Protein AF-0000000077171883 (afdb_homodimer)

Solvent-accessible surface area (backbone atoms only — not comparable to full-atom values): 30511 Å² total; per-residue (Å²): 133,80,75,68,66,76,77,74,78,80,58,34,34,32,32,35,19,27,74,40,52,51,22,40,37,38,52,52,51,32,54,76,66,72,44,56,67,48,74,29,30,67,91,76,47,53,53,60,35,55,67,61,46,41,48,53,45,63,74,64,59,29,45,34,34,40,38,51,52,62,61,75,58,50,49,58,14,69,79,35,47,67,61,30,29,41,43,24,19,47,11,33,30,36,47,26,49,41,24,38,75,70,68,22,36,38,40,38,62,47,49,43,45,24,32,53,15,69,46,34,52,52,41,49,68,82,54,83,71,45,41,68,34,48,38,20,41,18,40,43,48,11,49,50,37,36,69,72,31,66,69,65,34,34,38,35,28,28,37,64,66,34,54,85,50,71,94,30,67,67,57,49,49,55,54,46,31,54,73,30,50,63,46,79,30,40,45,47,34,37,27,27,49,17,48,24,63,63,50,34,52,48,55,53,44,42,58,74,61,61,54,76,51,43,67,32,27,54,46,25,33,59,53,34,15,57,25,45,46,49,52,48,53,53,52,51,42,44,73,72,67,51,83,61,52,44,74,46,77,41,74,37,48,58,86,78,58,78,60,86,41,68,71,47,29,23,45,38,67,33,37,62,67,39,25,67,69,66,73,46,78,50,60,47,34,67,61,49,50,48,53,47,52,54,50,44,58,68,77,96,133,81,77,68,67,76,75,75,79,82,58,34,33,31,32,35,19,30,75,39,51,52,21,40,36,38,51,52,52,31,54,76,66,71,46,54,67,50,72,28,31,66,90,77,48,52,53,61,36,55,68,61,46,42,49,53,46,63,73,62,59,29,45,33,36,40,39,53,52,64,61,74,56,50,50,57,16,67,80,35,48,67,61,29,29,41,44,23,18,48,11,34,30,37,47,26,50,41,23,39,74,70,69,23,35,39,40,37,62,47,50,44,45,23,33,53,15,69,46,35,51,52,42,50,69,82,54,82,70,45,41,68,37,48,39,19,41,18,40,43,48,11,49,49,37,36,69,70,30,64,70,66,32,34,38,36,29,28,36,64,64,33,55,85,50,72,94,32,67,67,59,49,49,55,55,46,30,53,73,29,50,64,46,79,29,40,45,47,33,36,27,29,50,16,49,25,65,61,51,35,53,48,54,52,44,42,57,74,61,61,54,76,51,44,66,32,25,56,47,26,32,60,54,33,14,56,26,45,48,48,51,47,53,52,51,52,42,43,74,74,66,51,84,61,53,45,74,47,78,43,73,37,48,58,85,79,56,79,61,86,42,70,72,46,28,22,44,37,66,34,38,62,66,40,24,67,69,67,73,46,78,53,58,46,34,68,61,49,48,50,53,47,51,55,49,45,57,68,76,96

Foldseek 3Di:
DPVPPPPLPQFEEEEEQCVDFLNVLLVVVCVVVVGHYHYDYCVRDPLLDLVRLLVVCVVRVGQEYEYPDADDPQQCCQVVLVVRLSRQASSLLSNLQSCQVSNHEYEAEAELQQAQQPDPDADEQPHDGDHQGSNNVSNVNSQCSNQPGDDFYEYEYEYQEDALDDDHLLVVLQVVQQVDQEAEWEFQAKEAYAYSNLVSVLSVLCVSLVPGGGYFYAGADDMGGRQRVSVLSVVLCVVVVDDGNYNYYHYDHCVVPDGNTDDRSHRYHDRVSSCVSNVHGHHHRSVVSNVRVVVSVVVD/DPPPPPPLPQFEEEEEQCVDFLNVLLVVVCVVVVGHYHYDYCVRDPLLDLVRLLVVCVVRVGQEYEYPDADDPQQCCQVVLVVRLSRQASSLLSNLQSCQVSNHEYEYEAELQQAQQPDPDADEQPHDGDHQGSNSVSNVNSQVSNQVGDDFYEYEYEYQEDALDDDHLLVVLQVVQQVDQEAEWEFQAKEAYAYSNLVSVLSVLCVSLVPGGGYFYAGADDMGGRQRVSVLSVVLCVVVVDDGNYNYYHYDHCVVPDGNTDDRSHRYHDRVSSCVSNVHGHHHRSVVSNVRVVVSVVVD

Nearest PDB structures (foldseek):
  1vl0-assembly1_B  TM=9.699E-01  e=1.002E-34  Clostridium acetobutylicum ATCC 824
  3sc6-assembly6_F  TM=9.590E-01  e=1.320E-33  Bacillus anthracis str. Ames
  3sc6-assembly5_E  TM=9.621E-01  e=7.076E-33  Bacillus anthracis str. Ames
  3sc6-assembly2_B  TM=9.436E-01  e=1.847E-32  Bacillus anthracis str. Ames
  5u9c-assembly1_F  TM=8.652E-01  e=1.062E-24  Yersinia enterocolitica

Secondary structure (DSSP, 8-state):
------------EEEESTTSHHHHHHHHHHHHTT--EEEE-TTT--TT-HHHHHHHHHHHT-SEEEE------HHHHTT-HHHHHIIIIIHHHHHHHHHHHHTPEEEEEEEGGGS-S--SSPBPTTSPP--SSHHHHHHHHHHHHHHHSSS--EEEEE-SEE-SSSS-HHHHHHHHHHH-SEEEEE-S-EE--EEHHHHHHHHHHHHHTTPPSEEEE---BS-EEHHHHHHHHHHHHHHTT------EEEEE-GGGS--SS---SB--B--HHHHHHHTSPPPBHHHHHHHHHHHHHHH-/------------EEEESTTSHHHHHHHHHHHHTT--EEEE-TTT--TT-HHHHHHHHHHHT-SEEEE------HHHHTT-HHHHHIIIIIHHHHHHHHHHHHTPEEEEEEEGGGS-S--SSPBPTTSPP--SSHHHHHHHHHHHHHHHSSS--EEEEE-SEE-SSSS-HHHHHHHHHHH-SEEEEE-S-EE--EEHHHHHHHHHHHHHTTPPSEEEE---BS-EEHHHHHHHHHHHHHHTT------EEEEE-GGGS--SS---SB--B--HHHHHHHTSPPPBHHHHHHHHHHHHHHH-

InterPro domains:
  IPR005913 dTDP-4-dehydrorhamnose reductase [PTHR10491] (11-298)
  IPR005913 dTDP-4-dehydrorhamnose reductase [TIGR01214] (14-295)
  IPR029903 RmlD-like, substrate binding domain [PF04321] (14-296)
  IPR036291 NAD(P)-binding domain superfamily [SSF51735] (13-296)

pLDDT: mean 95.28, std 10.59, range [28.67, 98.94]

Sequence (600 aa):
MRFSRPIQKCFMYLITGAGGQLGKELCALLEAREEPFVAYGRAQLDIADSGAVRQALEQSGAAVLFNCAAYTRVDKAESEAEEAHRVNATGARVLAEACSAAGSRLVHVSTDYVFDGSACRPYPEDAPTQPLGIYGQSKRDGEVAVLEGDGEHLVVRTAWVYGVGGPNFVRTILRLAGEREQLRVVADQVGSPTWTFDLAAALVGLTKAQAEGGIYHVTNSGVTSWYDFAVAIVEEAQALGRALKLQSVVPITTAEYPTPAARPAYSVLSNTRALRVLGGPLPQWRQSLRRMLQQLDKEGMRFSRPIQKCFMYLITGAGGQLGKELCALLEAREEPFVAYGRAQLDIADSGAVRQALEQSGAAVLFNCAAYTRVDKAESEAEEAHRVNATGARVLAEACSAAGSRLVHVSTDYVFDGSACRPYPEDAPTQPLGIYGQSKRDGEVAVLEGDGEHLVVRTAWVYGVGGPNFVRTILRLAGEREQLRVVADQVGSPTWTFDLAAALVGLTKAQAEGGIYHVTNSGVTSWYDFAVAIVEEAQALGRALKLQSVVPITTAEYPTPAARPAYSVLSNTRALRVLGGPLPQWRQSLRRMLQQLDKEG

Radius of gyration: 27.58 Å; Cα contacts (8 Å, |Δi|>4): 1326; chains: 2; bounding box: 60×94×62 Å

Structure (mmCIF, N/CA/C/O backbone):
data_AF-0000000077171883-model_v1
#
loop_
_entity.id
_entity.type
_entity.pdbx_description
1 polymer 'dTDP-4-dehydrorhamnose reductase'
#
loop_
_atom_site.group_PDB
_atom_site.id
_atom_site.type_symbol
_atom_site.label_atom_id
_atom_site.label_alt_id
_atom_site.label_comp_id
_atom_site.label_asym_id
_atom_site.label_entity_id
_atom_site.label_seq_id
_atom_site.pdbx_PDB_ins_code
_atom_site.Cartn_x
_atom_site.Cartn_y
_atom_site.Cartn_z
_atom_site.occupancy
_atom_site.B_iso_or_equiv
_atom_site.auth_seq_id
_atom_site.auth_comp_id
_atom_site.auth_asym_id
_atom_site.auth_atom_id
_atom_site.pdbx_PDB_model_num
ATOM 1 N N . MET A 1 1 ? 35.656 -41.688 -12.812 1 33.12 1 MET A N 1
ATOM 2 C CA . MET A 1 1 ? 34.375 -41.781 -12.125 1 33.12 1 MET A CA 1
ATOM 3 C C . MET A 1 1 ? 33.344 -40.812 -12.703 1 33.12 1 MET A C 1
ATOM 5 O O . MET A 1 1 ? 33.562 -39.594 -12.656 1 33.12 1 MET A O 1
ATOM 9 N N . ARG A 1 2 ? 32.719 -41.219 -13.773 1 36.06 2 ARG A N 1
ATOM 10 C CA . ARG A 1 2 ? 31.859 -40.438 -14.648 1 36.06 2 ARG A CA 1
ATOM 11 C C . ARG A 1 2 ? 30.656 -39.875 -13.883 1 36.06 2 ARG A C 1
ATOM 13 O O . ARG A 1 2 ? 29.922 -40.625 -13.242 1 36.06 2 ARG A O 1
ATOM 20 N N . PHE A 1 3 ? 30.812 -38.656 -13.352 1 33.19 3 PHE A N 1
ATOM 21 C CA . PHE A 1 3 ? 29.75 -37.938 -12.688 1 33.19 3 PHE A CA 1
ATOM 22 C C . PHE A 1 3 ? 28.469 -37.938 -13.523 1 33.19 3 PHE A C 1
ATOM 24 O O . PHE A 1 3 ? 28.391 -37.25 -14.555 1 33.19 3 PHE A O 1
ATOM 31 N N . SER A 1 4 ? 27.984 -39.094 -13.641 1 28.78 4 SER A N 1
ATOM 32 C CA . SER A 1 4 ? 26.688 -39.094 -14.328 1 28.78 4 SER A CA 1
ATOM 33 C C . SER A 1 4 ? 25.812 -37.969 -13.82 1 28.78 4 SER A C 1
ATOM 35 O O . SER A 1 4 ? 25.594 -37.812 -12.617 1 28.78 4 SER A O 1
ATOM 37 N N . ARG A 1 5 ? 26 -36.906 -14.375 1 42.72 5 ARG A N 1
ATOM 38 C CA . ARG A 1 5 ? 25.031 -35.875 -14.07 1 42.72 5 ARG A CA 1
ATOM 39 C C . ARG A 1 5 ? 23.656 -36.438 -13.789 1 42.72 5 ARG A C 1
ATOM 41 O O . ARG A 1 5 ? 23.172 -37.312 -14.531 1 42.72 5 ARG A O 1
ATOM 48 N N . PRO A 1 6 ? 23.188 -36.469 -12.57 1 40.22 6 PRO A N 1
ATOM 49 C CA . PRO A 1 6 ? 21.828 -36.969 -12.336 1 40.22 6 PRO A CA 1
ATOM 50 C C . PRO A 1 6 ? 20.875 -36.656 -13.484 1 40.22 6 PRO A C 1
ATOM 52 O O . PRO A 1 6 ? 20.953 -35.594 -14.086 1 40.22 6 PRO A O 1
ATOM 55 N N . ILE A 1 7 ? 20.391 -37.5 -14.336 1 40.94 7 ILE A N 1
ATOM 56 C CA . ILE A 1 7 ? 19.344 -37.375 -15.344 1 40.94 7 ILE A CA 1
ATOM 57 C C . ILE A 1 7 ? 18.234 -36.469 -14.836 1 40.94 7 ILE A C 1
ATOM 59 O O . ILE A 1 7 ? 17.578 -36.781 -13.836 1 40.94 7 ILE A O 1
ATOM 63 N N . GLN A 1 8 ? 18.391 -35.219 -14.711 1 46.69 8 GLN A N 1
ATOM 64 C CA . GLN A 1 8 ? 17.281 -34.344 -14.391 1 46.69 8 GLN A CA 1
ATOM 65 C C . GLN A 1 8 ? 15.984 -34.812 -15.047 1 46.69 8 GLN A C 1
ATOM 67 O O . GLN A 1 8 ? 15.938 -35 -16.266 1 46.69 8 GLN A O 1
ATOM 72 N N . LYS A 1 9 ? 15.227 -35.781 -14.445 1 53.06 9 LYS A N 1
ATOM 73 C CA . LYS A 1 9 ? 13.969 -36.375 -14.891 1 53.06 9 LYS A CA 1
ATOM 74 C C . LYS A 1 9 ? 13.117 -35.344 -15.664 1 53.06 9 LYS A C 1
ATOM 76 O O . LYS A 1 9 ? 12.797 -34.281 -15.148 1 53.06 9 LYS A O 1
ATOM 81 N N . CYS A 1 10 ? 13.188 -35.344 -16.969 1 64.81 10 CYS A N 1
ATOM 82 C CA . CYS A 1 10 ? 12.406 -34.5 -17.891 1 64.81 10 CYS A CA 1
ATOM 83 C C . CYS A 1 10 ? 10.914 -34.719 -17.672 1 64.81 10 CYS A C 1
ATOM 85 O O . CYS A 1 10 ? 10.383 -35.781 -17.969 1 64.81 10 CYS A O 1
ATOM 87 N N . PHE A 1 11 ? 10.219 -33.844 -16.797 1 82.31 11 PHE A N 1
ATOM 88 C CA . PHE A 1 11 ? 8.805 -33.938 -16.469 1 82.31 11 PHE A CA 1
ATOM 89 C C . PHE A 1 11 ? 7.93 -33.594 -17.656 1 82.31 11 PHE A C 1
ATOM 91 O O . PHE A 1 11 ? 8.203 -32.625 -18.375 1 82.31 11 PHE A O 1
ATOM 98 N N . MET A 1 12 ? 7.117 -34.594 -18.125 1 93.25 12 MET A N 1
ATOM 99 C CA . MET A 1 12 ? 6.02 -34.188 -18.984 1 93.25 1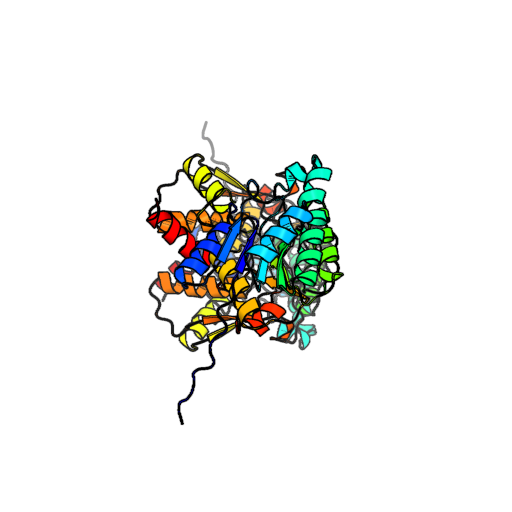2 MET A CA 1
ATOM 100 C C . MET A 1 12 ? 4.98 -33.406 -18.188 1 93.25 12 MET A C 1
ATOM 102 O O . MET A 1 12 ? 4.52 -33.844 -17.141 1 93.25 12 MET A O 1
ATOM 106 N N . TYR A 1 13 ? 4.645 -32.156 -18.703 1 98.06 13 TYR A N 1
ATOM 107 C CA . TYR A 1 13 ? 3.641 -31.312 -18.062 1 98.06 13 TYR A CA 1
ATOM 108 C C . TYR A 1 13 ? 2.334 -31.328 -18.844 1 98.06 13 TYR A C 1
ATOM 110 O O . TYR A 1 13 ? 2.34 -31.484 -20.078 1 98.06 13 TYR A O 1
ATOM 118 N N . LEU A 1 14 ? 1.263 -31.281 -18.188 1 98.5 14 LEU A N 1
ATOM 119 C CA . LEU A 1 14 ? -0.05 -31.016 -18.766 1 98.5 14 LEU A CA 1
ATOM 120 C C . LEU A 1 14 ? -0.619 -29.703 -18.234 1 98.5 14 LEU A C 1
ATOM 122 O O . LEU A 1 14 ? -0.557 -29.422 -17.031 1 98.5 14 LEU A O 1
ATOM 126 N N . ILE A 1 15 ? -1.09 -28.844 -19.141 1 98.81 15 ILE A N 1
ATOM 127 C CA . ILE A 1 15 ? -1.617 -27.531 -18.781 1 98.81 15 ILE A CA 1
ATOM 128 C C . ILE A 1 15 ? -3.084 -27.438 -19.188 1 98.81 15 ILE A C 1
ATOM 130 O O . ILE A 1 15 ? -3.424 -27.641 -20.359 1 98.81 15 ILE A O 1
ATOM 134 N N . THR A 1 16 ? -3.93 -27.219 -18.25 1 98.69 16 THR A N 1
ATOM 135 C CA . THR A 1 16 ? -5.297 -26.812 -18.562 1 98.69 16 THR A CA 1
ATOM 136 C C . THR A 1 16 ? -5.469 -25.312 -18.422 1 98.69 16 THR A C 1
ATOM 138 O O . THR A 1 16 ? -4.711 -24.656 -17.719 1 98.69 16 THR A O 1
ATOM 141 N N . GLY A 1 17 ? -6.512 -24.781 -19.156 1 98.12 17 GLY A N 1
ATOM 142 C CA . GLY A 1 17 ? -6.637 -23.344 -19.203 1 98.12 17 GLY A CA 1
ATOM 143 C C . GLY A 1 17 ? -5.531 -22.672 -20 1 98.12 17 GLY A C 1
ATOM 144 O O . GLY A 1 17 ? -5.141 -21.547 -19.703 1 98.12 17 GLY A O 1
ATOM 145 N N . ALA A 1 18 ? -5.051 -23.312 -21 1 97.94 18 ALA A N 1
ATOM 146 C CA . ALA A 1 18 ? -3.885 -22.875 -21.766 1 97.94 18 ALA A CA 1
ATOM 147 C C . ALA A 1 18 ? -4.195 -21.625 -22.578 1 97.94 18 ALA A C 1
ATOM 149 O O . ALA A 1 18 ? -3.285 -20.938 -23.047 1 97.94 18 ALA A O 1
ATOM 150 N N . GLY A 1 19 ? -5.441 -21.297 -22.75 1 96.06 19 GLY A N 1
ATOM 151 C CA . GLY A 1 19 ? -5.84 -20.125 -23.516 1 96.06 19 GLY A CA 1
ATOM 152 C C . GLY A 1 19 ? -5.879 -18.859 -22.672 1 96.06 19 GLY A C 1
ATOM 153 O O . GLY A 1 19 ? -5.965 -17.766 -23.219 1 96.06 19 GLY A O 1
ATOM 154 N N . GLY A 1 20 ? -5.805 -19.016 -21.391 1 96.94 20 GLY A N 1
ATOM 155 C CA . GLY A 1 20 ? -5.816 -17.859 -20.484 1 96.94 20 GLY A CA 1
ATOM 156 C C . GLY A 1 20 ? -4.453 -17.203 -20.344 1 96.94 20 GLY A C 1
ATOM 157 O O . GLY A 1 20 ? -3.471 -17.672 -20.922 1 96.94 20 GLY A O 1
ATOM 158 N N . GLN A 1 21 ? -4.375 -16.156 -19.609 1 97.19 21 GLN A N 1
ATOM 159 C CA . GLN A 1 21 ? -3.154 -15.375 -19.438 1 97.19 21 GLN A CA 1
ATOM 160 C C . GLN A 1 21 ? -2.033 -16.219 -18.844 1 97.19 21 GLN A C 1
ATOM 162 O O . GLN A 1 21 ? -0.928 -16.266 -19.391 1 97.19 21 GLN A O 1
ATOM 167 N N . LEU A 1 22 ? -2.342 -16.844 -17.719 1 98.38 22 LEU A N 1
ATOM 168 C CA . LEU A 1 22 ? -1.314 -17.641 -17.047 1 98.38 22 LEU A CA 1
ATOM 169 C C . LEU A 1 22 ? -0.962 -18.875 -17.859 1 98.38 22 LEU A C 1
ATOM 171 O O . LEU A 1 22 ? 0.207 -19.266 -17.938 1 98.38 22 LEU A O 1
ATOM 175 N N . GLY A 1 23 ? -2.004 -19.547 -18.422 1 98.38 23 GLY A N 1
ATOM 176 C CA . GLY A 1 23 ? -1.757 -20.719 -19.266 1 98.38 23 GLY A CA 1
ATOM 177 C C . GLY A 1 23 ? -0.821 -20.422 -20.422 1 98.38 23 GLY A C 1
ATOM 178 O O . GLY A 1 23 ? 0.122 -21.188 -20.672 1 98.38 23 GLY A O 1
ATOM 179 N N . LYS A 1 24 ? -1.08 -19.328 -21.094 1 98 24 LYS A N 1
ATOM 180 C CA . LYS A 1 24 ? -0.237 -18.938 -22.219 1 98 24 LYS A CA 1
ATOM 181 C C . LYS A 1 24 ? 1.196 -18.672 -21.766 1 98 24 LYS A C 1
ATOM 183 O O . LYS A 1 24 ? 2.148 -19.047 -22.453 1 98 24 LYS A O 1
ATOM 188 N N . GLU A 1 25 ? 1.31 -18 -20.656 1 98.06 25 GLU A N 1
ATOM 189 C CA . GLU A 1 25 ? 2.639 -17.703 -20.125 1 98.06 25 GLU A CA 1
ATOM 190 C C . GLU A 1 25 ? 3.389 -18.984 -19.766 1 98.06 25 GLU A C 1
ATOM 192 O O . GLU A 1 25 ? 4.594 -19.094 -20 1 98.06 25 GLU A O 1
ATOM 197 N N . LEU A 1 26 ? 2.719 -19.922 -19.156 1 98.31 26 LEU A N 1
ATOM 198 C CA . LEU A 1 26 ? 3.326 -21.203 -18.781 1 98.31 26 LEU A CA 1
ATOM 199 C C . LEU A 1 26 ? 3.822 -21.938 -20.016 1 98.31 26 LEU A C 1
ATOM 201 O O . LEU A 1 26 ? 4.926 -22.484 -20.016 1 98.31 26 LEU A O 1
ATOM 205 N N . CYS A 1 27 ? 2.965 -21.969 -21.047 1 98.25 27 CYS A N 1
ATOM 206 C CA . CYS A 1 27 ? 3.361 -22.594 -22.297 1 98.25 27 CYS A CA 1
ATOM 207 C C . CYS A 1 27 ? 4.621 -21.953 -22.859 1 98.25 27 CYS A C 1
ATOM 209 O O . CYS A 1 27 ? 5.566 -22.656 -23.234 1 98.25 27 CYS A O 1
ATOM 211 N N . ALA A 1 28 ? 4.621 -20.625 -22.891 1 97.75 28 ALA A N 1
ATOM 212 C CA . ALA A 1 28 ? 5.766 -19.906 -23.438 1 97.75 28 ALA A CA 1
ATOM 213 C C . ALA A 1 28 ? 7.027 -20.188 -22.625 1 97.75 28 ALA A C 1
ATOM 215 O O . ALA A 1 28 ? 8.109 -20.359 -23.188 1 97.75 28 ALA A O 1
ATOM 216 N N . LEU A 1 29 ? 6.891 -20.172 -21.344 1 97.75 29 LEU A N 1
ATOM 217 C CA . LEU A 1 29 ? 8.023 -20.422 -20.453 1 97.75 29 LEU A CA 1
ATOM 218 C C . LEU A 1 29 ? 8.594 -21.812 -20.672 1 97.75 29 LEU A C 1
ATOM 220 O O . LEU A 1 29 ? 9.812 -21.984 -20.766 1 97.75 29 LEU A O 1
ATOM 224 N N . LEU A 1 30 ? 7.738 -22.812 -20.703 1 97.75 30 LEU A N 1
ATOM 225 C CA . LEU A 1 30 ? 8.18 -24.203 -20.875 1 97.75 30 LEU A CA 1
ATOM 226 C C . LEU A 1 30 ? 8.805 -24.406 -22.25 1 97.75 30 LEU A C 1
ATOM 228 O O . LEU A 1 30 ? 9.766 -25.156 -22.391 1 97.75 30 LEU A O 1
ATOM 232 N N . GLU A 1 31 ? 8.195 -23.734 -23.234 1 97.62 31 GLU A N 1
ATOM 233 C CA . GLU A 1 31 ? 8.797 -23.781 -24.578 1 97.62 31 GLU A CA 1
ATOM 234 C C . GLU A 1 31 ? 10.219 -23.219 -24.547 1 97.62 31 GLU A C 1
ATOM 236 O O . GLU A 1 31 ? 11.133 -23.828 -25.109 1 97.62 31 GLU A O 1
ATOM 241 N N . ALA A 1 32 ? 10.367 -22.094 -23.938 1 96.88 32 ALA A N 1
ATOM 242 C CA . ALA A 1 32 ? 11.672 -21.438 -23.859 1 96.88 32 ALA A CA 1
ATOM 243 C C . ALA A 1 32 ? 12.688 -22.328 -23.125 1 96.88 32 ALA A C 1
ATOM 245 O O . ALA A 1 32 ? 13.875 -22.312 -23.453 1 96.88 32 ALA A O 1
ATOM 246 N N . ARG A 1 33 ? 12.211 -23.109 -22.219 1 95.19 33 ARG A N 1
ATOM 247 C CA . ARG A 1 33 ? 13.07 -23.969 -21.422 1 95.19 33 ARG A CA 1
ATOM 248 C C . ARG A 1 33 ? 13.211 -25.344 -22.062 1 95.19 33 ARG A C 1
ATOM 250 O O . ARG A 1 33 ? 13.867 -26.234 -21.516 1 95.19 33 ARG A O 1
ATOM 257 N N . GLU A 1 34 ? 12.555 -25.562 -23.156 1 95.69 34 GLU A N 1
ATOM 258 C CA . GLU A 1 34 ? 12.562 -26.828 -23.891 1 95.69 34 GLU A CA 1
ATOM 259 C C . GLU A 1 34 ? 12.078 -27.969 -23 1 95.69 34 GLU A C 1
ATOM 261 O O . GLU A 1 34 ? 12.695 -29.047 -22.969 1 95.69 34 GLU A O 1
ATOM 266 N N . GLU A 1 35 ? 11.078 -27.672 -22.25 1 95.94 35 GLU A N 1
ATOM 267 C CA . GLU A 1 35 ? 10.43 -28.688 -21.422 1 95.94 35 GLU A CA 1
ATOM 268 C C . GLU A 1 35 ? 9.133 -29.172 -22.047 1 95.94 35 GLU A C 1
ATOM 270 O O . GLU A 1 35 ? 8.32 -28.359 -22.5 1 95.94 35 GLU A O 1
ATOM 275 N N . PRO A 1 36 ? 9.023 -30.469 -22.125 1 96.31 36 PRO A N 1
ATOM 276 C CA . PRO A 1 36 ? 7.863 -31 -22.844 1 96.31 36 PRO A CA 1
ATOM 277 C C . PRO A 1 36 ? 6.551 -30.781 -22.094 1 96.31 36 PRO A C 1
ATOM 279 O O . PRO A 1 36 ? 6.496 -30.922 -20.875 1 96.31 36 PRO A O 1
ATOM 282 N N . PHE A 1 37 ? 5.539 -30.406 -22.859 1 98 37 PHE A N 1
ATOM 283 C CA . PHE A 1 37 ? 4.223 -30.234 -22.266 1 98 37 PHE A CA 1
ATOM 284 C C . PHE A 1 37 ? 3.123 -30.453 -23.297 1 98 37 PHE A C 1
ATOM 286 O O . PHE A 1 37 ? 3.381 -30.406 -24.5 1 98 37 PHE A O 1
ATOM 293 N N . VAL A 1 38 ? 1.908 -30.812 -22.812 1 98.12 38 VAL A N 1
ATOM 294 C CA . VAL A 1 38 ? 0.666 -30.766 -23.578 1 98.12 38 VAL A CA 1
ATOM 295 C C . VAL A 1 38 ? -0.281 -29.734 -22.969 1 98.12 38 VAL A C 1
ATOM 297 O O . VAL A 1 38 ? -0.367 -29.609 -21.75 1 98.12 38 VAL A O 1
ATOM 300 N N . ALA A 1 39 ? -0.903 -28.984 -23.812 1 98.62 39 ALA A N 1
ATOM 301 C CA . ALA A 1 39 ? -1.729 -27.875 -23.344 1 98.62 39 ALA A CA 1
ATOM 302 C C . ALA A 1 39 ? -3.137 -27.953 -23.938 1 98.62 39 ALA A C 1
ATOM 304 O O . ALA A 1 39 ? -3.311 -28.281 -25.109 1 98.62 39 ALA A O 1
ATOM 305 N N . TYR A 1 40 ? -4.09 -27.703 -23.078 1 98.38 40 TYR A N 1
ATOM 306 C CA . TYR A 1 40 ? -5.484 -27.734 -23.516 1 98.38 40 TYR A CA 1
ATOM 307 C C . TYR A 1 40 ? -6.207 -26.453 -23.094 1 98.38 40 TYR A C 1
ATOM 309 O O . TYR A 1 40 ? -6.125 -26.031 -21.938 1 98.38 40 TYR A O 1
ATOM 317 N N . GLY A 1 41 ? -6.922 -25.875 -24.016 1 97.12 41 GLY A N 1
ATOM 318 C CA . GLY A 1 41 ? -7.898 -24.844 -23.672 1 97.12 41 GLY A CA 1
ATOM 319 C C . GLY A 1 41 ? -9.266 -25.406 -23.328 1 97.12 41 GLY A C 1
ATOM 320 O O . GLY A 1 41 ? -9.469 -26.625 -23.391 1 97.12 41 GLY A O 1
ATOM 321 N N . ARG A 1 42 ? -10.148 -24.531 -23.031 1 93.75 42 ARG A N 1
ATOM 322 C CA . ARG A 1 42 ? -11.484 -24.922 -22.578 1 93.75 42 ARG A CA 1
ATOM 323 C C . ARG A 1 42 ? -12.219 -25.703 -23.672 1 93.75 42 ARG A C 1
ATOM 325 O O . ARG A 1 42 ? -12.945 -26.656 -23.375 1 93.75 42 ARG A O 1
ATOM 332 N N . ALA A 1 43 ? -11.984 -25.359 -24.859 1 94.12 43 ALA A N 1
ATOM 333 C CA . ALA A 1 43 ? -12.68 -25.984 -25.984 1 94.12 43 ALA A CA 1
ATOM 334 C C . ALA A 1 43 ? -12.172 -27.406 -26.219 1 94.12 43 ALA A C 1
ATOM 336 O O . ALA A 1 43 ? -12.914 -28.266 -26.688 1 94.12 43 ALA A O 1
ATOM 337 N N . GLN A 1 44 ? -10.977 -27.641 -25.859 1 96.44 44 GLN A N 1
ATOM 338 C CA . GLN A 1 44 ? -10.352 -28.938 -26.125 1 96.44 44 GLN A CA 1
ATOM 339 C C . GLN A 1 44 ? -10.562 -29.906 -24.953 1 96.44 44 GLN A C 1
ATOM 341 O O . GLN A 1 44 ? -10.625 -31.109 -25.156 1 96.44 44 GLN A O 1
ATOM 346 N N . LEU A 1 45 ? -10.641 -29.391 -23.766 1 97.75 45 LEU A N 1
ATOM 347 C CA . LEU A 1 45 ? -10.766 -30.234 -22.578 1 97.75 45 LEU A CA 1
ATOM 348 C C . LEU A 1 45 ? -11.609 -29.547 -21.5 1 97.75 45 LEU A C 1
ATOM 350 O O . LEU A 1 45 ? -11.18 -28.562 -20.906 1 97.75 45 LEU A O 1
ATOM 354 N N . ASP A 1 46 ? -12.797 -30.016 -21.297 1 97.81 46 ASP A N 1
ATOM 355 C CA . ASP A 1 46 ? -13.609 -29.609 -20.156 1 97.81 46 ASP A CA 1
ATOM 356 C C . ASP A 1 46 ? -13.133 -30.281 -18.875 1 97.81 46 ASP A C 1
ATOM 358 O O . ASP A 1 46 ? -13.297 -31.5 -18.703 1 97.81 46 ASP A O 1
ATOM 362 N N . ILE A 1 47 ? -12.664 -29.5 -17.938 1 98.31 47 ILE A N 1
ATOM 363 C CA . ILE A 1 47 ? -12.008 -30.078 -16.766 1 98.31 47 ILE A CA 1
ATOM 364 C C . ILE A 1 47 ? -13.047 -30.688 -15.836 1 98.31 47 ILE A C 1
ATOM 366 O O . ILE A 1 47 ? -12.703 -31.406 -14.891 1 98.31 47 ILE A O 1
ATOM 370 N N . ALA A 1 48 ? -14.312 -30.438 -16.094 1 98 48 ALA A N 1
ATOM 371 C CA . ALA A 1 48 ? -15.375 -31.062 -15.305 1 98 48 ALA A CA 1
ATOM 372 C C . ALA A 1 48 ? -15.773 -32.406 -15.875 1 98 48 ALA A C 1
ATOM 374 O O . ALA A 1 48 ? -16.609 -33.125 -15.305 1 98 48 ALA A O 1
ATOM 375 N N . ASP A 1 49 ? -15.211 -32.781 -16.969 1 98 49 ASP A N 1
ATOM 376 C CA . ASP A 1 49 ? -15.461 -34.094 -17.578 1 98 49 ASP A CA 1
ATOM 377 C C . ASP A 1 49 ? -14.43 -35.125 -17.125 1 98 49 ASP A C 1
ATOM 379 O O . ASP A 1 49 ? -13.336 -35.188 -17.688 1 98 49 ASP A O 1
ATOM 383 N N . SER A 1 50 ? -14.852 -35.969 -16.25 1 98.19 50 SER A N 1
ATOM 384 C CA . SER A 1 50 ? -13.938 -36.906 -15.609 1 98.19 50 SER A CA 1
ATOM 385 C C . SER A 1 50 ? -13.312 -37.844 -16.641 1 98.19 50 SER A C 1
ATOM 387 O O . SER A 1 50 ? -12.125 -38.156 -16.547 1 98.19 50 SER A O 1
ATOM 389 N N . GLY A 1 51 ? -14.086 -38.281 -17.547 1 98.12 51 GLY A N 1
ATOM 390 C CA . GLY A 1 51 ? -13.578 -39.188 -18.578 1 98.12 51 GLY A CA 1
ATOM 391 C C . GLY A 1 51 ? -12.531 -38.531 -19.469 1 98.12 51 GLY A C 1
ATOM 392 O O . GLY A 1 51 ? -11.477 -39.125 -19.734 1 98.12 51 GLY A O 1
ATOM 393 N N . ALA A 1 52 ? -12.852 -37.344 -19.938 1 98.25 52 ALA A N 1
ATOM 394 C CA . ALA A 1 52 ? -11.93 -36.625 -20.812 1 98.25 52 ALA A CA 1
ATOM 395 C C . ALA A 1 52 ? -10.617 -36.312 -20.094 1 98.25 52 ALA A C 1
ATOM 397 O O . ALA A 1 52 ? -9.539 -36.438 -20.672 1 98.25 52 ALA A O 1
ATOM 398 N N . VAL A 1 53 ? -10.719 -35.969 -18.859 1 98.56 53 VAL A N 1
ATOM 399 C CA . VAL A 1 53 ? -9.547 -35.625 -18.062 1 98.56 53 VAL A CA 1
ATOM 400 C C . VAL A 1 53 ? -8.672 -36.875 -17.859 1 98.56 53 VAL A C 1
ATOM 402 O O . VAL A 1 53 ? -7.453 -36.812 -18.047 1 98.56 53 VAL A O 1
ATOM 405 N N . ARG A 1 54 ? -9.227 -37.969 -17.5 1 98 54 ARG A N 1
ATOM 406 C CA . ARG A 1 54 ? -8.484 -39.219 -17.328 1 98 54 ARG A CA 1
ATOM 407 C C . ARG A 1 54 ? -7.758 -39.625 -18.609 1 98 54 ARG A C 1
ATOM 409 O O . ARG A 1 54 ? -6.594 -40 -18.562 1 98 54 ARG A O 1
ATOM 416 N N . GLN A 1 55 ? -8.477 -39.469 -19.672 1 98 55 GLN A N 1
ATOM 417 C CA . GLN A 1 55 ? -7.891 -39.844 -20.953 1 98 55 GLN A CA 1
ATOM 418 C C . GLN A 1 55 ? -6.695 -38.938 -21.281 1 98 55 GLN A C 1
ATOM 420 O O . GLN A 1 55 ? -5.664 -39.406 -21.75 1 98 55 GLN A O 1
ATOM 425 N N . ALA A 1 56 ? -6.859 -37.656 -21.094 1 98 56 ALA A N 1
ATOM 426 C CA . ALA A 1 56 ? -5.777 -36.719 -21.359 1 98 56 ALA A CA 1
ATOM 427 C C . ALA A 1 56 ? -4.539 -37.062 -20.531 1 98 56 ALA A C 1
ATOM 429 O O . ALA A 1 56 ? -3.416 -37 -21.031 1 98 56 ALA A O 1
ATOM 430 N N . LEU A 1 57 ? -4.73 -37.406 -19.266 1 97.5 57 LEU A N 1
ATOM 431 C CA . LEU A 1 57 ? -3.621 -37.719 -18.375 1 97.5 57 LEU A CA 1
ATOM 432 C C . LEU A 1 57 ? -2.953 -39.031 -18.797 1 97.5 57 LEU A C 1
ATOM 434 O O . LEU A 1 57 ? -1.725 -39.125 -18.844 1 97.5 57 LEU A O 1
ATOM 438 N N . GLU A 1 58 ? -3.732 -39.969 -19.156 1 96.31 58 GLU A N 1
ATOM 439 C CA . GLU A 1 58 ? -3.215 -41.25 -19.594 1 96.31 58 GLU A CA 1
ATOM 440 C C . GLU A 1 58 ? -2.412 -41.125 -20.891 1 96.31 58 GLU A C 1
ATOM 442 O O . GLU A 1 58 ? -1.338 -41.688 -21.016 1 96.31 58 GLU A O 1
ATOM 447 N N . GLN A 1 59 ? -2.93 -40.375 -21.766 1 96.19 59 GLN A N 1
ATOM 448 C CA . GLN A 1 59 ? -2.297 -40.219 -23.078 1 96.19 59 GLN A CA 1
ATOM 449 C C . GLN A 1 59 ? -0.994 -39.438 -22.953 1 96.19 59 GLN A C 1
ATOM 451 O O . GLN A 1 59 ? -0.024 -39.719 -23.656 1 96.19 59 GLN A O 1
ATOM 456 N N . SER A 1 60 ? -0.94 -38.469 -22.109 1 95.56 60 SER A N 1
ATOM 457 C CA . SER A 1 60 ? 0.225 -37.594 -22.016 1 95.56 60 SER A CA 1
ATOM 458 C C . SER A 1 60 ? 1.291 -38.188 -21.109 1 95.56 60 SER A C 1
ATOM 460 O O . SER A 1 60 ? 2.482 -37.906 -21.266 1 95.56 60 SER A O 1
ATOM 462 N N . GLY A 1 61 ? 0.873 -39 -20.109 1 95.75 61 GLY A N 1
ATOM 463 C CA . GLY A 1 61 ? 1.801 -39.469 -19.094 1 95.75 61 GLY A CA 1
ATOM 464 C C . GLY A 1 61 ? 2.396 -38.344 -18.266 1 95.75 61 GLY A C 1
ATOM 465 O O . GLY A 1 61 ? 3.541 -38.469 -17.812 1 95.75 61 GLY A O 1
ATOM 466 N N . ALA A 1 62 ? 1.667 -37.312 -18.109 1 96.88 62 ALA A N 1
ATOM 467 C CA . ALA A 1 62 ? 2.184 -36.125 -17.453 1 96.88 62 ALA A CA 1
ATOM 468 C C . ALA A 1 62 ? 2.48 -36.406 -15.977 1 96.88 62 ALA A C 1
ATOM 470 O O . ALA A 1 62 ? 1.7 -37.062 -15.297 1 96.88 62 ALA A O 1
ATOM 471 N N . ALA A 1 63 ? 3.637 -35.938 -15.57 1 96.06 63 ALA A N 1
ATOM 472 C CA . ALA A 1 63 ? 4.004 -36.062 -14.156 1 96.06 63 ALA A CA 1
ATOM 473 C C . ALA A 1 63 ? 3.352 -34.938 -13.328 1 96.06 63 ALA A C 1
ATOM 475 O O . ALA A 1 63 ? 3.1 -35.125 -12.133 1 96.06 63 ALA A O 1
ATOM 476 N N . VAL A 1 64 ? 3.135 -33.812 -13.961 1 97.69 64 VAL A N 1
ATOM 477 C CA . VAL A 1 64 ? 2.564 -32.656 -13.297 1 97.69 64 VAL A CA 1
ATOM 478 C C . VAL A 1 64 ? 1.455 -32.062 -14.164 1 97.69 64 VAL A C 1
ATOM 480 O O . VAL A 1 64 ? 1.598 -31.969 -15.383 1 97.69 64 VAL A O 1
ATOM 483 N N . LEU A 1 65 ? 0.361 -31.75 -13.586 1 98.44 65 LEU A N 1
ATOM 484 C CA . LEU A 1 65 ? -0.719 -31.016 -14.234 1 98.44 65 LEU A CA 1
ATOM 485 C C . LEU A 1 65 ? -0.878 -29.625 -13.625 1 98.44 65 LEU A C 1
ATOM 487 O O . LEU A 1 65 ? -1.107 -29.5 -12.414 1 98.44 65 LEU A O 1
ATOM 491 N N . PHE A 1 66 ? -0.625 -28.594 -14.414 1 98.81 66 PHE A N 1
ATOM 492 C CA . PHE A 1 66 ? -0.944 -27.219 -14.016 1 98.81 66 PHE A CA 1
ATOM 493 C C . PHE A 1 66 ? -2.385 -26.875 -14.367 1 98.81 66 PHE A C 1
ATOM 495 O O . PHE A 1 66 ? -2.746 -26.828 -15.547 1 98.81 66 PHE A O 1
ATOM 502 N N . ASN A 1 67 ? -3.182 -26.641 -13.406 1 98.88 67 ASN A N 1
ATOM 503 C CA . ASN A 1 67 ? -4.543 -26.188 -13.672 1 98.88 67 ASN A CA 1
ATOM 504 C C . ASN A 1 67 ? -4.641 -24.672 -13.633 1 98.88 67 ASN A C 1
ATOM 506 O O . ASN A 1 67 ? -4.797 -24.078 -12.562 1 98.88 67 ASN A O 1
ATOM 510 N N . CYS A 1 68 ? -4.695 -24.047 -14.758 1 98.56 68 CYS A N 1
ATOM 511 C CA . CYS A 1 68 ? -4.871 -22.609 -14.914 1 98.56 68 CYS A CA 1
ATOM 512 C C . CYS A 1 68 ? -6.281 -22.266 -15.375 1 98.56 68 CYS A C 1
ATOM 514 O O . CYS A 1 68 ? -6.598 -21.109 -15.633 1 98.56 68 CYS A O 1
ATOM 516 N N . ALA A 1 69 ? -7.098 -23.297 -15.508 1 98.06 69 ALA A N 1
ATOM 517 C CA . ALA A 1 69 ? -8.484 -23.078 -15.906 1 98.06 69 ALA A CA 1
ATOM 518 C C . ALA A 1 69 ? -9.312 -22.562 -14.742 1 98.06 69 ALA A C 1
ATOM 520 O O . ALA A 1 69 ? -9.18 -23.047 -13.617 1 98.06 69 ALA A O 1
ATOM 521 N N . ALA A 1 70 ? -10.094 -21.625 -15.023 1 96.75 70 ALA A N 1
ATOM 522 C CA . ALA A 1 70 ? -10.961 -21.094 -13.977 1 96.75 70 ALA A CA 1
ATOM 523 C C . ALA A 1 70 ? -12.07 -20.219 -14.57 1 96.75 70 ALA A C 1
ATOM 525 O O . ALA A 1 70 ? -11.914 -19.672 -15.664 1 96.75 70 ALA A O 1
ATOM 526 N N . TYR A 1 71 ? -13.211 -20.234 -13.945 1 96.88 71 TYR A N 1
ATOM 527 C CA . TYR A 1 71 ? -14.18 -19.156 -14.109 1 96.88 71 TYR A CA 1
ATOM 528 C C . TYR A 1 71 ? -13.727 -17.906 -13.367 1 96.88 71 TYR A C 1
ATOM 530 O O . TYR A 1 71 ? -13.734 -17.875 -12.133 1 96.88 71 TYR A O 1
ATOM 538 N N . THR A 1 72 ? -13.359 -16.812 -14.133 1 93 72 THR A N 1
ATOM 539 C CA . THR A 1 72 ? -12.656 -15.711 -13.492 1 93 72 THR A CA 1
ATOM 540 C C . THR A 1 72 ? -13.5 -14.445 -13.523 1 93 72 THR A C 1
ATOM 542 O O . THR A 1 72 ? -13.047 -13.375 -13.109 1 93 72 THR A O 1
ATOM 545 N N . ARG A 1 73 ? -14.75 -14.508 -14.164 1 94.75 73 ARG A N 1
ATOM 546 C CA . ARG A 1 73 ? -15.602 -13.32 -14.203 1 94.75 73 ARG A CA 1
ATOM 547 C C . ARG A 1 73 ? -16.25 -13.07 -12.852 1 94.75 73 ARG A C 1
ATOM 549 O O . ARG A 1 73 ? -17.406 -13.453 -12.641 1 94.75 73 ARG A O 1
ATOM 556 N N . VAL A 1 74 ? -15.578 -12.242 -12 1 97.06 74 VAL A N 1
ATOM 557 C CA . VAL A 1 74 ? -15.891 -12.078 -10.586 1 97.06 74 VAL A CA 1
ATOM 558 C C . VAL A 1 74 ? -17.312 -11.539 -10.43 1 97.06 74 VAL A C 1
ATOM 560 O O . VAL A 1 74 ? -18.125 -12.117 -9.711 1 97.06 74 VAL A O 1
ATOM 563 N N . ASP A 1 75 ? -17.609 -10.469 -11.156 1 96.94 75 ASP A N 1
ATOM 564 C CA . ASP A 1 75 ? -18.938 -9.852 -11.023 1 96.94 75 ASP A CA 1
ATOM 565 C C . ASP A 1 75 ? -20.016 -10.75 -11.602 1 96.94 75 ASP A C 1
ATOM 567 O O . ASP A 1 75 ? -21.078 -10.914 -10.992 1 96.94 75 ASP A O 1
ATOM 571 N N . LYS A 1 76 ? -19.703 -11.344 -12.727 1 97.12 76 LYS A N 1
ATOM 572 C CA . LYS A 1 76 ? -20.703 -12.18 -13.406 1 97.12 76 LYS A CA 1
ATOM 573 C C . LYS A 1 76 ? -20.969 -13.453 -12.609 1 97.12 76 LYS A C 1
ATOM 575 O O . LYS A 1 76 ? -22.062 -14.031 -12.719 1 97.12 76 LYS A O 1
ATOM 580 N N . ALA A 1 77 ? -20.031 -13.906 -11.836 1 97.62 77 ALA A N 1
ATOM 581 C CA . ALA A 1 77 ? -20.219 -15.102 -11.016 1 97.62 77 ALA A CA 1
ATOM 582 C C . ALA A 1 77 ? -21.438 -14.969 -10.109 1 97.62 77 ALA A C 1
ATOM 584 O O . ALA A 1 77 ? -22.094 -15.969 -9.805 1 97.62 77 ALA A O 1
ATOM 585 N N . GLU A 1 78 ? -21.734 -13.75 -9.664 1 97.88 78 GLU A N 1
ATOM 586 C CA . GLU A 1 78 ? -22.859 -13.523 -8.773 1 97.88 78 GLU A CA 1
ATOM 587 C C . GLU A 1 78 ? -24.172 -13.977 -9.422 1 97.88 78 GLU A C 1
ATOM 589 O O . GLU A 1 78 ? -25.094 -14.391 -8.734 1 97.88 78 GLU A O 1
ATOM 594 N N . SER A 1 79 ? -24.219 -13.969 -10.742 1 97.75 79 SER A N 1
ATOM 595 C CA . SER A 1 79 ? -25.422 -14.367 -11.453 1 97.75 79 SER A CA 1
ATOM 596 C C . SER A 1 79 ? -25.234 -15.695 -12.172 1 97.75 79 SER A C 1
ATOM 598 O O . SER A 1 79 ? -26.172 -16.219 -12.781 1 97.75 79 SER A O 1
ATOM 600 N N . GLU A 1 80 ? -24.078 -16.234 -12.18 1 98 80 GLU A N 1
ATOM 601 C CA . GLU A 1 80 ? -23.766 -17.516 -12.828 1 98 80 GLU A CA 1
ATOM 602 C C . GLU A 1 80 ? -23.094 -18.484 -11.852 1 98 80 GLU A C 1
ATOM 604 O O . GLU A 1 80 ? -22.047 -19.047 -12.164 1 98 80 GLU A O 1
ATOM 609 N N . ALA A 1 81 ? -23.75 -18.625 -10.75 1 98.19 81 ALA A N 1
ATOM 610 C CA . ALA A 1 81 ? -23.172 -19.391 -9.648 1 98.19 81 ALA A CA 1
ATOM 611 C C . ALA A 1 81 ? -22.906 -20.844 -10.062 1 98.19 81 ALA A C 1
ATOM 613 O O . ALA A 1 81 ? -21.875 -21.422 -9.711 1 98.19 81 ALA A O 1
ATOM 614 N N . GLU A 1 82 ? -23.797 -21.422 -10.75 1 98.31 82 GLU A N 1
ATOM 615 C CA . GLU A 1 82 ? -23.688 -22.828 -11.141 1 98.31 82 GLU A CA 1
ATOM 616 C C . GLU A 1 82 ? -22.469 -23.047 -12.031 1 98.31 82 GLU A C 1
ATOM 618 O O . GLU A 1 82 ? -21.703 -23.984 -11.828 1 98.31 82 GLU A O 1
ATOM 623 N N . GLU A 1 83 ? -22.328 -22.219 -13.008 1 98.06 83 GLU A N 1
ATOM 624 C CA . GLU A 1 83 ? -21.203 -22.344 -13.922 1 98.06 83 GLU A CA 1
ATOM 625 C C . GLU A 1 83 ? -19.875 -22.094 -13.195 1 98.06 83 GLU A C 1
ATOM 627 O O . GLU A 1 83 ? -18.891 -22.766 -13.453 1 98.06 83 GLU A O 1
ATOM 632 N N . ALA A 1 84 ? -19.875 -21.094 -12.328 1 98.56 84 ALA A N 1
ATOM 633 C CA . ALA A 1 84 ? -18.688 -20.812 -11.531 1 98.56 84 ALA A CA 1
ATOM 634 C C . ALA A 1 84 ? -18.281 -22.031 -10.711 1 98.56 84 ALA A C 1
ATOM 636 O O . ALA A 1 84 ? -17.109 -22.422 -10.703 1 98.56 84 ALA A O 1
ATOM 637 N N . HIS A 1 85 ? -19.234 -22.703 -10.109 1 98.62 85 HIS A N 1
ATOM 638 C CA . HIS A 1 85 ? -18.953 -23.875 -9.281 1 98.62 85 HIS A CA 1
ATOM 639 C C . HIS A 1 85 ? -18.562 -25.062 -10.133 1 98.62 85 HIS A C 1
ATOM 641 O O . HIS A 1 85 ? -17.703 -25.859 -9.734 1 98.62 85 HIS A O 1
ATOM 647 N N . ARG A 1 86 ? -19.188 -25.156 -11.25 1 98.5 86 ARG A N 1
ATOM 648 C CA . ARG A 1 86 ? -18.844 -26.266 -12.133 1 98.5 86 ARG A CA 1
ATOM 649 C C . ARG A 1 86 ? -17.375 -26.234 -12.516 1 98.5 86 ARG A C 1
ATOM 651 O O . ARG A 1 86 ? -16.688 -27.25 -12.422 1 98.5 86 ARG A O 1
ATOM 658 N N . VAL A 1 87 ? -16.906 -25.125 -12.875 1 98.44 87 VAL A N 1
ATOM 659 C CA . VAL A 1 87 ? -15.547 -25 -13.367 1 98.44 87 VAL A CA 1
ATOM 660 C C . VAL A 1 87 ? -14.57 -24.969 -12.188 1 98.44 87 VAL A C 1
ATOM 662 O O . VAL A 1 87 ? -13.641 -25.781 -12.125 1 98.44 87 VAL A O 1
ATOM 665 N N . ASN A 1 88 ? -14.82 -24.109 -11.195 1 98.81 88 ASN A N 1
ATOM 666 C CA . ASN A 1 88 ? -13.852 -23.812 -10.148 1 98.81 88 ASN A CA 1
ATOM 667 C C . ASN A 1 88 ? -13.828 -24.906 -9.078 1 98.81 88 ASN A C 1
ATOM 669 O O . ASN A 1 88 ? -12.789 -25.156 -8.469 1 98.81 88 ASN A O 1
ATOM 673 N N . ALA A 1 89 ? -14.93 -25.562 -8.836 1 98.69 89 ALA A N 1
ATOM 674 C CA . ALA A 1 89 ? -15.008 -26.562 -7.766 1 98.69 89 ALA A CA 1
ATOM 675 C C . ALA A 1 89 ? -15.047 -27.969 -8.328 1 98.69 89 ALA A C 1
ATOM 677 O O . ALA A 1 89 ? -14.141 -28.781 -8.078 1 98.69 89 ALA A O 1
ATOM 678 N N . THR A 1 90 ? -16.078 -28.234 -9.117 1 98.5 90 THR A N 1
ATOM 679 C CA . THR A 1 90 ? -16.203 -29.578 -9.688 1 98.5 90 THR A CA 1
ATOM 680 C C . THR A 1 90 ? -15 -29.922 -10.555 1 98.5 90 THR A C 1
ATOM 682 O O . THR A 1 90 ? -14.453 -31.016 -10.469 1 98.5 90 THR A O 1
ATOM 685 N N . GLY A 1 91 ? -14.68 -28.984 -11.445 1 98.69 91 GLY A N 1
ATOM 686 C CA . GLY A 1 91 ? -13.508 -29.188 -12.273 1 98.69 91 GLY A CA 1
ATOM 687 C C . GLY A 1 91 ? -12.25 -29.484 -11.477 1 98.69 91 GLY A C 1
ATOM 688 O O . GLY A 1 91 ? -11.5 -30.406 -11.805 1 98.69 91 GLY A O 1
ATOM 689 N N . ALA A 1 92 ? -12.023 -28.75 -10.438 1 98.69 92 ALA A N 1
ATOM 690 C CA . ALA A 1 92 ? -10.859 -28.953 -9.578 1 98.69 92 ALA A CA 1
ATOM 691 C C . ALA A 1 92 ? -10.891 -30.328 -8.938 1 98.69 92 ALA A C 1
ATOM 693 O O . ALA A 1 92 ? -9.852 -31 -8.852 1 98.69 92 ALA A O 1
ATOM 694 N N . ARG A 1 93 ? -12.008 -30.75 -8.445 1 98.31 93 ARG A N 1
ATOM 695 C CA . ARG A 1 93 ? -12.164 -32.062 -7.859 1 98.31 93 ARG A CA 1
ATOM 696 C C . ARG A 1 93 ? -11.82 -33.156 -8.859 1 98.31 93 ARG A C 1
ATOM 698 O O . ARG A 1 93 ? -11.086 -34.094 -8.539 1 98.31 93 ARG A O 1
ATOM 705 N N . VAL A 1 94 ? -12.383 -33.031 -10.039 1 98.5 94 VAL A N 1
ATOM 706 C CA . VAL A 1 94 ? -12.164 -34 -11.094 1 98.5 94 VAL A CA 1
ATOM 707 C C . VAL A 1 94 ? -10.672 -34.125 -11.383 1 98.5 94 VAL A C 1
ATOM 709 O O . VAL A 1 94 ? -10.133 -35.219 -11.484 1 98.5 94 VAL A O 1
ATOM 712 N N . LEU A 1 95 ? -10.039 -32.969 -11.516 1 98.56 95 LEU A N 1
ATOM 713 C CA . LEU A 1 95 ? -8.602 -32.969 -11.797 1 98.56 95 LEU A CA 1
ATOM 714 C C . LEU A 1 95 ? -7.824 -33.625 -10.672 1 98.56 95 LEU A C 1
ATOM 716 O O . LEU A 1 95 ? -6.902 -34.406 -10.922 1 98.56 95 LEU A O 1
ATOM 720 N N . ALA A 1 96 ? -8.141 -33.281 -9.422 1 98.31 9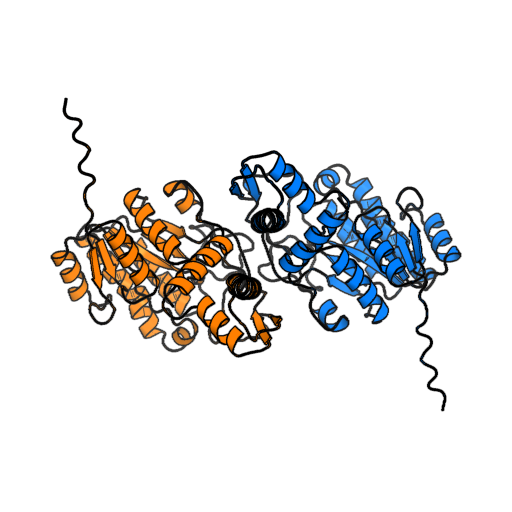6 ALA A N 1
ATOM 721 C CA . ALA A 1 96 ? -7.438 -33.844 -8.273 1 98.31 96 ALA A CA 1
ATOM 722 C C . ALA A 1 96 ? -7.559 -35.375 -8.227 1 98.31 96 ALA A C 1
ATOM 724 O O . ALA A 1 96 ? -6.566 -36.062 -8.016 1 98.31 96 ALA A O 1
ATOM 725 N N . GLU A 1 97 ? -8.703 -35.875 -8.43 1 97.62 97 GLU A N 1
ATOM 726 C CA . GLU A 1 97 ? -8.953 -37.312 -8.414 1 97.62 97 GLU A CA 1
ATOM 727 C C . GLU A 1 97 ? -8.195 -38 -9.539 1 97.62 97 GLU A C 1
ATOM 729 O O . GLU A 1 97 ? -7.57 -39.062 -9.32 1 97.62 97 GLU A O 1
ATOM 734 N N . ALA A 1 98 ? -8.312 -37.438 -10.703 1 97.75 98 ALA A N 1
ATOM 735 C CA . ALA A 1 98 ? -7.648 -38.031 -11.867 1 97.75 98 ALA A CA 1
ATOM 736 C C . ALA A 1 98 ? -6.137 -38.062 -11.664 1 97.75 98 ALA A C 1
ATOM 738 O O . ALA A 1 98 ? -5.48 -39.031 -12 1 97.75 98 ALA A O 1
ATOM 739 N N . CYS A 1 99 ? -5.586 -36.969 -11.195 1 97.75 99 CYS A N 1
ATOM 740 C CA . CYS A 1 99 ? -4.148 -36.906 -10.953 1 97.75 99 CYS A CA 1
ATOM 741 C C . CYS A 1 99 ? -3.715 -37.938 -9.922 1 97.75 99 CYS A C 1
ATOM 743 O O . CYS A 1 99 ? -2.695 -38.594 -10.102 1 97.75 99 CYS A O 1
ATOM 745 N N . SER A 1 100 ? -4.484 -38.062 -8.859 1 96.56 100 SER A N 1
ATOM 746 C CA . SER A 1 100 ? -4.172 -39.062 -7.836 1 96.56 100 SER A CA 1
ATOM 747 C C . SER A 1 100 ? -4.145 -40.469 -8.422 1 96.56 100 SER A C 1
ATOM 749 O O . SER A 1 100 ? -3.242 -41.25 -8.125 1 96.56 100 SER A O 1
ATOM 751 N N . ALA A 1 101 ? -5.094 -40.719 -9.188 1 95.31 101 ALA A N 1
ATOM 752 C CA . ALA A 1 101 ? -5.199 -42.062 -9.797 1 95.31 101 ALA A CA 1
ATOM 753 C C . ALA A 1 101 ? -4.039 -42.312 -10.75 1 95.31 101 ALA A C 1
ATOM 755 O O . ALA A 1 101 ? -3.553 -43.438 -10.859 1 95.31 101 ALA A O 1
ATOM 756 N N . ALA A 1 102 ? -3.605 -41.312 -11.453 1 95.12 102 ALA A N 1
ATOM 757 C CA . ALA A 1 102 ? -2.57 -41.438 -12.477 1 95.12 102 ALA A CA 1
ATOM 758 C C . ALA A 1 102 ? -1.178 -41.312 -11.867 1 95.12 102 ALA A C 1
ATOM 760 O O . ALA A 1 102 ? -0.177 -41.594 -12.523 1 95.12 102 ALA A O 1
ATOM 761 N N . GLY A 1 103 ? -1.065 -40.875 -10.594 1 94.62 103 GLY A N 1
ATOM 762 C CA . GLY A 1 103 ? 0.223 -40.625 -9.969 1 94.62 103 GLY A CA 1
ATOM 763 C C . GLY A 1 103 ? 0.843 -39.312 -10.383 1 94.62 103 GLY A C 1
ATOM 764 O O . GLY A 1 103 ? 2.053 -39.125 -10.25 1 94.62 103 GLY A O 1
ATOM 765 N N . SER A 1 104 ? 0.057 -38.438 -10.969 1 96.06 104 SER A N 1
ATOM 766 C CA . SER A 1 104 ? 0.49 -37.094 -11.344 1 96.06 104 SER A CA 1
ATOM 767 C C . SER A 1 104 ? 0.295 -36.094 -10.195 1 96.06 104 SER A C 1
ATOM 769 O O . SER A 1 104 ? -0.556 -36.312 -9.328 1 96.06 104 SER A O 1
ATOM 771 N N . ARG A 1 105 ? 1.072 -35.094 -10.18 1 97.19 105 ARG A N 1
ATOM 772 C CA . ARG A 1 105 ? 0.904 -34.031 -9.211 1 97.19 105 ARG A CA 1
ATOM 773 C C . ARG A 1 105 ? 0.081 -32.875 -9.797 1 97.19 105 ARG A C 1
ATOM 775 O O . ARG A 1 105 ? 0.335 -32.438 -10.922 1 97.19 105 ARG A O 1
ATOM 782 N N . LEU A 1 106 ? -0.88 -32.406 -9.016 1 98.44 106 LEU A N 1
ATOM 783 C CA . LEU A 1 106 ? -1.699 -31.297 -9.438 1 98.44 106 LEU A CA 1
ATOM 784 C C . LEU A 1 106 ? -1.203 -30 -8.805 1 98.44 106 LEU A C 1
ATOM 786 O O . LEU A 1 106 ? -0.964 -29.938 -7.594 1 98.44 106 LEU A O 1
ATOM 790 N N . VAL A 1 107 ? -0.941 -28.984 -9.625 1 98.81 107 VAL A N 1
ATOM 791 C CA . VAL A 1 107 ? -0.757 -27.609 -9.172 1 98.81 107 VAL A CA 1
ATOM 792 C C . VAL A 1 107 ? -1.992 -26.781 -9.523 1 98.81 107 VAL A C 1
ATOM 794 O O . VAL A 1 107 ? -2.205 -26.438 -10.688 1 98.81 107 VAL A O 1
ATOM 797 N N . HIS A 1 108 ? -2.764 -26.469 -8.547 1 98.88 108 HIS A N 1
ATOM 798 C CA . HIS A 1 108 ? -4.043 -25.797 -8.711 1 98.88 108 HIS A CA 1
ATOM 799 C C . HIS A 1 108 ? -3.936 -24.312 -8.344 1 98.88 108 HIS A C 1
ATOM 801 O O . HIS A 1 108 ? -3.604 -23.969 -7.207 1 98.88 108 HIS A O 1
ATOM 807 N N . VAL A 1 109 ? -4.234 -23.422 -9.266 1 98.88 109 VAL A N 1
ATOM 808 C CA . VAL A 1 109 ? -4.125 -21.984 -9.039 1 98.88 109 VAL A CA 1
ATOM 809 C C . VAL A 1 109 ? -5.43 -21.453 -8.453 1 98.88 109 VAL A C 1
ATOM 811 O O . VAL A 1 109 ? -6.508 -21.688 -9 1 98.88 109 VAL A O 1
ATOM 814 N N . SER A 1 110 ? -5.312 -20.797 -7.359 1 98.81 110 SER A N 1
ATOM 815 C CA . SER A 1 110 ? -6.457 -20.203 -6.68 1 98.81 110 SER A CA 1
ATOM 816 C C . SER A 1 110 ? -6.273 -18.703 -6.508 1 98.81 110 SER A C 1
ATOM 818 O O . SER A 1 110 ? -5.621 -18.047 -7.332 1 98.81 110 SER A O 1
ATOM 820 N N . THR A 1 111 ? -6.977 -18.094 -5.551 1 98.75 111 THR A N 1
ATOM 821 C CA . THR A 1 111 ? -7.125 -16.641 -5.562 1 98.75 111 THR A CA 1
ATOM 822 C C . THR A 1 111 ? -7.09 -16.078 -4.145 1 98.75 111 THR A C 1
ATOM 824 O O . THR A 1 111 ? -7.324 -16.812 -3.178 1 98.75 111 THR A O 1
ATOM 827 N N . ASP A 1 112 ? -6.809 -14.781 -4.078 1 98.75 112 ASP A N 1
ATOM 828 C CA . ASP A 1 112 ? -6.922 -14.039 -2.828 1 98.75 112 ASP A CA 1
ATOM 829 C C . ASP A 1 112 ? -8.383 -13.828 -2.441 1 98.75 112 ASP A C 1
ATOM 831 O O . ASP A 1 112 ? -8.688 -13.516 -1.288 1 98.75 112 ASP A O 1
ATOM 835 N N . TYR A 1 113 ? -9.305 -14.078 -3.303 1 98.75 113 TYR A N 1
ATOM 836 C CA . TYR A 1 113 ? -10.734 -13.852 -3.074 1 98.75 113 TYR A CA 1
ATOM 837 C C . TYR A 1 113 ? -11.312 -14.914 -2.152 1 98.75 113 TYR A C 1
ATOM 839 O O . TYR A 1 113 ? -12.492 -14.844 -1.786 1 98.75 113 TYR A O 1
ATOM 847 N N . VAL A 1 114 ? -10.5 -15.844 -1.736 1 98.88 114 VAL A N 1
ATOM 848 C CA . VAL A 1 114 ? -10.977 -16.828 -0.762 1 98.88 114 VAL A CA 1
ATOM 849 C C . VAL A 1 114 ? -11.047 -16.172 0.622 1 98.88 114 VAL A C 1
ATOM 851 O O . VAL A 1 114 ? -11.633 -16.75 1.548 1 98.88 114 VAL A O 1
ATOM 854 N N . PHE A 1 115 ? -10.445 -15.008 0.829 1 98.81 115 PHE A N 1
ATOM 855 C CA . PHE A 1 115 ? -10.453 -14.273 2.09 1 98.81 115 PHE A CA 1
ATOM 856 C C . PHE A 1 115 ? -11.492 -13.156 2.057 1 98.81 115 PHE A C 1
ATOM 858 O O . PHE A 1 115 ? -11.906 -12.711 0.982 1 98.81 115 PHE A O 1
ATOM 865 N N . ASP A 1 116 ? -11.828 -12.688 3.248 1 98.44 116 ASP A N 1
ATOM 866 C CA . ASP A 1 116 ? -12.852 -11.648 3.33 1 98.44 116 ASP A CA 1
ATOM 867 C C . ASP A 1 116 ? -12.227 -10.258 3.332 1 98.44 116 ASP A C 1
ATOM 869 O O . ASP A 1 116 ? -12.945 -9.258 3.242 1 98.44 116 ASP A O 1
ATOM 873 N N . GLY A 1 117 ? -10.922 -10.203 3.475 1 98.44 117 GLY A N 1
ATOM 874 C CA . GLY A 1 117 ? -10.234 -8.93 3.387 1 98.44 117 GLY A CA 1
ATOM 875 C C . GLY A 1 117 ? -10.297 -8.125 4.672 1 98.44 117 GLY A C 1
ATOM 876 O O . GLY A 1 117 ? -10.117 -6.906 4.66 1 98.44 117 GLY A O 1
ATOM 877 N N . SER A 1 118 ? -10.516 -8.758 5.832 1 97.81 118 SER A N 1
ATOM 878 C CA . SER A 1 118 ? -10.703 -8.047 7.094 1 97.81 118 SER A CA 1
ATOM 879 C C . SER A 1 118 ? -9.422 -8.055 7.922 1 97.81 118 SER A C 1
ATOM 881 O O . SER A 1 118 ? -9.406 -7.578 9.062 1 97.81 118 SER A O 1
ATOM 883 N N . ALA A 1 119 ? -8.328 -8.633 7.336 1 97.75 119 ALA A N 1
ATOM 884 C CA . ALA A 1 119 ? -7.055 -8.648 8.047 1 97.75 119 ALA A CA 1
ATOM 885 C C . ALA A 1 119 ? -6.352 -7.301 7.949 1 97.75 119 ALA A C 1
ATOM 887 O O . ALA A 1 119 ? -6.684 -6.48 7.09 1 97.75 119 ALA A O 1
ATOM 888 N N . CYS A 1 120 ? -5.406 -7.09 8.898 1 97.12 120 CYS A N 1
ATOM 889 C CA . CYS A 1 120 ? -4.578 -5.891 8.875 1 97.12 120 CYS A CA 1
ATOM 890 C C . CYS A 1 120 ? -3.117 -6.242 8.625 1 97.12 120 CYS A C 1
ATOM 892 O O . CYS A 1 120 ? -2.254 -5.359 8.617 1 97.12 120 CYS A O 1
ATOM 894 N N . ARG A 1 121 ? -2.818 -7.465 8.453 1 97.5 121 ARG A N 1
ATOM 895 C CA . ARG A 1 121 ? -1.53 -8.039 8.094 1 97.5 121 ARG A CA 1
ATOM 896 C C . ARG A 1 121 ? -1.686 -9.055 6.961 1 97.5 121 ARG A C 1
ATOM 898 O O . ARG A 1 121 ? -2.783 -9.57 6.727 1 97.5 121 ARG A O 1
ATOM 905 N N . PRO A 1 122 ? -0.612 -9.281 6.246 1 98.69 122 PRO A N 1
ATOM 906 C CA . PRO A 1 122 ? -0.713 -10.258 5.156 1 98.69 122 PRO A CA 1
ATOM 907 C C . PRO A 1 122 ? -1.255 -11.609 5.617 1 98.69 122 PRO A C 1
ATOM 909 O O . PRO A 1 122 ? -0.854 -12.109 6.672 1 98.69 122 PRO A O 1
ATOM 912 N N . TYR A 1 123 ? -2.197 -12.203 4.875 1 98.75 123 TYR A N 1
ATOM 913 C CA . TYR A 1 123 ? -2.787 -13.492 5.195 1 98.75 123 TYR A CA 1
ATOM 914 C C . TYR A 1 123 ? -1.746 -14.602 5.117 1 98.75 123 TYR A C 1
ATOM 916 O O . TYR A 1 123 ? -1.109 -14.797 4.078 1 98.75 123 TYR A O 1
ATOM 924 N N . PRO A 1 124 ? -1.523 -15.305 6.195 1 98.06 124 PRO A N 1
ATOM 925 C CA . PRO A 1 124 ? -0.701 -16.5 6.078 1 98.06 124 PRO A CA 1
ATOM 926 C C . PRO A 1 124 ? -1.428 -17.656 5.371 1 98.06 124 PRO A C 1
ATOM 928 O O . PRO A 1 124 ? -2.65 -17.609 5.215 1 98.06 124 PRO A O 1
ATOM 931 N N . GLU A 1 125 ? -0.736 -18.609 4.887 1 97.81 125 GLU A N 1
ATOM 932 C CA . GLU A 1 125 ? -1.301 -19.703 4.094 1 97.81 125 GLU A CA 1
ATOM 933 C C . GLU A 1 125 ? -2.312 -20.5 4.902 1 97.81 125 GLU A C 1
ATOM 935 O O . GLU A 1 125 ? -3.23 -21.109 4.34 1 97.81 125 GLU A O 1
ATOM 940 N N . ASP A 1 126 ? -2.166 -20.469 6.223 1 97.25 126 ASP A N 1
ATOM 941 C CA . ASP A 1 126 ? -3.057 -21.266 7.059 1 97.25 126 ASP A CA 1
ATOM 942 C C . ASP A 1 126 ? -4.207 -20.422 7.602 1 97.25 126 ASP A C 1
ATOM 944 O O . ASP A 1 126 ? -4.98 -20.891 8.438 1 97.25 126 ASP A O 1
ATOM 948 N N . ALA A 1 127 ? -4.348 -19.172 7.203 1 98.31 127 ALA A N 1
ATOM 949 C CA . ALA A 1 127 ? -5.465 -18.328 7.633 1 98.31 127 ALA A CA 1
ATOM 950 C C . ALA A 1 127 ? -6.801 -18.938 7.215 1 98.31 127 ALA A C 1
ATOM 952 O O . ALA A 1 127 ? -6.926 -19.484 6.117 1 98.31 127 ALA A O 1
ATOM 953 N N . PRO A 1 128 ? -7.805 -18.828 8.078 1 98.12 128 PRO A N 1
ATOM 954 C CA . PRO A 1 128 ? -9.133 -19.312 7.664 1 98.12 128 PRO A CA 1
ATOM 955 C C . PRO A 1 128 ? -9.688 -18.547 6.465 1 98.12 128 PRO A C 1
ATOM 957 O O . PRO A 1 128 ? -9.5 -17.328 6.363 1 98.12 128 PRO A O 1
ATOM 960 N N . THR A 1 129 ? -10.312 -19.219 5.594 1 98.69 129 THR A N 1
ATOM 961 C CA . THR A 1 129 ? -10.914 -18.609 4.41 1 98.69 129 THR A CA 1
ATOM 962 C C . THR A 1 129 ? -12.352 -18.188 4.691 1 98.69 129 THR A C 1
ATOM 964 O O . THR A 1 129 ? -13.055 -18.828 5.473 1 98.69 129 THR A O 1
ATOM 967 N N . GLN A 1 130 ? -12.781 -17.094 4.172 1 98.5 130 GLN A N 1
ATOM 968 C CA . GLN A 1 130 ? -14.133 -16.562 4.289 1 98.5 130 GLN A CA 1
ATOM 969 C C . GLN A 1 130 ? -14.492 -15.719 3.066 1 98.5 130 GLN A C 1
ATOM 971 O O . GLN A 1 130 ? -14.648 -14.5 3.168 1 98.5 130 GLN A O 1
ATOM 976 N N . PRO A 1 131 ? -14.734 -16.391 1.936 1 98.56 131 PRO A N 1
ATOM 977 C CA . PRO A 1 131 ? -15.008 -15.648 0.702 1 98.56 131 PRO A CA 1
ATOM 978 C C . PRO A 1 131 ? -16.25 -14.766 0.804 1 98.56 131 PRO A C 1
ATOM 980 O O . PRO A 1 131 ? -17.219 -15.133 1.465 1 98.56 131 PRO A O 1
ATOM 983 N N . LEU A 1 132 ? -16.281 -13.633 0.055 1 98.31 132 LEU A N 1
ATOM 984 C CA . LEU A 1 132 ? -17.359 -12.641 0.146 1 98.31 132 LEU A CA 1
ATOM 985 C C . LEU A 1 132 ? -18.406 -12.875 -0.944 1 98.31 132 LEU A C 1
ATOM 987 O O . LEU A 1 132 ? -19.531 -12.375 -0.848 1 98.31 132 LEU A O 1
ATOM 991 N N . GLY A 1 133 ? -18.031 -13.562 -2.006 1 97.94 133 GLY A N 1
ATOM 992 C CA . GLY A 1 133 ? -18.906 -13.727 -3.158 1 97.94 133 GLY A CA 1
ATOM 993 C C . GLY A 1 133 ? -18.797 -15.102 -3.799 1 97.94 133 GLY A C 1
ATOM 994 O O . GLY A 1 133 ? -18.062 -15.961 -3.314 1 97.94 133 GLY A O 1
ATOM 995 N N . ILE A 1 134 ? -19.547 -15.258 -4.871 1 98.62 134 ILE A N 1
ATOM 996 C CA . ILE A 1 134 ? -19.688 -16.562 -5.516 1 98.62 134 ILE A CA 1
ATOM 997 C C . ILE A 1 134 ? -18.359 -16.984 -6.129 1 98.62 134 ILE A C 1
ATOM 999 O O . ILE A 1 134 ? -17.953 -18.141 -6.039 1 98.62 134 ILE A O 1
ATOM 1003 N N . TYR A 1 135 ? -17.656 -16.094 -6.738 1 98.62 135 TYR A N 1
ATOM 1004 C CA . TYR A 1 135 ? -16.359 -16.406 -7.309 1 98.62 135 TYR A CA 1
ATOM 1005 C C . TYR A 1 135 ? -15.414 -16.953 -6.246 1 98.62 135 TYR A C 1
ATOM 1007 O O . TYR A 1 135 ? -14.852 -18.031 -6.41 1 98.62 135 TYR A O 1
ATOM 1015 N N . GLY A 1 136 ? -15.273 -16.156 -5.148 1 98.81 136 GLY A N 1
ATOM 1016 C CA . GLY A 1 136 ? -14.406 -16.594 -4.062 1 98.81 136 GLY A CA 1
ATOM 1017 C C . GLY A 1 136 ? -14.828 -17.938 -3.471 1 98.81 136 GLY A C 1
ATOM 1018 O O . GLY A 1 136 ? -13.984 -18.781 -3.18 1 98.81 136 GLY A O 1
ATOM 1019 N N . GLN A 1 137 ? -16.047 -18.125 -3.307 1 98.69 137 GLN A N 1
ATOM 1020 C CA . GLN A 1 137 ? -16.578 -19.359 -2.762 1 98.69 137 GLN A CA 1
ATOM 1021 C C . GLN A 1 137 ? -16.281 -20.547 -3.682 1 98.69 137 GLN A C 1
ATOM 1023 O O . GLN A 1 137 ? -15.875 -21.609 -3.215 1 98.69 137 GLN A O 1
ATOM 1028 N N . SER A 1 138 ? -16.531 -20.344 -4.941 1 98.81 138 SER A N 1
ATOM 1029 C CA . SER A 1 138 ? -16.297 -21.422 -5.895 1 98.81 138 SER A CA 1
ATOM 1030 C C . SER A 1 138 ? -14.828 -21.828 -5.926 1 98.81 138 SER A C 1
ATOM 1032 O O . SER A 1 138 ? -14.508 -23.016 -5.996 1 98.81 138 SER A O 1
ATOM 1034 N N . LYS A 1 139 ? -13.977 -20.844 -5.875 1 98.94 139 LYS A N 1
ATOM 1035 C CA . LYS A 1 139 ? -12.539 -21.125 -5.855 1 98.94 139 LYS A CA 1
ATOM 1036 C C . LYS A 1 139 ? -12.133 -21.828 -4.559 1 98.94 139 LYS A C 1
ATOM 1038 O O . LYS A 1 139 ? -11.328 -22.75 -4.574 1 98.94 139 LYS A O 1
ATOM 1043 N N . ARG A 1 140 ? -12.664 -21.344 -3.459 1 98.88 140 ARG A N 1
ATOM 1044 C CA . ARG A 1 140 ? -12.398 -21.969 -2.172 1 98.88 140 ARG A CA 1
ATOM 1045 C C . ARG A 1 140 ? -12.836 -23.438 -2.174 1 98.88 140 ARG A C 1
ATOM 1047 O O . ARG A 1 140 ? -12.125 -24.297 -1.666 1 98.88 140 ARG A O 1
ATOM 1054 N N . ASP A 1 141 ? -13.977 -23.672 -2.645 1 98.81 141 ASP A N 1
ATOM 1055 C CA . ASP A 1 141 ? -14.477 -25.047 -2.725 1 98.81 141 ASP A CA 1
ATOM 1056 C C . ASP A 1 141 ? -13.555 -25.922 -3.578 1 98.81 141 ASP A C 1
ATOM 1058 O O . ASP A 1 141 ? -13.375 -27.094 -3.295 1 98.81 141 ASP A O 1
ATOM 1062 N N . GLY A 1 142 ? -13.047 -25.344 -4.629 1 98.81 142 GLY A N 1
ATOM 1063 C CA . GLY A 1 142 ? -12.047 -26.047 -5.422 1 98.81 142 GLY A CA 1
ATOM 1064 C C . GLY A 1 142 ? -10.797 -26.375 -4.637 1 98.81 142 GLY A C 1
ATOM 1065 O O . GLY A 1 142 ? -10.25 -27.484 -4.773 1 98.81 142 GLY A O 1
ATOM 1066 N N . GLU A 1 143 ? -10.336 -25.469 -3.809 1 98.75 143 GLU A N 1
ATOM 1067 C CA . GLU A 1 143 ? -9.195 -25.734 -2.945 1 98.75 143 GLU A CA 1
ATOM 1068 C C . GLU A 1 143 ? -9.453 -26.953 -2.059 1 98.75 143 GLU A C 1
ATOM 1070 O O . GLU A 1 143 ? -8.594 -27.828 -1.927 1 98.75 143 GLU A O 1
ATOM 1075 N N . VAL A 1 144 ? -10.57 -26.922 -1.423 1 98.38 144 VAL A N 1
ATOM 1076 C CA . VAL A 1 144 ? -10.938 -27.984 -0.487 1 98.38 144 VAL A CA 1
ATOM 1077 C C . VAL A 1 144 ? -10.93 -29.328 -1.202 1 98.38 144 VAL A C 1
ATOM 1079 O O . VAL A 1 144 ? -10.383 -30.312 -0.692 1 98.38 144 VAL A O 1
ATOM 1082 N N . ALA A 1 145 ? -11.531 -29.359 -2.34 1 98.06 145 ALA A N 1
ATOM 1083 C CA . ALA A 1 145 ? -11.602 -30.594 -3.119 1 98.06 145 ALA A CA 1
ATOM 1084 C C . ALA A 1 145 ? -10.203 -31.109 -3.441 1 98.06 145 ALA A C 1
ATOM 1086 O O . ALA A 1 145 ? -9.961 -32.312 -3.381 1 98.06 145 ALA A O 1
ATOM 1087 N N . VAL A 1 146 ? -9.32 -30.234 -3.791 1 98.56 146 VAL A N 1
ATOM 1088 C CA . VAL A 1 146 ? -7.961 -30.609 -4.152 1 98.56 146 VAL A CA 1
ATOM 1089 C C . VAL A 1 146 ? -7.215 -31.109 -2.918 1 98.56 146 VAL A C 1
ATOM 1091 O O . VAL A 1 146 ? -6.523 -32.125 -2.971 1 98.56 146 VAL A O 1
ATOM 1094 N N . LEU A 1 147 ? -7.367 -30.375 -1.804 1 97.44 147 LEU A N 1
ATOM 1095 C CA . LEU A 1 147 ? -6.605 -30.656 -0.592 1 97.44 147 LEU A CA 1
ATOM 1096 C C . LEU A 1 147 ? -7.117 -31.906 0.096 1 97.44 147 LEU A C 1
ATOM 1098 O O . LEU A 1 147 ? -6.363 -32.594 0.792 1 97.44 147 LEU A O 1
ATOM 1102 N N . GLU A 1 148 ? -8.344 -32.188 -0.077 1 94.06 148 GLU A N 1
ATOM 1103 C CA . GLU A 1 148 ? -8.93 -33.375 0.555 1 94.06 148 GLU A CA 1
ATOM 1104 C C . GLU A 1 148 ? -8.672 -34.625 -0.273 1 94.06 148 GLU A C 1
ATOM 1106 O O . GLU A 1 148 ? -8.875 -35.75 0.207 1 94.06 148 GLU A O 1
ATOM 1111 N N . GLY A 1 149 ? -8.367 -34.375 -1.498 1 87.25 149 GLY A N 1
ATOM 1112 C CA . GLY A 1 149 ? -8.062 -35.5 -2.348 1 87.25 149 GLY A CA 1
ATOM 1113 C C . GLY A 1 149 ? -6.781 -36.219 -1.953 1 87.25 149 GLY A C 1
ATOM 1114 O O . GLY A 1 149 ? -6.027 -35.75 -1.109 1 87.25 149 GLY A O 1
ATOM 1115 N N . ASP A 1 150 ? -6.637 -37.344 -2.604 1 87.06 150 ASP A N 1
ATOM 1116 C CA . ASP A 1 150 ? -5.426 -38.125 -2.367 1 87.06 150 ASP A CA 1
ATOM 1117 C C . ASP A 1 150 ? -4.246 -37.562 -3.15 1 87.06 150 ASP A C 1
ATOM 1119 O O . ASP A 1 150 ? -4.43 -36.906 -4.184 1 87.06 150 ASP A O 1
ATOM 1123 N N . GLY A 1 151 ? -3.098 -37.5 -2.594 1 86.69 151 GLY A N 1
ATOM 1124 C CA . GLY A 1 151 ? -1.897 -37.094 -3.301 1 86.69 151 GLY A CA 1
ATOM 1125 C C . GLY A 1 151 ? -1.267 -35.844 -2.711 1 86.69 151 GLY A C 1
ATOM 1126 O O . GLY A 1 151 ? -1.822 -35.219 -1.796 1 86.69 151 GLY A O 1
ATOM 1127 N N . GLU A 1 152 ? -0.082 -35.531 -3.203 1 91.06 152 GLU A N 1
ATOM 1128 C CA . GLU A 1 152 ? 0.675 -34.344 -2.734 1 91.06 152 GLU A CA 1
ATOM 1129 C C . GLU A 1 152 ? 0.498 -33.156 -3.67 1 91.06 152 GLU A C 1
ATOM 1131 O O . GLU A 1 152 ? 1.478 -32.625 -4.195 1 91.06 152 GLU A O 1
ATOM 1136 N N . HIS A 1 153 ? -0.752 -32.688 -3.779 1 97.62 153 HIS A N 1
ATOM 1137 C CA . HIS A 1 153 ? -1.098 -31.609 -4.688 1 97.62 153 HIS A CA 1
ATOM 1138 C C . HIS A 1 153 ? -0.764 -30.25 -4.074 1 97.62 153 HIS A C 1
ATOM 1140 O O . HIS A 1 153 ? -0.624 -30.141 -2.854 1 97.62 153 HIS A O 1
ATOM 1146 N N . LEU A 1 154 ? -0.522 -29.281 -4.949 1 98.44 154 LEU A N 1
ATOM 1147 C CA . LEU A 1 154 ? -0.277 -27.891 -4.547 1 98.44 154 LEU A CA 1
ATOM 1148 C C . LEU A 1 154 ? -1.479 -27.016 -4.863 1 98.44 154 LEU A C 1
ATOM 1150 O O . LEU A 1 154 ? -2.062 -27.125 -5.945 1 98.44 154 LEU A O 1
ATOM 1154 N N . VAL A 1 155 ? -1.913 -26.281 -3.92 1 98.88 155 VAL A N 1
ATOM 1155 C CA . VAL A 1 155 ? -2.82 -25.156 -4.145 1 98.88 155 VAL A CA 1
ATOM 1156 C C . VAL A 1 155 ? -2.053 -23.844 -4.043 1 98.88 155 VAL A C 1
ATOM 1158 O O . VAL A 1 155 ? -1.486 -23.516 -2.992 1 98.88 155 VAL A O 1
ATOM 1161 N N . VAL A 1 156 ? -2.023 -23.094 -5.129 1 98.94 156 VAL A N 1
ATOM 1162 C CA . VAL A 1 156 ? -1.272 -21.844 -5.152 1 98.94 156 VAL A CA 1
ATOM 1163 C C . VAL A 1 156 ? -2.234 -20.672 -5.266 1 98.94 156 VAL A C 1
ATOM 1165 O O . VAL A 1 156 ? -2.844 -20.453 -6.316 1 98.94 156 VAL A O 1
ATOM 1168 N N . ARG A 1 157 ? -2.359 -19.922 -4.188 1 98.94 157 ARG A N 1
ATOM 1169 C CA . ARG A 1 157 ? -3.148 -18.688 -4.207 1 98.94 157 ARG A CA 1
ATOM 1170 C C . ARG A 1 157 ? -2.324 -17.516 -4.73 1 98.94 157 ARG A C 1
ATOM 1172 O O . ARG A 1 157 ? -1.175 -17.328 -4.328 1 98.94 157 ARG A O 1
ATOM 1179 N N . THR A 1 158 ? -2.875 -16.812 -5.656 1 98.88 158 THR A N 1
ATOM 1180 C CA . THR A 1 158 ? -2.266 -15.594 -6.195 1 98.88 158 THR A CA 1
ATOM 1181 C C . THR A 1 158 ? -3.27 -14.445 -6.207 1 98.88 158 THR A C 1
ATOM 1183 O O . THR A 1 158 ? -4.375 -14.578 -5.68 1 98.88 158 THR A O 1
ATOM 1186 N N . ALA A 1 159 ? -2.809 -13.258 -6.676 1 98.69 159 ALA A N 1
ATOM 1187 C CA . ALA A 1 159 ? -3.662 -12.07 -6.613 1 98.69 159 ALA A CA 1
ATOM 1188 C C . ALA A 1 159 ? -3.35 -11.109 -7.754 1 98.69 159 ALA A C 1
ATOM 1190 O O . ALA A 1 159 ? -2.211 -11.047 -8.227 1 98.69 159 ALA A O 1
ATOM 1191 N N . TRP A 1 160 ? -4.363 -10.391 -8.211 1 98.44 160 TRP A N 1
ATOM 1192 C CA . TRP A 1 160 ? -4.258 -9.266 -9.133 1 98.44 160 TRP A CA 1
ATOM 1193 C C . TRP A 1 160 ? -3.404 -9.633 -10.336 1 98.44 160 TRP A C 1
ATOM 1195 O O . TRP A 1 160 ? -2.473 -8.898 -10.688 1 98.44 160 TRP A O 1
ATOM 1205 N N . VAL A 1 161 ? -3.703 -10.703 -10.961 1 98.81 161 VAL A N 1
ATOM 1206 C CA . VAL A 1 161 ? -2.896 -11.281 -12.031 1 98.81 161 VAL A CA 1
ATOM 1207 C C . VAL A 1 161 ? -3.027 -10.43 -13.297 1 98.81 161 VAL A C 1
ATOM 1209 O O . VAL A 1 161 ? -4.129 -10.023 -13.664 1 98.81 161 VAL A O 1
ATOM 1212 N N . TYR A 1 162 ? -1.871 -10.141 -13.922 1 98.62 162 TYR A N 1
ATOM 1213 C CA . TYR A 1 162 ? -1.843 -9.43 -15.195 1 98.62 162 TYR A CA 1
ATOM 1214 C C . TYR A 1 162 ? -0.739 -9.969 -16.094 1 98.62 162 TYR A C 1
ATOM 1216 O O . TYR A 1 162 ? 0.207 -10.602 -15.625 1 98.62 162 TYR A O 1
ATOM 1224 N N . GLY A 1 163 ? -0.831 -9.82 -17.344 1 97.31 163 GLY A N 1
ATOM 1225 C CA . GLY A 1 163 ? 0.146 -10.25 -18.328 1 97.31 163 GLY A CA 1
ATOM 1226 C C . GLY A 1 163 ? 0.068 -9.469 -19.625 1 97.31 163 GLY A C 1
ATOM 1227 O O . GLY A 1 163 ? -0.728 -8.539 -19.75 1 97.31 163 GLY A O 1
ATOM 1228 N N . VAL A 1 164 ? 0.927 -9.828 -20.562 1 94.19 164 VAL A N 1
ATOM 1229 C CA . VAL A 1 164 ? 1.034 -9.148 -21.844 1 94.19 164 VAL A CA 1
ATOM 1230 C C . VAL A 1 164 ? -0.236 -9.375 -22.656 1 94.19 164 VAL A C 1
ATOM 1232 O O . VAL A 1 164 ? -0.688 -8.484 -23.391 1 94.19 164 VAL A O 1
ATOM 1235 N N . GLY A 1 165 ? -0.729 -10.562 -22.422 1 89.12 165 GLY A N 1
ATOM 1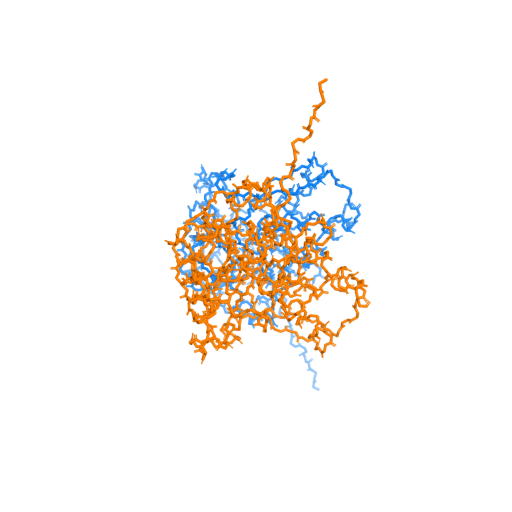236 C CA . GLY A 1 165 ? -1.93 -10.891 -23.172 1 89.12 165 GLY A CA 1
ATOM 1237 C C . GLY A 1 165 ? -3.18 -10.93 -22.312 1 89.12 165 GLY A C 1
ATOM 1238 O O . GLY A 1 165 ? -3.094 -10.914 -21.078 1 89.12 165 GLY A O 1
ATOM 1239 N N . GLY A 1 166 ? -4.418 -10.859 -23.047 1 90.19 166 GLY A N 1
ATOM 1240 C CA . GLY A 1 166 ? -5.688 -11.008 -22.344 1 90.19 166 GLY A CA 1
ATOM 1241 C C . GLY A 1 166 ? -6.141 -9.742 -21.641 1 90.19 166 GLY A C 1
ATOM 1242 O O . GLY A 1 166 ? -5.359 -8.805 -21.484 1 90.19 166 GLY A O 1
ATOM 1243 N N . PRO A 1 167 ? -7.391 -9.734 -21.328 1 93.75 167 PRO A N 1
ATOM 1244 C CA . PRO A 1 167 ? -7.914 -8.594 -20.578 1 93.75 167 PRO A CA 1
ATOM 1245 C C . PRO A 1 167 ? -7.438 -8.578 -19.125 1 93.75 167 PRO A C 1
ATOM 1247 O O . PRO A 1 167 ? -7.48 -9.609 -18.438 1 93.75 167 PRO A O 1
ATOM 1250 N N . ASN A 1 168 ? -6.898 -7.527 -18.672 1 97.25 168 ASN A N 1
ATOM 1251 C CA . ASN A 1 168 ? -6.48 -7.324 -17.297 1 97.25 168 ASN A CA 1
ATOM 1252 C C . ASN A 1 168 ? -6.441 -5.844 -16.938 1 97.25 168 ASN A C 1
ATOM 1254 O O . ASN A 1 168 ? -6.648 -4.984 -17.797 1 97.25 168 ASN A O 1
ATOM 1258 N N . PHE A 1 169 ? -6.25 -5.52 -15.742 1 98.25 169 PHE A N 1
ATOM 1259 C CA . PHE A 1 169 ? -6.32 -4.16 -15.219 1 98.25 169 PHE A CA 1
ATOM 1260 C C . PHE A 1 169 ? -5.297 -3.262 -15.906 1 98.25 169 PHE A C 1
ATOM 1262 O O . PHE A 1 169 ? -5.594 -2.107 -16.219 1 98.25 169 PHE A O 1
ATOM 1269 N N . VAL A 1 170 ? -4.055 -3.76 -16.141 1 98.62 170 VAL A N 1
ATOM 1270 C CA . VAL A 1 170 ? -2.998 -2.971 -16.75 1 98.62 170 VAL A CA 1
ATOM 1271 C C . VAL A 1 170 ? -3.432 -2.533 -18.156 1 98.62 170 VAL A C 1
ATOM 1273 O O . VAL A 1 170 ? -3.348 -1.352 -18.5 1 98.62 170 VAL A O 1
ATOM 1276 N N . ARG A 1 171 ? -3.908 -3.48 -18.891 1 97.44 171 ARG A N 1
ATOM 1277 C CA . ARG A 1 171 ? -4.348 -3.186 -20.25 1 97.44 171 ARG A CA 1
ATOM 1278 C C . ARG A 1 171 ? -5.531 -2.225 -20.234 1 97.44 171 ARG A C 1
ATOM 1280 O O . ARG A 1 171 ? -5.629 -1.348 -21.094 1 97.44 171 ARG A O 1
ATOM 1287 N N . THR A 1 172 ? -6.434 -2.393 -19.328 1 97.94 172 THR A N 1
ATOM 1288 C CA . THR A 1 172 ? -7.59 -1.512 -19.203 1 97.94 172 THR A CA 1
ATOM 1289 C C . THR A 1 172 ? -7.145 -0.08 -18.906 1 97.94 172 THR A C 1
ATOM 1291 O O . THR A 1 172 ? -7.613 0.862 -19.547 1 97.94 172 THR A O 1
ATOM 1294 N N . ILE A 1 173 ? -6.266 0.098 -17.969 1 98.56 173 ILE A N 1
ATOM 1295 C CA . ILE A 1 173 ? -5.785 1.425 -17.609 1 98.56 173 ILE A CA 1
ATOM 1296 C C . ILE A 1 173 ? -5.07 2.064 -18.797 1 98.56 173 ILE A C 1
ATOM 1298 O O . ILE A 1 173 ? -5.262 3.25 -19.078 1 98.56 173 ILE A O 1
ATOM 1302 N N . LEU A 1 174 ? -4.227 1.271 -19.484 1 97.5 174 LEU A N 1
ATOM 1303 C CA . LEU A 1 174 ? -3.525 1.796 -20.656 1 97.5 174 LEU A CA 1
ATOM 1304 C C . LEU A 1 174 ? -4.516 2.285 -21.703 1 97.5 174 LEU A C 1
ATOM 1306 O O . LEU A 1 174 ? -4.352 3.377 -22.25 1 97.5 174 LEU A O 1
ATOM 1310 N N . ARG A 1 175 ? -5.516 1.484 -21.984 1 97.31 175 ARG A N 1
ATOM 1311 C CA . ARG A 1 175 ? -6.531 1.854 -22.969 1 97.31 175 ARG A CA 1
ATOM 1312 C C . ARG A 1 175 ? -7.266 3.121 -22.547 1 97.31 175 ARG A C 1
ATOM 1314 O O . ARG A 1 175 ? -7.355 4.082 -23.312 1 97.31 175 ARG A O 1
ATOM 1321 N N . LEU A 1 176 ? -7.746 3.174 -21.312 1 98.06 176 LEU A N 1
ATOM 1322 C CA . LEU A 1 176 ? -8.523 4.301 -20.812 1 98.06 176 LEU A CA 1
ATOM 1323 C C . LEU A 1 176 ? -7.676 5.566 -20.766 1 98.06 176 LEU A C 1
ATOM 1325 O O . LEU A 1 176 ? -8.18 6.668 -21 1 98.06 176 LEU A O 1
ATOM 1329 N N . ALA A 1 177 ? -6.426 5.395 -20.391 1 97.62 177 ALA A N 1
ATOM 1330 C CA . ALA A 1 177 ? -5.52 6.539 -20.312 1 97.62 177 ALA A CA 1
ATOM 1331 C C . ALA A 1 177 ? -5.324 7.176 -21.688 1 97.62 177 ALA A C 1
ATOM 1333 O O . ALA A 1 177 ? -5 8.359 -21.797 1 97.62 177 ALA A O 1
ATOM 1334 N N . GLY A 1 178 ? -5.434 6.387 -22.719 1 96.94 178 GLY A N 1
ATOM 1335 C CA . GLY A 1 178 ? -5.371 6.902 -24.078 1 96.94 178 GLY A CA 1
ATOM 1336 C C . GLY A 1 178 ? -6.645 7.594 -24.516 1 96.94 178 GLY A C 1
ATOM 1337 O O . GLY A 1 178 ? -6.637 8.391 -25.469 1 96.94 178 GLY A O 1
ATOM 1338 N N . GLU A 1 179 ? -7.738 7.379 -23.828 1 97.5 179 GLU A N 1
ATOM 1339 C CA . GLU A 1 179 ? -9.055 7.812 -24.266 1 97.5 179 GLU A CA 1
ATOM 1340 C C . GLU A 1 179 ? -9.594 8.945 -23.406 1 97.5 179 GLU A C 1
ATOM 1342 O O . GLU A 1 179 ? -10.406 9.75 -23.844 1 97.5 179 GLU A O 1
ATOM 1347 N N . ARG A 1 180 ? -9.164 9.008 -22.156 1 97.56 180 ARG A N 1
ATOM 1348 C CA . ARG A 1 180 ? -9.773 9.914 -21.188 1 97.56 180 ARG A CA 1
ATOM 1349 C C . ARG A 1 180 ? -8.734 10.859 -20.594 1 97.56 180 ARG A C 1
ATOM 1351 O O . ARG A 1 180 ? -7.543 10.539 -20.547 1 97.56 180 ARG A O 1
ATOM 1358 N N . GLU A 1 181 ? -9.227 11.992 -20.125 1 97.69 181 GLU A N 1
ATOM 1359 C CA . GLU A 1 181 ? -8.352 12.969 -19.469 1 97.69 181 GLU A CA 1
ATOM 1360 C C . GLU A 1 181 ? -8.203 12.672 -17.984 1 97.69 181 GLU A C 1
ATOM 1362 O O . GLU A 1 181 ? -7.238 13.102 -17.359 1 97.69 181 GLU A O 1
ATOM 1367 N N . GLN A 1 182 ? -9.242 11.992 -17.469 1 97.94 182 GLN A N 1
ATOM 1368 C CA . GLN A 1 182 ? -9.242 11.688 -16.047 1 97.94 182 GLN A CA 1
ATOM 1369 C C . GLN A 1 182 ? -9.766 10.281 -15.773 1 97.94 182 GLN A C 1
ATOM 1371 O O . GLN A 1 182 ? -10.734 9.844 -16.406 1 97.94 182 GLN A O 1
ATOM 1376 N N . LEU A 1 183 ? -9.102 9.617 -14.898 1 98.19 183 LEU A N 1
ATOM 1377 C CA . LEU A 1 183 ? -9.57 8.32 -14.406 1 98.19 183 LEU A CA 1
ATOM 1378 C C . LEU A 1 183 ? -9.859 8.375 -12.914 1 98.19 183 LEU A C 1
ATOM 1380 O O . LEU A 1 183 ? -9.133 9.031 -12.156 1 98.19 183 LEU A O 1
ATOM 1384 N N . ARG A 1 184 ? -10.906 7.809 -12.43 1 97.88 184 ARG A N 1
ATOM 1385 C CA . ARG A 1 184 ? -11.242 7.629 -11.023 1 97.88 184 ARG A CA 1
ATOM 1386 C C . ARG A 1 184 ? -11.047 6.18 -10.594 1 97.88 184 ARG A C 1
ATOM 1388 O O . ARG A 1 184 ? -11.688 5.273 -11.125 1 97.88 184 ARG A O 1
ATOM 1395 N N . VAL A 1 185 ? -10.156 5.945 -9.672 1 98.62 185 VAL A N 1
ATOM 1396 C CA . VAL A 1 185 ? -9.75 4.578 -9.367 1 98.62 185 VAL A CA 1
ATOM 1397 C C . VAL A 1 185 ? -9.781 4.352 -7.859 1 98.62 185 VAL A C 1
ATOM 1399 O O . VAL A 1 185 ? -9.383 5.223 -7.086 1 98.62 185 VAL A O 1
ATOM 1402 N N . VAL A 1 186 ? -10.25 3.232 -7.398 1 98.5 186 VAL A N 1
ATOM 1403 C CA . VAL A 1 186 ? -10.43 2.859 -6 1 98.5 186 VAL A CA 1
ATOM 1404 C C . VAL A 1 186 ? -9.086 2.865 -5.285 1 98.5 186 VAL A C 1
ATOM 1406 O O . VAL A 1 186 ? -8.117 2.266 -5.766 1 98.5 186 VAL A O 1
ATOM 1409 N N . ALA A 1 187 ? -9.062 3.52 -4.109 1 98.31 187 ALA A N 1
ATOM 1410 C CA . ALA A 1 187 ? -7.797 3.697 -3.395 1 98.31 187 ALA A CA 1
ATOM 1411 C C . ALA A 1 187 ? -7.824 2.982 -2.047 1 98.31 187 ALA A C 1
ATOM 1413 O O . ALA A 1 187 ? -6.82 2.953 -1.331 1 98.31 187 ALA A O 1
ATOM 1414 N N . ASP A 1 188 ? -8.945 2.346 -1.704 1 98.19 188 ASP A N 1
ATOM 1415 C CA . ASP A 1 188 ? -9.078 1.79 -0.361 1 98.19 188 ASP A CA 1
ATOM 1416 C C . ASP A 1 188 ? -9.148 0.266 -0.402 1 98.19 188 ASP A C 1
ATOM 1418 O O . ASP A 1 188 ? -9.719 -0.359 0.493 1 98.19 188 ASP A O 1
ATOM 1422 N N . GLN A 1 189 ? -8.711 -0.351 -1.451 1 98.5 189 GLN A N 1
ATOM 1423 C CA . GLN A 1 189 ? -8.438 -1.778 -1.572 1 98.5 189 GLN A CA 1
ATOM 1424 C C . GLN A 1 189 ? -6.949 -2.035 -1.771 1 98.5 189 GLN A C 1
ATOM 1426 O O . GLN A 1 189 ? -6.336 -1.488 -2.689 1 98.5 189 GLN A O 1
ATOM 1431 N N . VAL A 1 190 ? -6.387 -2.838 -0.883 1 98.81 190 VAL A N 1
ATOM 1432 C CA . VAL A 1 190 ? -4.938 -3.025 -0.863 1 98.81 190 VAL A CA 1
ATOM 1433 C C . VAL A 1 190 ? -4.602 -4.48 -1.182 1 98.81 190 VAL A C 1
ATOM 1435 O O . VAL A 1 190 ? -5.215 -5.402 -0.632 1 98.81 190 VAL A O 1
ATOM 1438 N N . GLY A 1 191 ? -3.74 -4.711 -2.076 1 98.56 191 GLY A N 1
ATOM 1439 C CA . GLY A 1 191 ? -3.279 -6.027 -2.494 1 98.56 191 GLY A CA 1
ATOM 1440 C C . GLY A 1 191 ? -1.915 -5.996 -3.156 1 98.56 191 GLY A C 1
ATOM 1441 O O . GLY A 1 191 ? -1.112 -5.098 -2.896 1 98.56 191 GLY A O 1
ATOM 1442 N N . SER A 1 192 ? -1.577 -7.047 -3.916 1 98.44 192 SER A N 1
ATOM 1443 C CA . SER A 1 192 ? -0.292 -7.16 -4.598 1 98.44 192 SER A CA 1
ATOM 1444 C C . SER A 1 192 ? -0.471 -7.613 -6.043 1 98.44 192 SER A C 1
ATOM 1446 O O . SER A 1 192 ? -0.911 -8.734 -6.297 1 98.44 192 SER A O 1
ATOM 1448 N N . PRO A 1 193 ? -0.097 -6.789 -6.996 1 98.75 193 PRO A N 1
ATOM 1449 C CA . PRO A 1 193 ? -0.156 -7.211 -8.398 1 98.75 193 PRO A CA 1
ATOM 1450 C C . PRO A 1 193 ? 0.832 -8.336 -8.719 1 98.75 193 PRO A C 1
ATOM 1452 O O . PRO A 1 193 ? 1.948 -8.344 -8.195 1 98.75 193 PRO A O 1
ATOM 1455 N N . THR A 1 194 ? 0.462 -9.227 -9.602 1 98.88 194 THR A N 1
ATOM 1456 C CA . THR A 1 194 ? 1.313 -10.367 -9.922 1 98.88 194 THR A CA 1
ATOM 1457 C C . THR A 1 194 ? 1.41 -10.562 -11.43 1 98.88 194 THR A C 1
ATOM 1459 O O . THR A 1 194 ? 0.406 -10.844 -12.094 1 98.88 194 THR A O 1
ATOM 1462 N N . TRP A 1 195 ? 2.605 -10.398 -11.945 1 98.88 195 TRP A N 1
ATOM 1463 C CA . TRP A 1 195 ? 2.855 -10.617 -13.367 1 98.88 195 TRP A CA 1
ATOM 1464 C C . TRP A 1 195 ? 2.875 -12.102 -13.695 1 98.88 195 TRP A C 1
ATOM 1466 O O . TRP A 1 195 ? 3.547 -12.891 -13.016 1 98.88 195 TRP A O 1
ATOM 1476 N N . THR A 1 196 ? 2.148 -12.516 -14.727 1 98.75 196 THR A N 1
ATOM 1477 C CA . THR A 1 196 ? 1.993 -13.922 -15.086 1 98.75 196 THR A CA 1
ATOM 1478 C C . THR A 1 196 ? 3.354 -14.57 -15.328 1 98.75 196 THR A C 1
ATOM 1480 O O . THR A 1 196 ? 3.537 -15.758 -15.055 1 98.75 196 THR A O 1
ATOM 1483 N N . PHE A 1 197 ? 4.309 -13.836 -15.844 1 98.5 197 PHE A N 1
ATOM 1484 C CA . PHE A 1 197 ? 5.637 -14.383 -16.062 1 98.5 197 PHE A CA 1
ATOM 1485 C C . PHE A 1 197 ? 6.27 -14.836 -14.758 1 98.5 197 PHE A C 1
ATOM 1487 O O . PHE A 1 197 ? 6.801 -15.945 -14.664 1 98.5 197 PHE A O 1
ATOM 1494 N N . ASP A 1 198 ? 6.219 -13.945 -13.773 1 98.75 198 ASP A N 1
ATOM 1495 C CA . ASP A 1 198 ? 6.773 -14.273 -12.461 1 98.75 198 ASP A CA 1
ATOM 1496 C C . ASP A 1 198 ? 6.016 -15.438 -11.828 1 98.75 198 ASP A C 1
ATOM 1498 O O . ASP A 1 198 ? 6.621 -16.312 -11.203 1 98.75 198 ASP A O 1
ATOM 1502 N N . LEU A 1 199 ? 4.73 -15.422 -11.961 1 98.81 199 LEU A N 1
ATOM 1503 C CA . LEU A 1 199 ? 3.877 -16.469 -11.398 1 98.81 199 LEU A CA 1
ATOM 1504 C C . LEU A 1 199 ? 4.184 -17.812 -12.031 1 98.81 199 LEU A C 1
ATOM 1506 O O . LEU A 1 199 ? 4.332 -18.812 -11.328 1 98.81 199 LEU A O 1
ATOM 1510 N N . ALA A 1 200 ? 4.266 -17.828 -13.383 1 98.75 200 ALA A N 1
ATOM 1511 C CA . ALA A 1 200 ? 4.578 -19.062 -14.102 1 98.75 200 ALA A CA 1
ATOM 1512 C C . ALA A 1 200 ? 5.922 -19.641 -13.656 1 98.75 200 ALA A C 1
ATOM 1514 O O . ALA A 1 200 ? 6.035 -20.828 -13.391 1 98.75 200 ALA A O 1
ATOM 1515 N N . ALA A 1 201 ? 6.883 -18.797 -13.57 1 98.56 201 ALA A N 1
ATOM 1516 C CA . ALA A 1 201 ? 8.211 -19.219 -13.133 1 98.56 201 ALA A CA 1
ATOM 1517 C C . ALA A 1 201 ? 8.156 -19.797 -11.719 1 98.56 201 ALA A C 1
ATOM 1519 O O . ALA A 1 201 ? 8.828 -20.797 -11.43 1 98.56 201 ALA A O 1
ATOM 1520 N N . ALA A 1 202 ? 7.418 -19.188 -10.875 1 98.75 202 ALA A N 1
ATOM 1521 C CA . ALA A 1 202 ? 7.297 -19.672 -9.492 1 98.75 202 ALA A CA 1
ATOM 1522 C C . ALA A 1 202 ? 6.613 -21.031 -9.445 1 98.75 202 ALA A C 1
ATOM 1524 O O . ALA A 1 202 ? 7.008 -21.906 -8.664 1 98.75 202 ALA A O 1
ATOM 1525 N N . LEU A 1 203 ? 5.555 -21.219 -10.234 1 98.62 203 LEU A N 1
ATOM 1526 C CA . LEU A 1 203 ? 4.852 -22.5 -10.273 1 98.62 203 LEU A CA 1
ATOM 1527 C C . LEU A 1 203 ? 5.793 -23.609 -10.695 1 98.62 203 LEU A C 1
ATOM 1529 O O . LEU A 1 203 ? 5.836 -24.672 -10.055 1 98.62 203 LEU A O 1
ATOM 1533 N N . VAL A 1 204 ? 6.512 -23.391 -11.75 1 98 204 VAL A N 1
ATOM 1534 C CA . VAL A 1 204 ? 7.473 -24.375 -12.227 1 98 204 VAL A CA 1
ATOM 1535 C C . VAL A 1 204 ? 8.555 -24.609 -11.172 1 98 204 VAL A C 1
ATOM 1537 O O . VAL A 1 204 ? 8.945 -25.75 -10.914 1 98 204 VAL A O 1
ATOM 1540 N N . GLY A 1 205 ? 9 -23.516 -10.555 1 97.75 205 GLY A N 1
ATOM 1541 C CA . GLY A 1 205 ? 10.016 -23.609 -9.523 1 97.75 205 GLY A CA 1
ATOM 1542 C C . GLY A 1 205 ? 9.586 -24.469 -8.344 1 97.75 205 GLY A C 1
ATOM 1543 O O . GLY A 1 205 ? 10.367 -25.281 -7.836 1 97.75 205 GLY A O 1
ATOM 1544 N N . LEU A 1 206 ? 8.359 -24.297 -7.867 1 98 206 LEU A N 1
ATOM 1545 C CA . LEU A 1 206 ? 7.828 -25.078 -6.762 1 98 206 LEU A CA 1
ATOM 1546 C C . LEU A 1 206 ? 7.828 -26.562 -7.105 1 98 206 LEU A C 1
ATOM 1548 O O . LEU A 1 206 ? 8.117 -27.406 -6.25 1 98 206 LEU A O 1
ATOM 1552 N N . THR A 1 207 ? 7.477 -26.891 -8.336 1 96.19 207 THR A N 1
ATOM 1553 C CA . THR A 1 207 ? 7.414 -28.266 -8.789 1 96.19 207 THR A CA 1
ATOM 1554 C C . THR A 1 207 ? 8.812 -28.875 -8.875 1 96.19 207 THR A C 1
ATOM 1556 O O . THR A 1 207 ? 9.031 -30 -8.43 1 96.19 207 THR A O 1
ATOM 1559 N N . LYS A 1 208 ? 9.703 -28.125 -9.414 1 95.62 208 LYS A N 1
ATOM 1560 C CA . LYS A 1 208 ? 11.07 -28.609 -9.57 1 95.62 208 LYS A CA 1
ATOM 1561 C C . LYS A 1 208 ? 11.742 -28.812 -8.219 1 95.62 208 LYS A C 1
ATOM 1563 O O . LYS A 1 208 ? 12.562 -29.719 -8.055 1 95.62 208 LYS A O 1
ATOM 1568 N N . ALA A 1 209 ? 11.352 -28 -7.273 1 96.62 209 ALA A N 1
ATOM 1569 C CA . ALA A 1 209 ? 11.914 -28.094 -5.926 1 96.62 209 ALA A CA 1
ATOM 1570 C C . ALA A 1 209 ? 11.219 -29.188 -5.117 1 96.62 209 ALA A C 1
ATOM 1572 O O . ALA A 1 209 ? 11.539 -29.406 -3.949 1 96.62 209 ALA A O 1
ATOM 1573 N N . GLN A 1 210 ? 10.266 -29.844 -5.758 1 94.88 210 GLN A N 1
ATOM 1574 C CA . GLN A 1 210 ? 9.492 -30.891 -5.098 1 94.88 210 GLN A CA 1
ATOM 1575 C C . GLN A 1 210 ? 8.859 -30.391 -3.805 1 94.88 210 GLN A C 1
ATOM 1577 O O . GLN A 1 210 ? 8.969 -31.031 -2.758 1 94.88 210 GLN A O 1
ATOM 1582 N N . ALA A 1 211 ? 8.289 -29.156 -3.887 1 97.38 211 ALA A N 1
ATOM 1583 C CA . ALA A 1 211 ? 7.617 -28.562 -2.73 1 97.38 211 ALA A CA 1
ATOM 1584 C C . ALA A 1 211 ? 6.625 -29.547 -2.113 1 97.38 211 ALA A C 1
ATOM 1586 O O . ALA A 1 211 ? 5.93 -30.266 -2.828 1 97.38 211 ALA A O 1
ATOM 1587 N N . GLU A 1 212 ? 6.523 -29.562 -0.792 1 97.12 212 GLU A N 1
ATOM 1588 C CA . GLU A 1 212 ? 5.531 -30.391 -0.106 1 97.12 212 GLU A CA 1
ATOM 1589 C C . GLU A 1 212 ? 4.113 -29.969 -0.49 1 97.12 212 GLU A C 1
ATOM 1591 O O . GLU A 1 212 ? 3.844 -28.797 -0.721 1 97.12 212 GLU A O 1
ATOM 1596 N N . GLY A 1 213 ? 3.236 -31.031 -0.518 1 97.56 213 GLY A N 1
ATOM 1597 C CA . GLY A 1 213 ? 1.844 -30.719 -0.8 1 97.56 213 GLY A CA 1
ATOM 1598 C C . GLY A 1 213 ? 1.237 -29.734 0.188 1 97.56 213 GLY A C 1
ATOM 1599 O O . GLY A 1 213 ? 1.616 -29.719 1.361 1 97.56 213 GLY A O 1
ATOM 1600 N N . GLY A 1 214 ? 0.318 -28.953 -0.251 1 97.81 214 GLY A N 1
ATOM 1601 C CA . GLY A 1 214 ? -0.341 -27.969 0.603 1 97.81 214 GLY A CA 1
ATOM 1602 C C . GLY A 1 214 ? -0.582 -26.641 -0.085 1 97.81 214 GLY A C 1
ATOM 1603 O O . GLY A 1 214 ? -0.609 -26.562 -1.315 1 97.81 214 GLY A O 1
ATOM 1604 N N . ILE A 1 215 ? -0.839 -25.641 0.687 1 98.69 215 ILE A N 1
ATOM 1605 C CA . ILE A 1 215 ? -1.202 -24.328 0.18 1 98.69 215 ILE A CA 1
ATOM 1606 C C . ILE A 1 215 ? 0.033 -23.438 0.149 1 98.69 215 ILE A C 1
ATOM 1608 O O . ILE A 1 215 ? 0.803 -23.391 1.111 1 98.69 215 ILE A O 1
ATOM 1612 N N . TYR A 1 216 ? 0.208 -22.766 -0.942 1 98.81 216 TYR A N 1
ATOM 1613 C CA . TYR A 1 216 ? 1.234 -21.734 -1.109 1 98.81 216 TYR A CA 1
ATOM 1614 C C . TYR A 1 216 ? 0.626 -20.438 -1.608 1 98.81 216 TYR A C 1
ATOM 1616 O O . TYR A 1 216 ? -0.357 -20.453 -2.352 1 98.81 216 TYR A O 1
ATOM 1624 N N . HIS A 1 217 ? 1.135 -19.328 -1.13 1 98.88 217 HIS A N 1
ATOM 1625 C CA . HIS A 1 217 ? 0.848 -18.016 -1.698 1 98.88 217 HIS A CA 1
ATOM 1626 C C . HIS A 1 217 ? 1.988 -17.547 -2.592 1 98.88 217 HIS A C 1
ATOM 1628 O O . HIS A 1 217 ? 3.16 -17.656 -2.223 1 98.88 217 HIS A O 1
ATOM 1634 N N . VAL A 1 218 ? 1.627 -17.094 -3.793 1 98.81 218 VAL A N 1
ATOM 1635 C CA . VAL A 1 218 ? 2.631 -16.578 -4.723 1 98.81 218 VAL A CA 1
ATOM 1636 C C . VAL A 1 218 ? 2.145 -15.273 -5.344 1 98.81 218 VAL A C 1
ATOM 1638 O O . VAL A 1 218 ? 1.189 -15.266 -6.125 1 98.81 218 VAL A O 1
ATOM 1641 N N . THR A 1 219 ? 2.734 -14.18 -5.012 1 98.81 219 THR A N 1
ATOM 1642 C CA . THR A 1 219 ? 2.537 -12.859 -5.609 1 98.81 219 THR A CA 1
ATOM 1643 C C . THR A 1 219 ? 3.873 -12.148 -5.785 1 98.81 219 THR A C 1
ATOM 1645 O O . THR A 1 219 ? 4.883 -12.547 -5.203 1 98.81 219 THR A O 1
ATOM 1648 N N . ASN A 1 220 ? 3.896 -11.148 -6.672 1 98.75 220 ASN A N 1
ATOM 1649 C CA . ASN A 1 220 ? 5.023 -10.227 -6.594 1 98.75 220 ASN A CA 1
ATOM 1650 C C . ASN A 1 220 ? 5.098 -9.547 -5.227 1 98.75 220 ASN A C 1
ATOM 1652 O O . ASN A 1 220 ? 4.109 -9.5 -4.496 1 98.75 220 ASN A O 1
ATOM 1656 N N . SER A 1 221 ? 6.305 -9.102 -4.855 1 98.31 221 SER A N 1
ATOM 1657 C CA . SER A 1 221 ? 6.535 -8.531 -3.533 1 98.31 221 SER A CA 1
ATOM 1658 C C . SER A 1 221 ? 5.996 -7.105 -3.449 1 98.31 221 SER A C 1
ATOM 1660 O O . SER A 1 221 ? 5.941 -6.395 -4.457 1 98.31 221 SER A O 1
ATOM 1662 N N . GLY A 1 222 ? 5.617 -6.707 -2.215 1 98.38 222 GLY A N 1
ATOM 1663 C CA . GLY A 1 222 ? 5.125 -5.359 -1.971 1 98.38 222 GLY A CA 1
ATOM 1664 C C . GLY A 1 222 ? 3.609 -5.277 -1.953 1 98.38 222 GLY A C 1
ATOM 1665 O O . GLY A 1 222 ? 2.924 -6.297 -2.053 1 98.38 222 GLY A O 1
ATOM 1666 N N . VAL A 1 223 ? 3.088 -4.078 -1.684 1 98.69 223 VAL A N 1
ATOM 1667 C CA . VAL A 1 223 ? 1.654 -3.812 -1.621 1 98.69 223 VAL A CA 1
ATOM 1668 C C . VAL A 1 223 ? 1.33 -2.537 -2.395 1 98.69 223 VAL A C 1
ATOM 1670 O O . VAL A 1 223 ? 2.215 -1.717 -2.65 1 98.69 223 VAL A O 1
ATOM 1673 N N . THR A 1 224 ? 0.144 -2.422 -2.836 1 98.69 224 THR A N 1
ATOM 1674 C CA . THR A 1 224 ? -0.345 -1.212 -3.486 1 98.69 224 THR A CA 1
ATOM 1675 C C . THR A 1 224 ? -1.869 -1.149 -3.438 1 98.69 224 THR A C 1
ATOM 1677 O O . THR A 1 224 ? -2.52 -2.082 -2.959 1 98.69 224 THR A O 1
ATOM 1680 N N . SER A 1 225 ? -2.459 -0.035 -3.752 1 98.75 225 SER A N 1
ATOM 1681 C CA . SER A 1 225 ? -3.883 0.073 -4.047 1 98.75 225 SER A CA 1
ATOM 1682 C C . SER A 1 225 ? -4.137 0.075 -5.551 1 98.75 225 SER A C 1
ATOM 1684 O O . SER A 1 225 ? -3.217 0.283 -6.344 1 98.75 225 SER A O 1
ATOM 1686 N N . TRP A 1 226 ? -5.426 -0.163 -5.938 1 98.81 226 TRP A N 1
ATOM 1687 C CA . TRP A 1 226 ? -5.762 -0.057 -7.355 1 98.81 226 TRP A CA 1
ATOM 1688 C C . TRP A 1 226 ? -5.418 1.328 -7.895 1 98.81 226 TRP A C 1
ATOM 1690 O O . TRP A 1 226 ? -4.93 1.462 -9.016 1 98.81 226 TRP A O 1
ATOM 1700 N N . TYR A 1 227 ? -5.648 2.355 -7.109 1 98.81 227 TYR A N 1
ATOM 1701 C CA . TYR A 1 227 ? -5.293 3.729 -7.449 1 98.81 227 TYR A CA 1
ATOM 1702 C C . TYR A 1 227 ? -3.793 3.859 -7.688 1 98.81 227 TYR A C 1
ATOM 1704 O O . TYR A 1 227 ? -3.363 4.355 -8.734 1 98.81 227 TYR A O 1
ATOM 1712 N N . ASP A 1 228 ? -3.039 3.443 -6.707 1 98.88 228 ASP A N 1
ATOM 1713 C CA . ASP A 1 228 ? -1.588 3.535 -6.828 1 98.88 228 ASP A CA 1
ATOM 1714 C C . ASP A 1 228 ? -1.085 2.727 -8.023 1 98.88 228 ASP A C 1
ATOM 1716 O O . ASP A 1 228 ? -0.145 3.139 -8.703 1 98.88 228 ASP A O 1
ATOM 1720 N N . PHE A 1 229 ? -1.679 1.553 -8.234 1 98.94 229 PHE A N 1
ATOM 1721 C CA . PHE A 1 229 ? -1.303 0.717 -9.367 1 98.94 229 PHE A CA 1
ATOM 1722 C C . PHE A 1 229 ? -1.589 1.431 -10.68 1 98.94 229 PHE A C 1
ATOM 1724 O O . PHE A 1 229 ? -0.758 1.422 -11.594 1 98.94 229 PHE A O 1
ATOM 1731 N N . ALA A 1 230 ? -2.734 2.068 -10.789 1 98.88 230 ALA A N 1
ATOM 1732 C CA . ALA A 1 230 ? -3.08 2.846 -11.969 1 98.88 230 ALA A CA 1
ATOM 1733 C C . ALA A 1 230 ? -2.078 3.973 -12.203 1 98.88 230 ALA A C 1
ATOM 1735 O O . ALA A 1 230 ? -1.62 4.188 -13.328 1 98.88 230 ALA A O 1
ATOM 1736 N N . VAL A 1 231 ? -1.728 4.688 -11.141 1 98.75 231 VAL A N 1
ATOM 1737 C CA . VAL A 1 231 ? -0.742 5.758 -11.234 1 98.75 231 VAL A CA 1
ATOM 1738 C C . VAL A 1 231 ? 0.577 5.203 -11.766 1 98.75 231 VAL A C 1
ATOM 1740 O O . VAL A 1 231 ? 1.181 5.785 -12.672 1 98.75 231 VAL A O 1
ATOM 1743 N N . ALA A 1 232 ? 0.98 4.055 -11.242 1 98.81 232 ALA A N 1
ATOM 1744 C CA . ALA A 1 232 ? 2.232 3.426 -11.656 1 98.81 232 ALA A CA 1
ATOM 1745 C C . ALA A 1 232 ? 2.182 3.031 -13.133 1 98.81 232 ALA A C 1
ATOM 1747 O O . ALA A 1 232 ? 3.146 3.238 -13.875 1 98.81 232 ALA A O 1
ATOM 1748 N N . ILE A 1 233 ? 1.068 2.387 -13.555 1 98.75 233 ILE A N 1
ATOM 1749 C CA . ILE A 1 233 ? 0.903 1.956 -14.938 1 98.75 233 ILE A CA 1
ATOM 1750 C C . ILE A 1 233 ? 1.086 3.146 -15.875 1 98.75 233 ILE A C 1
ATOM 1752 O O . ILE A 1 233 ? 1.829 3.064 -16.859 1 98.75 233 ILE A O 1
ATOM 1756 N N . VAL A 1 234 ? 0.465 4.293 -15.57 1 98.38 234 VAL A N 1
ATOM 1757 C CA . VAL A 1 234 ? 0.493 5.492 -16.391 1 98.38 234 VAL A CA 1
ATOM 1758 C C . VAL A 1 234 ? 1.906 6.07 -16.422 1 98.38 234 VAL A C 1
ATOM 1760 O O . VAL A 1 234 ? 2.434 6.391 -17.484 1 98.38 234 VAL A O 1
ATOM 1763 N N . GLU A 1 235 ? 2.496 6.164 -15.266 1 98 235 GLU A N 1
ATOM 1764 C CA . GLU A 1 235 ? 3.838 6.734 -15.172 1 98 235 GLU A CA 1
ATOM 1765 C C . GLU A 1 235 ? 4.852 5.895 -15.945 1 98 235 GLU A C 1
ATOM 1767 O O . GLU A 1 235 ? 5.695 6.434 -16.656 1 98 235 GLU A O 1
ATOM 1772 N N . GLU A 1 236 ? 4.797 4.523 -15.727 1 98 236 GLU A N 1
ATOM 1773 C CA . GLU A 1 236 ? 5.727 3.641 -16.422 1 98 236 GLU A CA 1
ATOM 1774 C C . GLU A 1 236 ? 5.508 3.688 -17.938 1 98 236 GLU A C 1
ATOM 1776 O O . GLU A 1 236 ? 6.465 3.631 -18.703 1 98 236 GLU A O 1
ATOM 1781 N N . ALA A 1 237 ? 4.266 3.752 -18.344 1 97.62 237 ALA A N 1
ATOM 1782 C CA . ALA A 1 237 ? 3.957 3.867 -19.766 1 97.62 237 ALA A CA 1
ATOM 1783 C C . ALA A 1 237 ? 4.516 5.16 -20.344 1 97.62 237 ALA A C 1
ATOM 1785 O O . ALA A 1 237 ? 5.098 5.16 -21.438 1 97.62 237 ALA A O 1
ATOM 1786 N N . GLN A 1 238 ? 4.348 6.281 -19.625 1 96.69 238 GLN A N 1
ATOM 1787 C CA . GLN A 1 238 ? 4.875 7.57 -20.062 1 96.69 238 GLN A CA 1
ATOM 1788 C C . GLN A 1 238 ? 6.395 7.539 -20.156 1 96.69 238 GLN A C 1
ATOM 1790 O O . GLN A 1 238 ? 6.973 8.094 -21.094 1 96.69 238 GLN A O 1
ATOM 1795 N N . ALA A 1 239 ? 6.996 6.918 -19.234 1 95.38 239 ALA A N 1
ATOM 1796 C CA . ALA A 1 239 ? 8.453 6.805 -19.219 1 95.38 239 ALA A CA 1
ATOM 1797 C C . ALA A 1 239 ? 8.953 6.047 -20.438 1 95.38 239 ALA A C 1
ATOM 1799 O O . ALA A 1 239 ? 10.078 6.258 -20.891 1 95.38 239 ALA A O 1
ATOM 1800 N N . LEU A 1 240 ? 8.133 5.164 -20.984 1 96 240 LEU A N 1
ATOM 1801 C CA . LEU A 1 240 ? 8.484 4.387 -22.172 1 96 240 LEU A CA 1
ATOM 1802 C C . LEU A 1 240 ? 8.148 5.152 -23.438 1 96 240 LEU A C 1
ATOM 1804 O O . LEU A 1 240 ? 8.328 4.641 -24.547 1 96 240 LEU A O 1
ATOM 1808 N N . GLY A 1 241 ? 7.602 6.379 -23.328 1 94.62 241 GLY A N 1
ATOM 1809 C CA . GLY A 1 241 ? 7.371 7.246 -24.469 1 94.62 241 GLY A CA 1
ATOM 1810 C C . GLY A 1 241 ? 5.961 7.148 -25.016 1 94.62 241 GLY A C 1
ATOM 1811 O O . GLY A 1 241 ? 5.668 7.676 -26.094 1 94.62 241 GLY A O 1
ATOM 1812 N N . ARG A 1 242 ? 5.094 6.52 -24.266 1 93.69 242 ARG A N 1
ATOM 1813 C CA . ARG A 1 242 ? 3.717 6.418 -24.734 1 93.69 242 ARG A CA 1
ATOM 1814 C C . ARG A 1 242 ? 2.979 7.738 -24.562 1 93.69 242 ARG A C 1
ATOM 1816 O O . ARG A 1 242 ? 3.059 8.367 -23.516 1 93.69 242 ARG A O 1
ATOM 1823 N N . ALA A 1 243 ? 2.355 8.164 -25.625 1 92.25 243 ALA A N 1
ATOM 1824 C CA . ALA A 1 243 ? 1.513 9.352 -25.531 1 92.25 243 ALA A CA 1
ATOM 1825 C C . ALA A 1 243 ? 0.156 9.016 -24.922 1 92.25 243 ALA A C 1
ATOM 1827 O O . ALA A 1 243 ? -0.539 8.109 -25.391 1 92.25 243 ALA A O 1
ATOM 1828 N N . LEU A 1 244 ? -0.136 9.68 -23.906 1 95.19 244 LEU A N 1
ATOM 1829 C CA . LEU A 1 244 ? -1.41 9.445 -23.234 1 95.19 244 LEU A CA 1
ATOM 1830 C C . LEU A 1 244 ? -2.221 10.734 -23.141 1 95.19 244 LEU A C 1
ATOM 1832 O O . LEU A 1 244 ? -1.654 11.828 -23.125 1 95.19 244 LEU A O 1
ATOM 1836 N N . LYS A 1 245 ? -3.537 10.625 -23.172 1 96.81 245 LYS A N 1
ATOM 1837 C CA . LYS A 1 245 ? -4.457 11.75 -23 1 96.81 245 LYS A CA 1
ATOM 1838 C C . LYS A 1 245 ? -4.664 12.086 -21.531 1 96.81 245 LYS A C 1
ATOM 1840 O O . LYS A 1 245 ? -4.996 13.227 -21.188 1 96.81 245 LYS A O 1
ATOM 1845 N N . LEU A 1 246 ? -4.391 11.141 -20.797 1 96.56 246 LEU A N 1
ATOM 1846 C CA . LEU A 1 246 ? -4.695 11.219 -19.359 1 96.56 246 LEU A CA 1
ATOM 1847 C C . LEU A 1 246 ? -3.922 12.352 -18.703 1 96.56 246 LEU A C 1
ATOM 1849 O O . LEU A 1 246 ? -2.711 12.477 -18.891 1 96.56 246 LEU A O 1
ATOM 1853 N N . GLN A 1 247 ? -4.648 13.102 -17.859 1 94.56 247 GLN A N 1
ATOM 1854 C CA . GLN A 1 247 ? -4.035 14.219 -17.141 1 94.56 247 GLN A CA 1
ATOM 1855 C C . GLN A 1 247 ? -3.959 13.938 -15.648 1 94.56 247 GLN A C 1
ATOM 1857 O O . GLN A 1 247 ? -3.078 14.453 -14.961 1 94.56 247 GLN A O 1
ATOM 1862 N N . SER A 1 248 ? -4.973 13.133 -15.219 1 95.88 248 SER A N 1
ATOM 1863 C CA . SER A 1 248 ? -4.961 12.906 -13.781 1 95.88 248 SER A CA 1
ATOM 1864 C C . SER A 1 248 ? -5.668 11.602 -13.422 1 95.88 248 SER A C 1
ATOM 1866 O O . SER A 1 248 ? -6.605 11.188 -14.102 1 95.88 248 SER A O 1
ATOM 1868 N N . VAL A 1 249 ? -5.168 10.906 -12.445 1 97.88 249 VAL A N 1
ATOM 1869 C CA . VAL A 1 249 ? -5.836 9.789 -11.789 1 97.88 249 VAL A CA 1
ATOM 1870 C C . VAL A 1 249 ? -6.336 10.227 -10.414 1 97.88 249 VAL A C 1
ATOM 1872 O O . VAL A 1 249 ? -5.547 10.664 -9.57 1 97.88 249 VAL A O 1
ATOM 1875 N N . VAL A 1 250 ? -7.609 10.133 -10.133 1 97.19 250 VAL A N 1
ATOM 1876 C CA . VAL A 1 250 ? -8.227 10.609 -8.898 1 97.19 250 VAL A CA 1
ATOM 1877 C C . VAL A 1 250 ? -8.57 9.43 -7.996 1 97.19 250 VAL A C 1
ATOM 1879 O O . VAL A 1 250 ? -9.25 8.492 -8.422 1 97.19 250 VAL A O 1
ATOM 1882 N N . PRO A 1 251 ? -8.039 9.422 -6.77 1 97.94 251 PRO A N 1
ATOM 1883 C CA . PRO A 1 251 ? -8.414 8.352 -5.844 1 97.94 251 PRO A CA 1
ATOM 1884 C C . PRO A 1 251 ? -9.875 8.438 -5.402 1 97.94 251 PRO A C 1
ATOM 1886 O O . PRO A 1 251 ? -10.367 9.531 -5.109 1 97.94 251 PRO A O 1
ATOM 1889 N N . ILE A 1 252 ? -10.555 7.309 -5.387 1 97.06 252 ILE A N 1
ATOM 1890 C CA . ILE A 1 252 ? -11.922 7.25 -4.883 1 97.06 252 ILE A CA 1
ATOM 1891 C C . ILE A 1 252 ? -12.07 6.082 -3.91 1 97.06 252 ILE A C 1
ATOM 1893 O O . ILE A 1 252 ? -11.18 5.227 -3.82 1 97.06 252 ILE A O 1
ATOM 1897 N N . THR A 1 253 ? -13.141 6.023 -3.148 1 96.62 253 THR A N 1
ATOM 1898 C CA . THR A 1 253 ? -13.438 4.926 -2.236 1 96.62 253 THR A CA 1
ATOM 1899 C C . THR A 1 253 ? -14.195 3.812 -2.957 1 96.62 253 THR A C 1
ATOM 1901 O O . THR A 1 253 ? -14.773 4.035 -4.023 1 96.62 253 THR A O 1
ATOM 1904 N N . THR A 1 254 ? -14.117 2.629 -2.359 1 97.31 254 THR A N 1
ATOM 1905 C CA . THR A 1 254 ? -14.898 1.498 -2.85 1 97.31 254 THR A CA 1
ATOM 1906 C C . THR A 1 254 ? -16.375 1.87 -2.969 1 97.31 254 THR A C 1
ATOM 1908 O O . THR A 1 254 ? -17.047 1.486 -3.934 1 97.31 254 THR A O 1
ATOM 1911 N N . ALA A 1 255 ? -16.938 2.641 -1.994 1 95.44 255 ALA A N 1
ATOM 1912 C CA . ALA A 1 255 ? -18.359 3.025 -1.963 1 95.44 255 ALA A CA 1
ATOM 1913 C C . ALA A 1 255 ? -18.719 3.887 -3.17 1 95.44 255 ALA A C 1
ATOM 1915 O O . ALA A 1 255 ? -19.859 3.9 -3.609 1 95.44 255 ALA A O 1
ATOM 1916 N N . GLU A 1 256 ? -17.734 4.578 -3.73 1 95.81 256 GLU A N 1
ATOM 1917 C CA . GLU A 1 256 ? -17.953 5.465 -4.867 1 95.81 256 GLU A CA 1
ATOM 1918 C C . GLU A 1 256 ? -17.938 4.691 -6.184 1 95.81 256 GLU A C 1
ATOM 1920 O O . GLU A 1 256 ? -18.203 5.258 -7.246 1 95.81 256 GLU A O 1
ATOM 1925 N N . TYR A 1 257 ? -17.547 3.424 -6.188 1 95.81 257 TYR A N 1
ATOM 1926 C CA . TYR A 1 257 ? -17.516 2.568 -7.367 1 95.81 257 TYR A CA 1
ATOM 1927 C C . TYR A 1 257 ? -18.156 1.218 -7.086 1 95.81 257 TYR A C 1
ATOM 1929 O O . TYR A 1 257 ? -17.484 0.186 -7.086 1 95.81 257 TYR A O 1
ATOM 1937 N N . PRO A 1 258 ? -19.391 1.178 -6.922 1 94.81 258 PRO A N 1
ATOM 1938 C CA . PRO A 1 258 ? -20.062 -0.072 -6.566 1 94.81 258 PRO A CA 1
ATOM 1939 C C . PRO A 1 258 ? -20 -1.109 -7.688 1 94.81 258 PRO A C 1
ATOM 1941 O O . PRO A 1 258 ? -20.125 -0.76 -8.867 1 94.81 258 PRO A O 1
ATOM 1944 N N . THR A 1 259 ? -19.719 -2.314 -7.363 1 95.81 259 THR A N 1
ATOM 1945 C CA . THR A 1 259 ? -19.719 -3.465 -8.258 1 95.81 259 THR A CA 1
ATOM 1946 C C . THR A 1 259 ? -20.625 -4.566 -7.723 1 95.81 259 THR A C 1
ATOM 1948 O O . THR A 1 259 ? -20.922 -4.609 -6.527 1 95.81 259 THR A O 1
ATOM 1951 N N . PRO A 1 260 ? -21.094 -5.469 -8.617 1 95.94 260 PRO A N 1
ATOM 1952 C CA . PRO A 1 260 ? -21.969 -6.555 -8.172 1 95.94 260 PRO A CA 1
ATOM 1953 C C . PRO A 1 260 ? -21.328 -7.418 -7.086 1 95.94 260 PRO A C 1
ATOM 1955 O O . PRO A 1 260 ? -21.984 -7.777 -6.109 1 95.94 260 PRO A O 1
ATOM 1958 N N . ALA A 1 261 ? -20.109 -7.754 -7.215 1 97.19 261 ALA A N 1
ATOM 1959 C CA . ALA A 1 261 ? -19.406 -8.562 -6.219 1 97.19 261 ALA A CA 1
ATOM 1960 C C . ALA A 1 261 ? -18.672 -7.684 -5.219 1 97.19 261 ALA A C 1
ATOM 1962 O O . ALA A 1 261 ? -18.047 -6.684 -5.602 1 97.19 261 ALA A O 1
ATOM 1963 N N . ALA A 1 262 ? -18.797 -8.016 -3.936 1 96.75 262 ALA A N 1
ATOM 1964 C CA . ALA A 1 262 ? -17.969 -7.363 -2.92 1 96.75 262 ALA A CA 1
ATOM 1965 C C . ALA A 1 262 ? -16.5 -7.762 -3.059 1 96.75 262 ALA A C 1
ATOM 1967 O O . ALA A 1 262 ? -16.188 -8.93 -3.314 1 96.75 262 ALA A O 1
ATOM 1968 N N . ARG A 1 263 ? -15.656 -6.805 -2.949 1 97.19 263 ARG A N 1
ATOM 1969 C CA . ARG A 1 263 ? -14.227 -7.043 -3.037 1 97.19 263 ARG A CA 1
ATOM 1970 C C . ARG A 1 263 ? -13.555 -6.895 -1.673 1 97.19 263 ARG A C 1
ATOM 1972 O O . ARG A 1 263 ? -13.93 -6.02 -0.889 1 97.19 263 ARG A O 1
ATOM 1979 N N . PRO A 1 264 ? -12.609 -7.785 -1.394 1 98.19 264 PRO A N 1
ATOM 1980 C CA . PRO A 1 264 ? -11.898 -7.617 -0.122 1 98.19 264 PRO A CA 1
ATOM 1981 C C . PRO A 1 264 ? -11.133 -6.301 -0.043 1 98.19 264 PRO A C 1
ATOM 1983 O O . PRO A 1 264 ? -10.453 -5.914 -1.003 1 98.19 264 PRO A O 1
ATOM 1986 N N . ALA A 1 265 ? -11.195 -5.605 1.078 1 98.56 265 ALA A N 1
ATOM 1987 C CA . ALA A 1 265 ? -10.508 -4.328 1.265 1 98.56 265 ALA A CA 1
ATOM 1988 C C . ALA A 1 265 ? -9.008 -4.531 1.424 1 98.56 265 ALA A C 1
ATOM 1990 O O . ALA A 1 265 ? -8.211 -3.676 1.025 1 98.56 265 ALA A O 1
ATOM 1991 N N . TYR A 1 266 ? -8.664 -5.637 2.014 1 98.69 266 TYR A N 1
ATOM 1992 C CA . TYR A 1 266 ? -7.277 -6.02 2.238 1 98.69 266 TYR A CA 1
ATOM 1993 C C . TYR A 1 266 ? -7.047 -7.477 1.865 1 98.69 266 TYR A C 1
ATOM 1995 O O . TYR A 1 266 ? -7.574 -8.383 2.518 1 98.69 266 TYR A O 1
ATOM 2003 N N . SER A 1 267 ? -6.211 -7.703 0.828 1 98.31 267 SER A N 1
ATOM 2004 C CA . SER A 1 267 ? -6.027 -9.086 0.386 1 98.31 267 SER A CA 1
ATOM 2005 C C . SER A 1 267 ? -4.555 -9.398 0.145 1 98.31 267 SER A C 1
ATOM 2007 O O . SER A 1 267 ? -4.223 -10.203 -0.723 1 98.31 267 SER A O 1
ATOM 2009 N N . VAL A 1 268 ? -3.648 -8.711 0.872 1 98.81 268 VAL A N 1
ATOM 2010 C CA . VAL A 1 268 ? -2.223 -9.008 0.782 1 98.81 268 VAL A CA 1
ATOM 2011 C C . VAL A 1 268 ? -1.953 -10.422 1.292 1 98.81 268 VAL A C 1
ATOM 2013 O O . VAL A 1 268 ? -2.471 -10.82 2.338 1 98.81 268 VAL A O 1
ATOM 2016 N N . LEU A 1 269 ? -1.172 -11.18 0.502 1 98.81 269 LEU A N 1
ATOM 2017 C CA . LEU A 1 269 ? -0.842 -12.555 0.844 1 98.81 269 LEU A CA 1
ATOM 2018 C C . LEU A 1 269 ? 0.586 -12.664 1.369 1 98.81 269 LEU A C 1
ATOM 2020 O O . LEU A 1 269 ? 1.503 -12.055 0.811 1 98.81 269 LEU A O 1
ATOM 2024 N N . SER A 1 270 ? 0.755 -13.375 2.469 1 98.31 270 SER A N 1
ATOM 2025 C CA . SER A 1 270 ? 2.098 -13.727 2.918 1 98.31 270 SER A CA 1
ATOM 2026 C C . SER A 1 270 ? 2.67 -14.875 2.1 1 98.31 270 SER A C 1
ATOM 2028 O O . SER A 1 270 ? 2.098 -15.969 2.066 1 98.31 270 SER A O 1
ATOM 2030 N N . ASN A 1 271 ? 3.818 -14.672 1.48 1 97.31 271 ASN A N 1
ATOM 2031 C CA . ASN A 1 271 ? 4.402 -15.664 0.582 1 97.31 271 ASN A CA 1
ATOM 2032 C C . ASN A 1 271 ? 5.469 -16.5 1.284 1 97.31 271 ASN A C 1
ATOM 2034 O O . ASN A 1 271 ? 6.359 -17.047 0.634 1 97.31 271 ASN A O 1
ATOM 2038 N N . THR A 1 272 ? 5.375 -16.609 2.541 1 94.75 272 THR A N 1
ATOM 2039 C CA . THR A 1 272 ? 6.441 -17.172 3.369 1 94.75 272 THR A CA 1
ATOM 2040 C C . THR A 1 272 ? 6.789 -18.578 2.918 1 94.75 272 THR A C 1
ATOM 2042 O O . THR A 1 272 ? 7.965 -18.922 2.762 1 94.75 272 THR A O 1
ATOM 2045 N N . ARG A 1 273 ? 5.836 -19.469 2.662 1 96.69 273 ARG A N 1
ATOM 2046 C CA . ARG A 1 273 ? 6.105 -20.859 2.287 1 96.69 273 ARG A CA 1
ATOM 2047 C C . ARG A 1 273 ? 6.777 -20.938 0.919 1 96.69 273 ARG A C 1
ATOM 2049 O O . ARG A 1 273 ? 7.734 -21.688 0.732 1 96.69 273 ARG A O 1
ATOM 2056 N N . ALA A 1 274 ? 6.273 -20.156 0.004 1 97.31 274 ALA A N 1
ATOM 2057 C CA . ALA A 1 274 ? 6.848 -20.156 -1.34 1 97.31 274 ALA A CA 1
ATOM 2058 C C . ALA A 1 274 ? 8.289 -19.656 -1.325 1 97.31 274 ALA A C 1
ATOM 2060 O O . ALA A 1 274 ? 9.156 -20.219 -2.004 1 97.31 274 ALA A O 1
ATOM 2061 N N . LEU A 1 275 ? 8.5 -18.609 -0.541 1 94.81 275 LEU A N 1
ATOM 2062 C CA . LEU A 1 275 ? 9.836 -18.016 -0.47 1 94.81 275 LEU A CA 1
ATOM 2063 C C . LEU A 1 275 ? 10.852 -19.016 0.043 1 94.81 275 LEU A C 1
ATOM 2065 O O . LEU A 1 275 ? 12 -19.047 -0.419 1 94.81 275 LEU A O 1
ATOM 2069 N N . ARG A 1 276 ? 10.453 -19.781 0.979 1 95.31 276 ARG A N 1
ATOM 2070 C CA . ARG A 1 276 ? 11.344 -20.797 1.55 1 95.31 276 ARG A CA 1
ATOM 2071 C C . ARG A 1 276 ? 11.742 -21.828 0.504 1 95.31 276 ARG A C 1
ATOM 2073 O O . ARG A 1 276 ? 12.891 -22.266 0.456 1 95.31 276 ARG A O 1
ATOM 2080 N N . VAL A 1 277 ? 10.828 -22.203 -0.337 1 97.38 277 VAL A N 1
ATOM 2081 C CA . VAL A 1 277 ? 11.055 -23.25 -1.336 1 97.38 277 VAL A CA 1
ATOM 2082 C C . VAL A 1 277 ? 11.828 -22.672 -2.52 1 97.38 277 VAL A C 1
ATOM 2084 O O . VAL A 1 277 ? 12.742 -23.312 -3.039 1 97.38 277 VAL A O 1
ATOM 2087 N N . LEU A 1 278 ? 11.516 -21.438 -2.912 1 97.62 278 LEU A N 1
ATOM 2088 C CA . LEU A 1 278 ? 12.055 -20.828 -4.133 1 97.62 278 LEU A CA 1
ATOM 2089 C C . LEU A 1 278 ? 13.398 -20.172 -3.865 1 97.62 278 LEU A C 1
ATOM 2091 O O . LEU A 1 278 ? 14.125 -19.844 -4.801 1 97.62 278 LEU A O 1
ATOM 2095 N N . GLY A 1 279 ? 13.727 -19.953 -2.596 1 95.88 279 GLY A N 1
ATOM 2096 C CA . GLY A 1 279 ? 15.016 -19.391 -2.24 1 95.88 279 GLY A CA 1
ATOM 2097 C C . GLY A 1 279 ? 15.008 -17.875 -2.205 1 95.88 279 GLY A C 1
ATOM 2098 O O . GLY A 1 279 ? 16.062 -17.234 -2.15 1 95.88 279 GLY A O 1
ATOM 2099 N N . GLY A 1 280 ? 13.828 -17.234 -2.258 1 95.38 280 GLY A N 1
ATOM 2100 C CA . GLY A 1 280 ? 13.734 -15.789 -2.197 1 95.38 280 GLY A CA 1
ATOM 2101 C C . GLY A 1 280 ? 12.398 -15.25 -2.67 1 95.38 280 GLY A C 1
ATOM 2102 O O . GLY A 1 280 ? 11.562 -16.016 -3.168 1 95.38 280 GLY A O 1
ATOM 2103 N N . PRO A 1 281 ? 12.25 -13.961 -2.48 1 96 281 PRO A N 1
ATOM 2104 C CA . PRO A 1 281 ? 10.984 -13.344 -2.896 1 96 281 PRO A CA 1
ATOM 2105 C C . PRO A 1 281 ? 10.906 -13.117 -4.406 1 96 281 PRO A C 1
ATOM 2107 O O . PRO A 1 281 ? 11.938 -13.039 -5.074 1 96 281 PRO A O 1
ATOM 2110 N N . LEU A 1 282 ? 9.664 -13.117 -4.945 1 97.5 282 LEU A N 1
ATOM 2111 C CA . LEU A 1 282 ? 9.484 -12.625 -6.309 1 97.5 282 LEU A CA 1
ATOM 2112 C C . LEU A 1 282 ? 9.836 -11.148 -6.406 1 97.5 282 LEU A C 1
ATOM 2114 O O . LEU A 1 282 ? 9.875 -10.445 -5.395 1 97.5 282 LEU A O 1
ATOM 2118 N N . PRO A 1 283 ? 10.07 -10.672 -7.574 1 97.88 283 PRO A N 1
ATOM 2119 C CA . PRO A 1 283 ? 10.422 -9.266 -7.746 1 97.88 283 PRO A CA 1
ATOM 2120 C C . PRO A 1 283 ? 9.359 -8.32 -7.199 1 97.88 283 PRO A C 1
ATOM 2122 O O . PRO A 1 283 ? 8.188 -8.695 -7.094 1 97.88 283 PRO A O 1
ATOM 2125 N N . GLN A 1 284 ? 9.797 -7.07 -6.801 1 98.62 284 GLN A N 1
ATOM 2126 C CA . GLN A 1 284 ? 8.867 -6.027 -6.391 1 98.62 284 GLN A CA 1
ATOM 2127 C C . GLN A 1 284 ? 7.895 -5.684 -7.52 1 98.62 284 GLN A C 1
ATOM 2129 O O . GLN A 1 284 ? 8.281 -5.648 -8.688 1 98.62 284 GLN A O 1
ATOM 2134 N N . TRP A 1 285 ? 6.633 -5.449 -7.148 1 98.75 285 TRP A N 1
ATOM 2135 C CA . TRP A 1 285 ? 5.539 -5.441 -8.109 1 98.75 285 TRP A CA 1
ATOM 2136 C C . TRP A 1 285 ? 5.766 -4.379 -9.18 1 98.75 285 TRP A C 1
ATOM 2138 O O . TRP A 1 285 ? 5.441 -4.59 -10.352 1 98.75 285 TRP A O 1
ATOM 2148 N N . ARG A 1 286 ? 6.254 -3.18 -8.844 1 98.69 286 ARG A N 1
ATOM 2149 C CA . ARG A 1 286 ? 6.395 -2.139 -9.852 1 98.69 286 ARG A CA 1
ATOM 2150 C C . ARG A 1 286 ? 7.555 -2.445 -10.797 1 98.69 286 ARG A C 1
ATOM 2152 O O . ARG A 1 286 ? 7.508 -2.096 -11.977 1 98.69 286 ARG A O 1
ATOM 2159 N N . GLN A 1 287 ? 8.609 -3.115 -10.289 1 98.38 287 GLN A N 1
ATOM 2160 C CA . GLN A 1 287 ? 9.695 -3.57 -11.156 1 98.38 287 GLN A CA 1
ATOM 2161 C C . GLN A 1 287 ? 9.195 -4.559 -12.195 1 98.38 287 GLN A C 1
ATOM 2163 O O . GLN A 1 287 ? 9.562 -4.473 -13.375 1 98.38 287 GLN A O 1
ATOM 2168 N N . SER A 1 288 ? 8.367 -5.496 -11.734 1 98.69 288 SER A N 1
ATOM 2169 C CA . SER A 1 288 ? 7.773 -6.453 -12.656 1 98.69 288 SER A CA 1
ATOM 2170 C C . SER A 1 288 ? 6.867 -5.758 -13.672 1 98.69 288 SER A C 1
ATOM 2172 O O . SER A 1 288 ? 6.855 -6.113 -14.852 1 98.69 288 SER A O 1
ATOM 2174 N N . LEU A 1 289 ? 6.09 -4.758 -13.188 1 98.75 289 LEU A N 1
ATOM 2175 C CA . LEU A 1 289 ? 5.246 -3.982 -14.086 1 98.75 289 LEU A CA 1
ATOM 2176 C C . LEU A 1 289 ? 6.082 -3.33 -15.188 1 98.75 289 LEU A C 1
ATOM 2178 O O . LEU A 1 289 ? 5.711 -3.377 -16.359 1 98.75 289 LEU A O 1
ATOM 2182 N N . ARG A 1 290 ? 7.188 -2.711 -14.828 1 98 290 ARG A N 1
ATOM 2183 C CA . ARG A 1 290 ? 8.078 -2.059 -15.781 1 98 290 ARG A CA 1
ATOM 2184 C C . ARG A 1 290 ? 8.555 -3.041 -16.844 1 98 290 ARG A C 1
ATOM 2186 O O . ARG A 1 290 ? 8.531 -2.734 -18.031 1 98 290 ARG A O 1
ATOM 2193 N N . ARG A 1 291 ? 8.977 -4.215 -16.406 1 97.94 291 ARG A N 1
ATOM 2194 C CA . ARG A 1 291 ? 9.453 -5.234 -17.328 1 97.94 291 ARG A CA 1
ATOM 2195 C C . ARG A 1 291 ? 8.336 -5.699 -18.266 1 97.94 291 ARG A C 1
ATOM 2197 O O . ARG A 1 291 ? 8.562 -5.91 -19.453 1 97.94 291 ARG A O 1
ATOM 2204 N N . MET A 1 292 ? 7.203 -5.895 -17.703 1 98.19 292 MET A N 1
ATOM 2205 C CA . MET A 1 292 ? 6.07 -6.344 -18.5 1 98.19 292 MET A CA 1
ATOM 2206 C C . MET A 1 292 ? 5.727 -5.32 -19.578 1 98.19 292 MET A C 1
ATOM 2208 O O . MET A 1 292 ? 5.438 -5.688 -20.719 1 98.19 292 MET A O 1
ATOM 2212 N N . LEU A 1 293 ? 5.711 -4.039 -19.219 1 98 293 LEU A N 1
ATOM 2213 C CA . LEU A 1 293 ? 5.375 -2.979 -20.156 1 98 293 LEU A CA 1
ATOM 2214 C C . LEU A 1 293 ? 6.434 -2.875 -21.25 1 98 293 LEU A C 1
ATOM 2216 O O . LEU A 1 293 ? 6.109 -2.576 -22.406 1 98 293 LEU A O 1
ATOM 2220 N N . GLN A 1 294 ? 7.691 -3.09 -20.922 1 97.38 294 GLN A N 1
ATOM 2221 C CA . GLN A 1 294 ? 8.75 -3.139 -21.922 1 97.38 294 GLN A CA 1
ATOM 2222 C C . GLN A 1 294 ? 8.5 -4.262 -22.938 1 97.38 294 GLN A C 1
ATOM 2224 O O . GLN A 1 294 ? 8.688 -4.074 -24.141 1 97.38 294 GLN A O 1
ATOM 2229 N N . GLN A 1 295 ? 8.094 -5.414 -22.391 1 95.94 295 GLN A N 1
ATOM 2230 C CA . GLN A 1 295 ? 7.77 -6.543 -23.266 1 95.94 295 GLN A CA 1
ATOM 2231 C C . GLN A 1 295 ? 6.578 -6.223 -24.156 1 95.94 295 GLN A C 1
ATOM 2233 O O . GLN A 1 295 ? 6.582 -6.555 -25.344 1 95.94 295 GLN A O 1
ATOM 2238 N N . LEU A 1 296 ? 5.562 -5.617 -23.594 1 93.56 296 LEU A N 1
ATOM 2239 C CA . LEU A 1 296 ? 4.355 -5.258 -24.328 1 93.56 296 LEU A CA 1
ATOM 2240 C C . LEU A 1 296 ? 4.684 -4.336 -25.5 1 93.56 296 LEU A C 1
ATOM 2242 O O . LEU A 1 296 ? 4.109 -4.469 -26.578 1 93.56 296 LEU A O 1
ATOM 2246 N N . ASP A 1 297 ? 5.566 -3.424 -25.328 1 90.19 297 ASP A N 1
ATOM 2247 C CA . ASP A 1 297 ? 5.93 -2.455 -26.359 1 90.19 297 ASP A CA 1
ATOM 2248 C C . ASP A 1 297 ? 6.754 -3.109 -27.453 1 90.19 297 ASP A C 1
ATOM 2250 O O . ASP A 1 297 ? 6.754 -2.643 -28.594 1 90.19 297 ASP A O 1
ATOM 2254 N N . LYS A 1 298 ? 7.488 -4.164 -27.094 1 85.12 298 LYS A N 1
ATOM 2255 C CA . LYS A 1 298 ? 8.258 -4.883 -28.109 1 85.12 298 LYS A CA 1
ATOM 2256 C C . LYS A 1 298 ? 7.355 -5.742 -28.984 1 85.12 298 LYS A C 1
ATOM 2258 O O . LYS A 1 298 ? 7.66 -5.977 -30.156 1 85.12 298 LYS A O 1
ATOM 2263 N N . GLU A 1 299 ? 6.312 -6.23 -28.438 1 77.25 299 GLU A N 1
ATOM 2264 C CA . GLU A 1 299 ? 5.414 -7.113 -29.188 1 77.25 299 GLU A CA 1
ATOM 2265 C C . GLU A 1 299 ? 4.406 -6.312 -30 1 77.25 299 GLU A C 1
ATOM 2267 O O . GLU A 1 299 ? 3.787 -6.852 -30.922 1 77.25 299 GLU A O 1
ATOM 2272 N N . GLY A 1 300 ? 4.18 -4.992 -29.688 1 62.34 300 GLY A N 1
ATOM 2273 C CA . GLY A 1 300 ? 3.301 -4.164 -30.5 1 62.34 300 GLY A CA 1
ATOM 2274 C C . GLY A 1 300 ? 4.047 -3.309 -31.5 1 62.34 300 GLY A C 1
ATOM 2275 O O . GLY A 1 300 ? 5.277 -3.242 -31.484 1 62.34 300 GLY A O 1
ATOM 2276 N N . MET B 1 1 ? -17.25 52.969 -8.867 1 32.34 1 MET B N 1
ATOM 2277 C CA . MET B 1 1 ? -17.531 52.094 -7.715 1 32.34 1 MET B CA 1
ATOM 2278 C C . MET B 1 1 ? -16.359 51.188 -7.414 1 32.34 1 MET B C 1
ATOM 2280 O O . MET B 1 1 ? -15.969 50.375 -8.258 1 32.34 1 MET B O 1
ATOM 2284 N N . ARG B 1 2 ? -15.406 51.688 -6.676 1 34.91 2 ARG B N 1
ATOM 2285 C CA . ARG B 1 2 ? -14.086 51.125 -6.398 1 34.91 2 ARG B CA 1
ATOM 2286 C C . ARG B 1 2 ? -14.195 49.781 -5.684 1 34.91 2 ARG B C 1
ATOM 2288 O O . ARG B 1 2 ? -14.836 49.688 -4.637 1 34.91 2 ARG B O 1
ATOM 2295 N N . PHE B 1 3 ? -14.203 48.719 -6.434 1 33.72 3 PHE B N 1
ATOM 2296 C CA . PHE B 1 3 ? -14.195 47.375 -5.922 1 33.72 3 PHE B CA 1
ATOM 2297 C C . PHE B 1 3 ? -13.109 47.188 -4.867 1 33.72 3 PHE B C 1
ATOM 2299 O O . PHE B 1 3 ? -11.922 47.188 -5.191 1 33.72 3 PHE B O 1
ATOM 2306 N N . SER B 1 4 ? -13.297 47.844 -3.816 1 28.67 4 SER B N 1
ATOM 2307 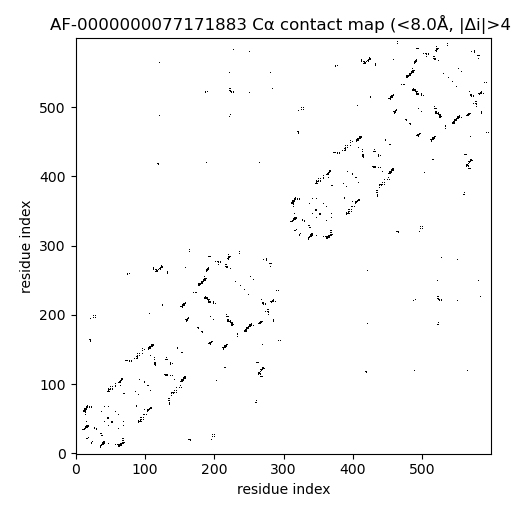C CA . SER B 1 4 ? -12.328 47.594 -2.758 1 28.67 4 SER B CA 1
ATOM 2308 C C . SER B 1 4 ? -12.055 46.094 -2.613 1 28.67 4 SER B C 1
ATOM 2310 O O . SER B 1 4 ? -12.992 45.281 -2.496 1 28.67 4 SER B O 1
ATOM 2312 N N . ARG B 1 5 ? -11.211 45.688 -3.32 1 43.5 5 ARG B N 1
ATOM 2313 C CA . ARG B 1 5 ? -10.773 44.312 -3.076 1 43.5 5 ARG B CA 1
ATOM 2314 C C . ARG B 1 5 ? -10.859 43.969 -1.595 1 43.5 5 ARG B C 1
ATOM 2316 O O . ARG B 1 5 ? -10.422 44.75 -0.743 1 43.5 5 ARG B O 1
ATOM 2323 N N . PRO B 1 6 ? -11.789 43.156 -1.144 1 39.88 6 PRO B N 1
ATOM 2324 C CA . PRO B 1 6 ? -11.82 42.781 0.275 1 39.88 6 PRO B CA 1
ATOM 2325 C C . PRO B 1 6 ? -10.43 42.688 0.892 1 39.88 6 PRO B C 1
ATOM 2327 O O . PRO B 1 6 ? -9.484 42.25 0.224 1 39.88 6 PRO B O 1
ATOM 2330 N N . ILE B 1 7 ? -9.891 43.5 1.764 1 40.56 7 ILE B N 1
ATOM 2331 C CA . ILE B 1 7 ? -8.672 43.438 2.561 1 40.56 7 ILE B CA 1
ATOM 2332 C C . ILE B 1 7 ? -8.43 42 3.01 1 40.56 7 ILE B C 1
ATOM 2334 O O . ILE B 1 7 ? -9.234 41.406 3.746 1 40.56 7 ILE B O 1
ATOM 2338 N N . GLN B 1 8 ? -8.07 41.094 2.225 1 46.38 8 GLN B N 1
ATOM 2339 C CA . GLN B 1 8 ? -7.684 39.75 2.676 1 46.38 8 GLN B CA 1
ATOM 2340 C C . GLN B 1 8 ? -6.934 39.812 4.004 1 46.38 8 GLN B C 1
ATOM 2342 O O . GLN B 1 8 ? -5.941 40.562 4.129 1 46.38 8 GLN B O 1
ATOM 2347 N N . LYS B 1 9 ? -7.609 39.875 5.195 1 52.78 9 LYS B N 1
ATOM 2348 C CA . LYS B 1 9 ? -7.113 39.969 6.566 1 52.78 9 LYS B CA 1
ATOM 2349 C C . LYS B 1 9 ? -5.789 39.219 6.711 1 52.78 9 LYS B C 1
ATOM 2351 O O . LYS B 1 9 ? -5.703 38.031 6.41 1 52.78 9 LYS B O 1
ATOM 2356 N N . CYS B 1 10 ? -4.66 39.875 6.598 1 64.56 10 CYS B N 1
ATOM 2357 C CA . CYS B 1 10 ? -3.301 39.375 6.77 1 64.56 10 CYS B CA 1
ATOM 2358 C C . CYS B 1 10 ? -3.127 38.75 8.148 1 64.56 10 CYS B C 1
ATOM 2360 O O . CYS B 1 10 ? -3.172 39.438 9.164 1 64.56 10 CYS B O 1
ATOM 2362 N N . PHE B 1 11 ? -3.305 37.312 8.297 1 82.12 11 PHE B N 1
ATOM 2363 C CA . PHE B 1 11 ? -3.229 36.594 9.555 1 82.12 11 PHE B CA 1
ATOM 2364 C C . PHE B 1 11 ? -1.798 36.562 10.078 1 82.12 11 PHE B C 1
ATOM 2366 O O . PHE B 1 11 ? -0.857 36.344 9.312 1 82.12 11 PHE B O 1
ATOM 2373 N N . MET B 1 12 ? -1.605 37.188 11.289 1 93.25 12 MET B N 1
ATOM 2374 C CA . MET B 1 12 ? -0.361 36.844 11.977 1 93.25 12 MET B CA 1
ATOM 2375 C C . MET B 1 12 ? -0.385 35.406 12.469 1 93.25 12 MET B C 1
ATOM 2377 O O . MET B 1 12 ? -1.334 35 13.133 1 93.25 12 MET B O 1
ATOM 2381 N N . TYR B 1 13 ? 0.68 34.594 12.086 1 98.06 13 TYR B N 1
ATOM 2382 C CA . TYR B 1 13 ? 0.791 33.219 12.516 1 98.06 13 TYR B CA 1
ATOM 2383 C C . TYR B 1 13 ? 1.842 33.062 13.609 1 98.06 13 TYR B C 1
ATOM 2385 O O . TYR B 1 13 ? 2.812 33.844 13.656 1 98.06 13 TYR B O 1
ATOM 2393 N N . LEU B 1 14 ? 1.613 32.219 14.523 1 98.56 14 LEU B N 1
ATOM 2394 C CA . LEU B 1 14 ? 2.609 31.75 15.484 1 98.56 14 LEU B CA 1
ATOM 2395 C C . LEU B 1 14 ? 2.898 30.266 15.289 1 98.56 14 LEU B C 1
ATOM 2397 O O . LEU B 1 14 ? 1.975 29.469 15.125 1 98.56 14 LEU B O 1
ATOM 2401 N N . ILE B 1 15 ? 4.184 29.922 15.219 1 98.81 15 ILE B N 1
ATOM 2402 C CA . ILE B 1 15 ? 4.594 28.531 14.984 1 98.81 15 ILE B CA 1
ATOM 2403 C C . ILE B 1 15 ? 5.422 28.047 16.172 1 98.81 15 ILE B C 1
ATOM 2405 O O . ILE B 1 15 ? 6.43 28.656 16.531 1 98.81 15 ILE B O 1
ATOM 2409 N N . THR B 1 16 ? 4.973 27.016 16.797 1 98.69 16 THR B N 1
ATOM 2410 C CA . THR B 1 16 ? 5.824 26.297 17.75 1 98.69 16 THR B CA 1
ATOM 2411 C C . THR B 1 16 ? 6.414 25.047 17.109 1 98.69 16 THR B C 1
ATOM 2413 O O . THR B 1 16 ? 5.859 24.516 16.141 1 98.69 16 THR B O 1
ATOM 2416 N N . GLY B 1 17 ? 7.559 24.594 17.688 1 98.12 17 GLY B N 1
ATOM 2417 C CA . GLY B 1 17 ? 8.258 23.5 17.031 1 98.12 17 GLY B CA 1
ATOM 2418 C C . GLY B 1 17 ? 8.898 23.906 15.719 1 98.12 17 GLY B C 1
ATOM 2419 O O . GLY B 1 17 ? 9.016 23.094 14.797 1 98.12 17 GLY B O 1
ATOM 2420 N N . ALA B 1 18 ? 9.344 25.125 15.617 1 97.94 18 ALA B N 1
ATOM 2421 C CA . ALA B 1 18 ? 9.828 25.703 14.375 1 97.94 18 ALA B CA 1
ATOM 2422 C C . ALA B 1 18 ? 11.156 25.078 13.961 1 97.94 18 ALA B C 1
ATOM 2424 O O . ALA B 1 18 ? 11.586 25.219 12.812 1 97.94 18 ALA B O 1
ATOM 2425 N N . GLY B 1 19 ? 11.82 24.391 14.844 1 96 19 GLY B N 1
ATOM 2426 C CA . GLY B 1 19 ? 13.094 23.75 14.547 1 96 19 GLY B CA 1
ATOM 2427 C C . GLY B 1 19 ? 12.938 22.375 13.93 1 96 19 GLY B C 1
ATOM 2428 O O . GLY B 1 19 ? 13.898 21.812 13.398 1 96 19 GLY B O 1
ATOM 2429 N N . GLY B 1 20 ? 11.766 21.844 13.984 1 96.94 20 GLY B N 1
ATOM 2430 C CA . GLY B 1 20 ? 11.5 20.531 13.414 1 96.94 20 GLY B CA 1
ATOM 2431 C C . GLY B 1 20 ? 11.258 20.578 11.922 1 96.94 20 GLY B C 1
ATOM 2432 O O . GLY B 1 20 ? 11.242 21.641 11.312 1 96.94 20 GLY B O 1
ATOM 2433 N N . GLN B 1 21 ? 11.062 19.453 11.312 1 97.12 21 GLN B N 1
ATOM 2434 C CA . GLN B 1 21 ? 10.898 19.328 9.867 1 97.12 21 GLN B CA 1
ATOM 2435 C C . GLN B 1 21 ? 9.688 20.109 9.383 1 97.12 21 GLN B C 1
ATOM 2437 O O . GLN B 1 21 ? 9.797 20.906 8.445 1 97.12 21 GLN B O 1
ATOM 2442 N N . LEU B 1 22 ? 8.547 19.844 10.008 1 98.31 22 LEU B N 1
ATOM 2443 C CA . LEU B 1 22 ? 7.328 20.516 9.57 1 98.31 22 LEU B CA 1
ATOM 2444 C C . LEU B 1 22 ? 7.379 22 9.898 1 98.31 22 LEU B C 1
ATOM 2446 O O . LEU B 1 22 ? 6.93 22.828 9.102 1 98.31 22 LEU B O 1
ATOM 2450 N N . GLY B 1 23 ? 7.871 22.344 11.125 1 98.38 23 GLY B N 1
ATOM 2451 C CA . GLY B 1 23 ? 8.008 23.734 11.5 1 98.38 23 GLY B CA 1
ATOM 2452 C C . GLY B 1 23 ? 8.836 24.547 10.516 1 98.38 23 GLY B C 1
ATOM 2453 O O . GLY B 1 23 ? 8.438 25.641 10.109 1 98.38 23 GLY B O 1
ATOM 2454 N N . LYS B 1 24 ? 9.961 23.984 10.141 1 98 24 LYS B N 1
ATOM 2455 C CA . LYS B 1 24 ? 10.836 24.656 9.188 1 98 24 LYS B CA 1
ATOM 2456 C C . LYS B 1 24 ? 10.141 24.844 7.844 1 98 24 LYS B C 1
ATOM 2458 O O . LYS B 1 24 ? 10.281 25.891 7.211 1 98 24 LYS B O 1
ATOM 2463 N N . GLU B 1 25 ? 9.453 23.812 7.426 1 98 25 GLU B N 1
ATOM 2464 C CA . GLU B 1 25 ? 8.742 23.891 6.152 1 98 25 GLU B CA 1
ATOM 2465 C C . GLU B 1 25 ? 7.648 24.953 6.199 1 98 25 GLU B C 1
ATOM 2467 O O . GLU B 1 25 ? 7.441 25.688 5.219 1 98 25 GLU B O 1
ATOM 2472 N N . LEU B 1 26 ? 6.922 25.031 7.281 1 98.25 26 LEU B N 1
ATOM 2473 C CA . LEU B 1 26 ? 5.871 26.031 7.445 1 98.25 26 LEU B CA 1
ATOM 2474 C C . LEU B 1 26 ? 6.445 27.453 7.379 1 98.25 26 LEU B C 1
ATOM 2476 O O . LEU B 1 26 ? 5.875 28.328 6.73 1 98.25 26 LEU B O 1
ATOM 2480 N N . CYS B 1 27 ? 7.57 27.641 8.086 1 98.25 27 CYS B N 1
ATOM 2481 C CA . CYS B 1 27 ? 8.234 28.938 8.047 1 98.25 27 CYS B CA 1
ATOM 2482 C C . CYS B 1 27 ? 8.625 29.312 6.621 1 98.25 27 CYS B C 1
ATOM 2484 O O . CYS B 1 27 ? 8.359 30.422 6.172 1 98.25 27 CYS B O 1
ATOM 2486 N N . ALA B 1 28 ? 9.227 28.344 5.918 1 97.75 28 ALA B N 1
ATOM 2487 C CA . ALA B 1 28 ? 9.664 28.594 4.547 1 97.75 28 ALA B CA 1
ATOM 2488 C C . ALA B 1 28 ? 8.477 28.938 3.648 1 97.75 28 ALA B C 1
ATOM 2490 O O . ALA B 1 28 ? 8.555 29.828 2.805 1 97.75 28 ALA B O 1
ATOM 2491 N N . LEU B 1 29 ? 7.426 28.188 3.801 1 97.69 29 LEU B N 1
ATOM 2492 C CA . LEU B 1 29 ? 6.227 28.391 2.998 1 97.69 29 LEU B CA 1
ATOM 2493 C C . LEU B 1 29 ? 5.637 29.766 3.242 1 97.69 29 LEU B C 1
ATOM 2495 O O . LEU B 1 29 ? 5.285 30.484 2.293 1 97.69 29 LEU B O 1
ATOM 2499 N N . LEU B 1 30 ? 5.488 30.156 4.492 1 97.69 30 LEU B N 1
ATOM 2500 C CA . LEU B 1 30 ? 4.902 31.453 4.836 1 97.69 30 LEU B CA 1
ATOM 2501 C C . LEU B 1 30 ? 5.793 32.594 4.371 1 97.69 30 LEU B C 1
ATOM 2503 O O . LEU B 1 30 ? 5.297 33.656 3.949 1 97.69 30 LEU B O 1
ATOM 2507 N N . GLU B 1 31 ? 7.109 32.375 4.512 1 97.62 31 GLU B N 1
ATOM 2508 C CA . GLU B 1 31 ? 8.047 33.344 3.982 1 97.62 31 GLU B CA 1
ATOM 2509 C C . GLU B 1 31 ? 7.844 33.562 2.482 1 97.62 31 GLU B C 1
ATOM 2511 O O . GLU B 1 31 ? 7.781 34.688 2.008 1 97.62 31 GLU B O 1
ATOM 2516 N N . ALA B 1 32 ? 7.766 32.469 1.776 1 96.88 32 ALA B N 1
ATOM 2517 C CA . ALA B 1 32 ? 7.594 32.531 0.327 1 96.88 32 ALA B CA 1
ATOM 2518 C C . ALA B 1 32 ? 6.293 33.219 -0.046 1 96.88 32 ALA B C 1
ATOM 2520 O O . ALA B 1 32 ? 6.219 33.906 -1.072 1 96.88 32 ALA B O 1
ATOM 2521 N N . ARG B 1 33 ? 5.32 33.125 0.803 1 95.19 33 ARG B N 1
ATOM 2522 C CA . ARG B 1 33 ? 4.008 33.719 0.547 1 95.19 33 ARG B CA 1
ATOM 2523 C C . ARG B 1 33 ? 3.918 35.125 1.134 1 95.19 33 ARG B C 1
ATOM 2525 O O . ARG B 1 33 ? 2.869 35.75 1.055 1 95.19 33 ARG B O 1
ATOM 2532 N N . GLU B 1 34 ? 4.953 35.562 1.77 1 95.69 34 GLU B N 1
ATOM 2533 C CA . GLU B 1 34 ? 5.023 36.875 2.408 1 95.69 34 GLU B CA 1
ATOM 2534 C C . GLU B 1 34 ? 3.918 37.031 3.449 1 95.69 34 GLU B C 1
ATOM 2536 O O . GLU B 1 34 ? 3.25 38.062 3.494 1 95.69 34 GLU B O 1
ATOM 2541 N N . GLU B 1 35 ? 3.703 35.969 4.156 1 95.88 35 GLU B N 1
ATOM 2542 C CA . GLU B 1 35 ? 2.754 36 5.266 1 95.88 35 GLU B CA 1
ATOM 2543 C C . GLU B 1 35 ? 3.473 36.125 6.605 1 95.88 35 GLU B C 1
ATOM 2545 O O . GLU B 1 35 ? 4.449 35.406 6.859 1 95.88 35 GLU B O 1
ATOM 2550 N N . PRO B 1 36 ? 3.01 37.062 7.391 1 96.31 36 PRO B N 1
ATOM 2551 C CA . PRO B 1 36 ? 3.732 37.312 8.633 1 96.31 36 PRO B CA 1
ATOM 2552 C C . PRO B 1 36 ? 3.586 36.188 9.656 1 96.31 36 PRO B C 1
ATOM 2554 O O . PRO B 1 36 ? 2.496 35.656 9.812 1 96.31 36 PRO B O 1
ATOM 2557 N N . PHE B 1 37 ? 4.703 35.906 10.289 1 98 37 PHE B N 1
ATOM 2558 C CA . PHE B 1 37 ? 4.66 34.875 11.336 1 98 37 PHE B CA 1
ATOM 2559 C C . PHE B 1 37 ? 5.773 35.094 12.352 1 98 37 PHE B C 1
ATOM 2561 O O . PHE B 1 37 ? 6.742 35.812 12.078 1 98 37 PHE B O 1
ATOM 2568 N N . VAL B 1 38 ? 5.57 34.594 13.586 1 98.12 38 VAL B N 1
ATOM 2569 C CA . VAL B 1 38 ? 6.605 34.406 14.602 1 98.12 38 VAL B CA 1
ATOM 2570 C C . VAL B 1 38 ? 6.82 32.906 14.883 1 98.12 38 VAL B C 1
ATOM 2572 O O . VAL B 1 38 ? 5.859 32.156 14.922 1 98.12 38 VAL B O 1
ATOM 2575 N N . ALA B 1 39 ? 8.039 32.531 14.992 1 98.62 39 ALA B N 1
ATOM 2576 C CA . ALA B 1 39 ? 8.367 31.125 15.125 1 98.62 39 ALA B CA 1
ATOM 2577 C C . ALA B 1 39 ? 9.25 30.875 16.344 1 98.62 39 ALA B C 1
ATOM 2579 O O . ALA B 1 39 ? 10.156 31.672 16.625 1 98.62 39 ALA B O 1
ATOM 2580 N N . TYR B 1 40 ? 8.922 29.844 17.047 1 98.38 40 TYR B N 1
ATOM 2581 C CA . TYR B 1 40 ? 9.688 29.484 18.234 1 98.38 40 TYR B CA 1
ATOM 2582 C C . TYR B 1 40 ? 10.109 28.016 18.188 1 98.38 40 TYR B C 1
ATOM 2584 O O . TYR B 1 40 ? 9.281 27.141 17.922 1 98.38 40 TYR B O 1
ATOM 2592 N N . GLY B 1 41 ? 11.359 27.766 18.469 1 97.06 41 GLY B N 1
ATOM 2593 C CA . GLY B 1 41 ? 11.805 26.406 18.781 1 97.06 41 GLY B CA 1
ATOM 2594 C C . GLY B 1 41 ? 11.664 26.047 20.25 1 97.06 41 GLY B C 1
ATOM 2595 O O . GLY B 1 41 ? 11.25 26.891 21.047 1 97.06 41 GLY B O 1
ATOM 2596 N N . ARG B 1 42 ? 12.062 24.875 20.547 1 93.75 42 ARG B N 1
ATOM 2597 C CA . ARG B 1 42 ? 11.914 24.344 21.891 1 93.75 42 ARG B CA 1
ATOM 2598 C C . ARG B 1 42 ? 12.719 25.156 22.891 1 93.75 42 ARG B C 1
ATOM 2600 O O . ARG B 1 42 ? 12.273 25.391 24.031 1 93.75 42 ARG B O 1
ATOM 2607 N N . ALA B 1 43 ? 13.805 25.641 22.484 1 94.12 43 ALA B N 1
ATOM 2608 C CA . ALA B 1 43 ? 14.695 26.391 23.375 1 94.12 43 ALA B CA 1
ATOM 2609 C C . ALA B 1 43 ? 14.133 27.766 23.688 1 94.12 43 ALA B C 1
ATOM 2611 O O . ALA B 1 43 ? 14.383 28.328 24.75 1 94.12 43 ALA B O 1
ATOM 2612 N N . GLN B 1 44 ? 13.375 28.281 22.797 1 96.44 44 GLN B N 1
ATOM 2613 C CA . GLN B 1 44 ? 12.852 29.625 22.938 1 96.44 44 GLN B CA 1
ATOM 2614 C C . GLN B 1 44 ? 11.508 29.625 23.656 1 96.44 44 GLN B C 1
ATOM 2616 O O . GLN B 1 44 ? 11.164 30.594 24.344 1 96.44 44 GLN B O 1
ATOM 2621 N N . LEU B 1 45 ? 10.727 28.594 23.484 1 97.81 45 LEU B N 1
ATOM 2622 C CA . LEU B 1 45 ? 9.391 28.531 24.078 1 97.81 45 LEU B CA 1
ATOM 2623 C C . LEU B 1 45 ? 9.039 27.109 24.469 1 97.81 45 LEU B C 1
ATOM 2625 O O . LEU B 1 45 ? 8.82 26.266 23.594 1 97.81 45 LEU B O 1
ATOM 2629 N N . ASP B 1 46 ? 9.008 26.828 25.734 1 97.81 46 ASP B N 1
ATOM 2630 C CA . ASP B 1 46 ? 8.453 25.578 26.234 1 97.81 46 ASP B CA 1
ATOM 2631 C C . ASP B 1 46 ? 6.93 25.609 26.219 1 97.81 46 ASP B C 1
ATOM 2633 O O . ASP B 1 46 ? 6.309 26.344 27 1 97.81 46 ASP B O 1
ATOM 2637 N N . ILE B 1 47 ? 6.324 24.75 25.453 1 98.38 47 ILE B N 1
ATOM 2638 C CA . ILE B 1 47 ? 4.887 24.828 25.219 1 98.38 47 ILE B CA 1
ATOM 2639 C C . ILE B 1 47 ? 4.137 24.344 26.453 1 98.38 47 ILE B C 1
ATOM 2641 O O . ILE B 1 47 ? 2.922 24.516 26.562 1 98.38 47 ILE B O 1
ATOM 2645 N N . ALA B 1 48 ? 4.852 23.75 27.391 1 98.06 48 ALA B N 1
ATOM 2646 C CA . ALA B 1 48 ? 4.223 23.328 28.641 1 98.06 48 ALA B CA 1
ATOM 2647 C C . ALA B 1 48 ? 4.242 24.438 29.672 1 98.06 48 ALA B C 1
ATOM 2649 O O . ALA B 1 48 ? 3.697 24.297 30.781 1 98.06 48 ALA B O 1
ATOM 2650 N N . ASP B 1 49 ? 4.836 25.547 29.359 1 98.06 49 ASP B N 1
ATOM 2651 C CA . ASP B 1 49 ? 4.871 26.703 30.25 1 98.06 49 ASP B CA 1
ATOM 2652 C C . ASP B 1 49 ? 3.73 27.672 29.922 1 98.06 49 ASP B C 1
ATOM 2654 O O . ASP B 1 49 ? 3.852 28.5 29.031 1 98.06 49 ASP B O 1
ATOM 2658 N N . SER B 1 50 ? 2.742 27.641 30.75 1 98.19 50 SER B N 1
ATOM 2659 C CA . SER B 1 50 ? 1.521 28.391 30.484 1 98.19 50 SER B CA 1
ATOM 2660 C C . SER B 1 50 ? 1.803 29.891 30.422 1 98.19 50 SER B C 1
ATOM 2662 O O . SER B 1 50 ? 1.239 30.594 29.578 1 98.19 50 SER B O 1
ATOM 2664 N N . GLY B 1 51 ? 2.631 30.359 31.281 1 98.19 51 GLY B N 1
ATOM 2665 C CA . GLY B 1 51 ? 2.965 31.781 31.281 1 98.19 51 GLY B CA 1
ATOM 2666 C C . GLY B 1 51 ? 3.688 32.219 30.016 1 98.19 51 GLY B C 1
ATOM 2667 O O . GLY B 1 51 ? 3.344 33.25 29.438 1 98.19 51 GLY B O 1
ATOM 2668 N N . ALA B 1 52 ? 4.699 31.453 29.656 1 98.31 52 ALA B N 1
ATOM 2669 C CA . ALA B 1 52 ? 5.477 31.781 28.469 1 98.31 52 ALA B CA 1
ATOM 2670 C C . ALA B 1 52 ? 4.602 31.75 27.219 1 98.31 52 ALA B C 1
ATOM 2672 O O . ALA B 1 52 ? 4.738 32.594 26.328 1 98.31 52 ALA B O 1
ATOM 2673 N N . VAL B 1 53 ? 3.729 30.797 27.156 1 98.56 53 VAL B N 1
ATOM 2674 C CA . VAL B 1 53 ? 2.85 30.641 26.016 1 98.56 53 VAL B CA 1
ATOM 2675 C C . VAL B 1 53 ? 1.89 31.828 25.922 1 98.56 53 VAL B C 1
ATOM 2677 O O . VAL B 1 53 ? 1.695 32.406 24.844 1 98.56 53 VAL B O 1
ATOM 2680 N N . ARG B 1 54 ? 1.275 32.219 26.984 1 98 54 ARG B N 1
ATOM 2681 C CA . ARG B 1 54 ? 0.363 33.344 27.016 1 98 54 ARG B CA 1
ATOM 2682 C C . ARG B 1 54 ? 1.062 34.625 26.562 1 98 54 ARG B C 1
ATOM 2684 O O . ARG B 1 54 ? 0.504 35.406 25.781 1 98 54 ARG B O 1
ATOM 2691 N N . GLN B 1 55 ? 2.24 34.781 27.062 1 98 55 GLN B N 1
ATOM 2692 C CA . GLN B 1 55 ? 3.012 35.969 26.703 1 98 55 GLN B CA 1
ATOM 2693 C C . GLN B 1 55 ? 3.312 36 25.219 1 98 55 GLN B C 1
ATOM 2695 O O . GLN B 1 55 ? 3.201 37.031 24.578 1 98 55 GLN B O 1
ATOM 2700 N N . ALA B 1 56 ? 3.754 34.875 24.688 1 98 56 ALA B N 1
ATOM 2701 C CA . ALA B 1 56 ? 4.066 34.781 23.266 1 98 56 ALA B CA 1
ATOM 2702 C C . ALA B 1 56 ? 2.852 35.156 22.406 1 98 56 ALA B C 1
ATOM 2704 O O . ALA B 1 56 ? 2.973 35.844 21.406 1 98 56 ALA B O 1
ATOM 2705 N N . LEU B 1 57 ? 1.67 34.656 22.797 1 97.56 57 LEU B N 1
ATOM 2706 C CA . LEU B 1 57 ? 0.44 34.906 22.047 1 97.56 57 LEU B CA 1
ATOM 2707 C C . LEU B 1 57 ? 0.047 36.375 22.156 1 97.56 57 LEU B C 1
ATOM 2709 O O . LEU B 1 57 ? -0.329 37 21.156 1 97.56 57 LEU B O 1
ATOM 2713 N N . GLU B 1 58 ? 0.177 36.906 23.297 1 96.25 58 GLU B N 1
ATOM 2714 C CA . GLU B 1 58 ? -0.158 38.312 23.531 1 96.25 58 GLU B CA 1
ATOM 2715 C C . GLU B 1 58 ? 0.761 39.25 22.734 1 96.25 58 GLU B C 1
ATOM 2717 O O . GLU B 1 58 ? 0.302 40.219 22.125 1 96.25 58 GLU B O 1
ATOM 2722 N N . GLN B 1 59 ? 1.987 38.938 22.75 1 96.19 59 GLN B N 1
ATOM 2723 C CA . GLN B 1 59 ? 2.98 39.781 22.094 1 96.19 59 GLN B CA 1
ATOM 2724 C C . GLN B 1 59 ? 2.834 39.719 20.578 1 96.19 59 GLN B C 1
ATOM 2726 O O . GLN B 1 59 ? 3.021 40.719 19.875 1 96.19 59 GLN B O 1
ATOM 2731 N N . SER B 1 60 ? 2.506 38.562 20.047 1 95.56 60 SER B N 1
ATOM 2732 C CA . SER B 1 60 ? 2.447 38.375 18.594 1 95.56 60 SER B CA 1
ATOM 2733 C C . SER B 1 60 ? 1.097 38.812 18.047 1 95.56 60 SER B C 1
ATOM 2735 O O . SER B 1 60 ? 1.001 39.219 16.875 1 95.56 60 SER B O 1
ATOM 2737 N N . GLY B 1 61 ? 0.03 38.719 18.859 1 95.75 61 GLY B N 1
ATOM 2738 C CA . GLY B 1 61 ? -1.313 38.938 18.344 1 95.75 61 GLY B CA 1
ATOM 2739 C C . GLY B 1 61 ? -1.711 37.938 17.266 1 95.75 61 GLY B C 1
ATOM 2740 O O . GLY B 1 61 ? -2.479 38.281 16.359 1 95.75 61 GLY B O 1
ATOM 2741 N N . ALA B 1 62 ? -1.179 36.781 17.359 1 96.94 62 ALA B N 1
ATOM 2742 C CA . ALA B 1 62 ? -1.387 35.781 16.312 1 96.94 62 ALA B CA 1
ATOM 2743 C C . ALA B 1 62 ? -2.85 35.344 16.25 1 96.94 62 ALA B C 1
ATOM 2745 O O . ALA B 1 62 ? -3.49 35.156 17.281 1 96.94 62 ALA B O 1
ATOM 2746 N N . ALA B 1 63 ? -3.33 35.281 15.031 1 96.12 63 ALA B N 1
ATOM 2747 C CA . ALA B 1 63 ? -4.691 34.812 14.82 1 96.12 63 ALA B CA 1
ATOM 2748 C C . ALA B 1 63 ? -4.73 33.281 14.82 1 96.12 63 ALA B C 1
ATOM 2750 O O . ALA B 1 63 ? -5.746 32.688 15.18 1 96.12 63 ALA B O 1
ATOM 2751 N N . VAL B 1 64 ? -3.633 32.688 14.391 1 97.75 64 VAL B N 1
ATOM 2752 C CA . VAL B 1 64 ? -3.525 31.234 14.289 1 97.75 64 VAL B CA 1
ATOM 2753 C C . VAL B 1 64 ? -2.203 30.766 14.891 1 97.75 64 VAL B C 1
ATOM 2755 O O . VAL B 1 64 ? -1.161 31.391 14.672 1 97.75 64 VAL B O 1
ATOM 2758 N N . LEU B 1 65 ? -2.232 29.766 15.672 1 98.5 65 LEU B N 1
ATOM 2759 C CA . LEU B 1 65 ? -1.04 29.094 16.188 1 98.5 65 LEU B CA 1
ATOM 2760 C C . LEU B 1 65 ? -0.914 27.688 15.602 1 98.5 65 LEU B C 1
ATOM 2762 O O . LEU B 1 65 ? -1.816 26.859 15.766 1 98.5 65 LEU B O 1
ATOM 2766 N N . PHE B 1 66 ? 0.128 27.438 14.82 1 98.81 66 PHE B N 1
ATOM 2767 C CA . PHE B 1 66 ? 0.479 26.094 14.391 1 98.81 66 PHE B CA 1
ATOM 2768 C C . PHE B 1 66 ? 1.36 25.406 15.422 1 98.81 66 PHE B C 1
ATOM 2770 O O . PHE B 1 66 ? 2.49 25.828 15.664 1 98.81 66 PHE B O 1
ATOM 2777 N N . ASN B 1 67 ? 0.886 24.375 16 1 98.88 67 ASN B N 1
ATOM 2778 C CA . ASN B 1 67 ? 1.716 23.594 16.922 1 98.88 67 ASN B CA 1
ATOM 2779 C C . ASN B 1 67 ? 2.377 22.422 16.203 1 98.88 67 ASN B C 1
ATOM 2781 O O . ASN B 1 67 ? 1.773 21.359 16.062 1 98.88 67 ASN B O 1
ATOM 2785 N N . CYS B 1 68 ? 3.605 22.531 15.891 1 98.56 68 CYS B N 1
ATOM 2786 C CA . CYS B 1 68 ? 4.41 21.484 15.281 1 98.56 68 CYS B CA 1
ATOM 2787 C C . CYS B 1 68 ? 5.367 20.875 16.297 1 98.56 68 CYS B C 1
ATOM 2789 O O . CYS B 1 68 ? 6.18 20.016 15.938 1 98.56 68 CYS B O 1
ATOM 2791 N N . ALA B 1 69 ? 5.289 21.344 17.516 1 98 69 ALA B N 1
ATOM 2792 C CA . ALA B 1 69 ? 6.141 20.781 18.562 1 98 69 ALA B CA 1
ATOM 2793 C C . ALA B 1 69 ? 5.617 19.438 19.031 1 98 69 ALA B C 1
ATOM 2795 O O . ALA B 1 69 ? 4.41 19.25 19.203 1 98 69 ALA B O 1
ATOM 2796 N N . ALA B 1 70 ? 6.496 18.547 19.188 1 96.56 70 ALA B N 1
ATOM 2797 C CA . ALA B 1 70 ? 6.102 17.234 19.672 1 96.56 70 ALA B CA 1
ATOM 2798 C C . ALA B 1 70 ? 7.316 16.438 20.125 1 96.56 70 ALA B C 1
ATOM 2800 O O . ALA B 1 70 ? 8.438 16.672 19.672 1 96.56 70 ALA B O 1
ATOM 2801 N N . TYR B 1 71 ? 7.125 15.617 21.141 1 96.62 71 TYR B N 1
ATOM 2802 C CA . TYR B 1 71 ? 8.031 14.5 21.391 1 96.62 71 TYR B CA 1
ATOM 2803 C C . TYR B 1 71 ? 7.805 13.391 20.375 1 96.62 71 TYR B C 1
ATOM 2805 O O . TYR B 1 71 ? 6.781 12.703 20.406 1 96.62 71 TYR B O 1
ATOM 2813 N N . THR B 1 72 ? 8.812 13.164 19.469 1 92.56 72 THR B N 1
ATOM 2814 C CA . THR B 1 72 ? 8.531 12.32 18.312 1 92.56 72 THR B CA 1
ATOM 2815 C C . THR B 1 72 ? 9.375 11.047 18.359 1 92.56 72 THR B C 1
ATOM 2817 O O . THR B 1 72 ? 9.352 10.25 17.422 1 92.56 72 THR B O 1
ATOM 2820 N N . ARG B 1 73 ? 10.258 10.898 19.422 1 94.5 73 ARG B N 1
ATOM 2821 C CA . ARG B 1 73 ? 11.07 9.688 19.531 1 94.5 73 ARG B CA 1
ATOM 2822 C C . ARG B 1 73 ? 10.227 8.5 20 1 94.5 73 ARG B C 1
ATOM 2824 O O . ARG B 1 73 ? 10.25 8.148 21.172 1 94.5 73 ARG B O 1
ATOM 2831 N N . VAL B 1 74 ? 9.648 7.75 19.016 1 96.88 74 VAL B N 1
ATOM 2832 C CA . VAL B 1 74 ? 8.609 6.75 19.25 1 96.88 74 VAL B CA 1
ATOM 2833 C C . VAL B 1 74 ? 9.141 5.656 20.172 1 96.88 74 VAL B C 1
ATOM 2835 O O . VAL B 1 74 ? 8.523 5.344 21.188 1 96.88 74 VAL B O 1
ATOM 2838 N N . ASP B 1 75 ? 10.312 5.121 19.844 1 96.81 75 ASP B N 1
ATOM 2839 C CA . ASP B 1 75 ? 10.867 4.031 20.641 1 96.81 75 ASP B CA 1
ATOM 2840 C C . ASP B 1 75 ? 11.289 4.523 22.016 1 96.81 75 ASP B C 1
ATOM 2842 O O . ASP B 1 75 ? 11.031 3.857 23.031 1 96.81 75 ASP B O 1
ATOM 2846 N N . LYS B 1 76 ? 11.898 5.688 22.031 1 96.94 76 LYS B N 1
ATOM 2847 C CA . LYS B 1 76 ? 12.406 6.227 23.297 1 96.94 76 LYS B CA 1
ATOM 2848 C C . LYS B 1 76 ? 11.258 6.617 24.234 1 96.94 76 LYS B C 1
ATOM 2850 O O . LYS B 1 76 ? 11.422 6.625 25.453 1 96.94 76 LYS B O 1
ATOM 2855 N N . ALA B 1 77 ? 10.133 6.945 23.688 1 97.5 77 ALA B N 1
ATOM 2856 C CA . ALA B 1 77 ? 8.969 7.309 24.484 1 97.5 77 ALA B CA 1
ATOM 2857 C C . ALA B 1 77 ? 8.617 6.207 25.484 1 97.5 77 ALA B C 1
ATOM 2859 O O . ALA B 1 77 ? 8.125 6.484 26.578 1 97.5 77 ALA B O 1
ATOM 2860 N N . GLU B 1 78 ? 8.852 4.949 25.109 1 97.75 78 GLU B N 1
ATOM 2861 C CA . GLU B 1 78 ? 8.531 3.824 25.984 1 97.75 78 GLU B CA 1
ATOM 2862 C C . GLU B 1 78 ? 9.281 3.932 27.312 1 97.75 78 GLU B C 1
ATOM 2864 O O . GLU B 1 78 ? 8.789 3.467 28.344 1 97.75 78 GLU B O 1
ATOM 2869 N N . SER B 1 79 ? 10.43 4.594 27.297 1 97.69 79 SER B N 1
ATOM 2870 C CA . SER B 1 79 ? 11.219 4.734 28.516 1 97.69 79 SER B CA 1
ATOM 2871 C C . SER B 1 79 ? 11.188 6.172 29.031 1 97.69 79 SER B C 1
ATOM 2873 O O . SER B 1 79 ? 11.758 6.473 30.078 1 97.69 79 SER B O 1
ATOM 2875 N N . GLU B 1 80 ? 10.617 7.074 28.328 1 97.94 80 GLU B N 1
ATOM 2876 C CA . GLU B 1 80 ? 10.523 8.477 28.719 1 97.94 80 GLU B CA 1
ATOM 2877 C C . GLU B 1 80 ? 9.07 8.961 28.688 1 97.94 80 GLU B C 1
ATOM 2879 O O . GLU B 1 80 ? 8.773 9.992 28.078 1 97.94 80 GLU B O 1
ATOM 2884 N N . ALA B 1 81 ? 8.258 8.211 29.344 1 98.12 81 ALA B N 1
ATOM 2885 C CA . ALA B 1 81 ? 6.82 8.438 29.281 1 98.12 81 ALA B CA 1
ATOM 2886 C C . ALA B 1 81 ? 6.465 9.828 29.812 1 98.12 81 ALA B C 1
ATOM 2888 O O . ALA B 1 81 ? 5.605 10.508 29.25 1 98.12 81 ALA B O 1
ATOM 2889 N N . GLU B 1 82 ? 7.066 10.227 30.859 1 98.25 82 GLU B N 1
ATOM 2890 C CA . GLU B 1 82 ? 6.75 11.508 31.484 1 98.25 82 GLU B CA 1
ATOM 2891 C C . GLU B 1 82 ? 7.047 12.672 30.547 1 98.25 82 GLU B C 1
ATOM 2893 O O . GLU B 1 82 ? 6.23 13.578 30.406 1 98.25 82 GLU B O 1
ATOM 2898 N N . GLU B 1 83 ? 8.195 12.633 29.969 1 98 83 GLU B N 1
ATOM 2899 C CA . GLU B 1 83 ? 8.578 13.703 29.047 1 98 83 GLU B CA 1
ATOM 2900 C C . GLU B 1 83 ? 7.684 13.711 27.812 1 98 83 GLU B C 1
ATOM 2902 O O . GLU B 1 83 ? 7.301 14.773 27.312 1 98 83 GLU B O 1
ATOM 2907 N N . ALA B 1 84 ? 7.375 12.523 27.312 1 98.56 84 ALA B N 1
ATOM 2908 C CA . ALA B 1 84 ? 6.461 12.414 26.172 1 98.56 84 ALA B CA 1
ATOM 2909 C C . ALA B 1 84 ? 5.113 13.047 26.484 1 98.56 84 ALA B C 1
ATOM 2911 O O . ALA B 1 84 ? 4.586 13.836 25.703 1 98.56 84 ALA B O 1
ATOM 2912 N N . HIS B 1 85 ? 4.605 12.812 27.672 1 98.62 85 HIS B N 1
ATOM 2913 C CA . HIS B 1 85 ? 3.311 13.344 28.078 1 98.62 85 HIS B CA 1
ATOM 2914 C C . HIS B 1 85 ? 3.393 14.844 28.359 1 98.62 85 HIS B C 1
ATOM 2916 O O . HIS B 1 85 ? 2.449 15.586 28.062 1 98.62 85 HIS B O 1
ATOM 2922 N N . ARG B 1 86 ? 4.484 15.211 28.891 1 98.5 86 ARG B N 1
ATOM 2923 C CA . ARG B 1 86 ? 4.648 16.641 29.172 1 98.5 86 ARG B CA 1
ATOM 2924 C C . ARG B 1 86 ? 4.547 17.453 27.891 1 98.5 86 ARG B C 1
ATOM 2926 O O . ARG B 1 86 ? 3.826 18.453 27.828 1 98.5 86 ARG B O 1
ATOM 2933 N N . VAL B 1 87 ? 5.199 17.047 26.906 1 98.44 87 VAL B N 1
ATOM 2934 C CA . VAL B 1 87 ? 5.262 17.797 25.656 1 98.44 87 VAL B CA 1
ATOM 2935 C C . VAL B 1 87 ? 3.98 17.578 24.859 1 98.44 87 VAL B C 1
ATOM 2937 O O . VAL B 1 87 ? 3.301 18.547 24.484 1 98.44 87 VAL B O 1
ATOM 2940 N N . ASN B 1 88 ? 3.582 16.312 24.641 1 98.81 88 ASN B N 1
ATOM 2941 C CA . ASN B 1 88 ? 2.527 15.977 23.688 1 98.81 88 ASN B CA 1
ATOM 2942 C C . ASN B 1 88 ? 1.142 16.219 24.266 1 98.81 88 ASN B C 1
ATOM 2944 O O . ASN B 1 88 ? 0.199 16.531 23.547 1 98.81 88 ASN B O 1
ATOM 2948 N N . ALA B 1 89 ? 0.984 16.094 25.562 1 98.69 89 ALA B N 1
ATOM 2949 C CA . ALA B 1 89 ? -0.333 16.219 26.188 1 98.69 89 ALA B CA 1
ATOM 2950 C C . ALA B 1 89 ? -0.457 17.547 26.938 1 98.69 89 ALA B C 1
ATOM 2952 O O . ALA B 1 89 ? -1.288 18.391 26.609 1 98.69 89 ALA B O 1
ATOM 2953 N N . THR B 1 90 ? 0.392 17.703 27.938 1 98.5 90 THR B N 1
ATOM 2954 C CA . THR B 1 90 ? 0.337 18.922 28.734 1 98.5 90 THR B CA 1
ATOM 2955 C C . THR B 1 90 ? 0.572 20.156 27.859 1 98.5 90 THR B C 1
ATOM 2957 O O . THR B 1 90 ? -0.139 21.156 27.984 1 98.5 90 THR B O 1
ATOM 2960 N N . GLY B 1 91 ? 1.639 20.078 27.062 1 98.69 91 GLY B N 1
ATOM 2961 C CA . GLY B 1 91 ? 1.907 21.188 26.156 1 98.69 91 GLY B CA 1
ATOM 2962 C C . GLY B 1 91 ? 0.726 21.531 25.281 1 98.69 91 GLY B C 1
ATOM 2963 O O . GLY B 1 91 ? 0.386 22.703 25.109 1 98.69 91 GLY B O 1
ATOM 2964 N N . ALA B 1 92 ? 0.091 20.531 24.719 1 98.69 92 ALA B N 1
ATOM 2965 C CA . ALA B 1 92 ? -1.075 20.734 23.859 1 98.69 92 ALA B CA 1
ATOM 2966 C C . ALA B 1 92 ? -2.213 21.406 24.641 1 98.69 92 ALA B C 1
ATOM 2968 O O . ALA B 1 92 ? -2.889 22.297 24.109 1 98.69 92 ALA B O 1
ATOM 2969 N N . ARG B 1 93 ? -2.467 20.953 25.812 1 98.38 93 ARG B N 1
ATOM 2970 C CA . ARG B 1 93 ? -3.496 21.547 26.672 1 98.38 93 ARG B CA 1
ATOM 2971 C C . ARG B 1 93 ? -3.221 23.031 26.922 1 98.38 93 ARG B C 1
ATOM 2973 O O . ARG B 1 93 ? -4.121 23.859 26.797 1 98.38 93 ARG B O 1
ATOM 2980 N N . VAL B 1 94 ? -1.994 23.297 27.297 1 98.56 94 VAL B N 1
ATOM 2981 C CA . VAL B 1 94 ? -1.586 24.672 27.594 1 98.56 94 VAL B CA 1
ATOM 2982 C C . VAL B 1 94 ? -1.834 25.547 26.375 1 98.56 94 VAL B C 1
ATOM 2984 O O . VAL B 1 94 ? -2.387 26.641 26.5 1 98.56 94 VAL B O 1
ATOM 2987 N N . LEU B 1 95 ? -1.428 25.062 25.234 1 98.56 95 LEU B N 1
ATOM 2988 C CA . LEU B 1 95 ? -1.611 25.828 24 1 98.56 95 LEU B CA 1
ATOM 2989 C C . LEU B 1 95 ? -3.092 26.062 23.719 1 98.56 95 LEU B C 1
ATOM 2991 O O . LEU B 1 95 ? -3.49 27.156 23.328 1 98.56 95 LEU B O 1
ATOM 2995 N N . ALA B 1 96 ? -3.906 25.016 23.844 1 98.31 96 ALA B N 1
ATOM 2996 C CA . ALA B 1 96 ? -5.336 25.125 23.578 1 98.31 96 ALA B CA 1
ATOM 2997 C C . ALA B 1 96 ? -5.996 26.156 24.484 1 98.31 96 ALA B C 1
ATOM 2999 O O . ALA B 1 96 ? -6.781 26.984 24.016 1 98.31 96 ALA B O 1
ATOM 3000 N N . GLU B 1 97 ? -5.688 26.141 25.703 1 97.62 97 GLU B N 1
ATOM 3001 C CA . GLU B 1 97 ? -6.25 27.078 26.672 1 97.62 97 GLU B CA 1
ATOM 3002 C C . GLU B 1 97 ? -5.828 28.5 26.359 1 97.62 97 GLU B C 1
ATOM 3004 O O . GLU B 1 97 ? -6.648 29.422 26.391 1 97.62 97 GLU B O 1
ATOM 3009 N N . ALA B 1 98 ? -4.543 28.641 26.141 1 97.75 98 ALA B N 1
ATOM 3010 C CA . ALA B 1 98 ? -4.012 29.969 25.844 1 97.75 98 ALA B CA 1
ATOM 3011 C C . ALA B 1 98 ? -4.645 30.547 24.578 1 97.75 98 ALA B C 1
ATOM 3013 O O . ALA B 1 98 ? -4.977 31.734 24.531 1 97.75 98 ALA B O 1
ATOM 3014 N N . CYS B 1 99 ? -4.75 29.75 23.562 1 97.75 99 CYS B N 1
ATOM 3015 C CA . CYS B 1 99 ? -5.348 30.188 22.297 1 97.75 99 CYS B CA 1
ATOM 3016 C C . CYS B 1 99 ? -6.801 30.594 22.516 1 97.75 99 CYS B C 1
ATOM 3018 O O . CYS B 1 99 ? -7.246 31.625 21.984 1 97.75 99 CYS B O 1
ATOM 3020 N N . SER B 1 100 ? -7.535 29.812 23.266 1 96.5 100 SER B N 1
ATOM 3021 C CA . SER B 1 100 ? -8.93 30.125 23.547 1 96.5 100 SER B CA 1
ATOM 3022 C C . SER B 1 100 ? -9.047 31.484 24.25 1 96.5 100 SER B C 1
ATOM 3024 O O . SER B 1 100 ? -9.906 32.281 23.891 1 96.5 100 SER B O 1
ATOM 3026 N N . ALA B 1 101 ? -8.234 31.672 25.172 1 95.31 101 ALA B N 1
ATOM 3027 C CA . ALA B 1 101 ? -8.25 32.906 25.938 1 95.31 101 ALA B CA 1
ATOM 3028 C C . ALA B 1 101 ? -7.898 34.094 25.062 1 95.31 101 ALA B C 1
ATOM 3030 O O . ALA B 1 101 ? -8.445 35.188 25.234 1 95.31 101 ALA B O 1
ATOM 3031 N N . ALA B 1 102 ? -6.996 33.906 24.125 1 95.19 102 ALA B N 1
ATOM 3032 C CA . ALA B 1 102 ? -6.488 35 23.297 1 95.19 102 ALA B CA 1
ATOM 3033 C C . ALA B 1 102 ? -7.375 35.188 22.062 1 95.19 102 ALA B C 1
ATOM 3035 O O . ALA B 1 102 ? -7.238 36.188 21.344 1 95.19 102 ALA B O 1
ATOM 3036 N N . GLY B 1 103 ? -8.297 34.25 21.781 1 94.69 103 GLY B N 1
ATOM 3037 C CA . GLY B 1 103 ? -9.109 34.312 20.578 1 94.69 103 GLY B CA 1
ATOM 3038 C C . GLY B 1 103 ? -8.375 33.844 19.344 1 94.69 103 GLY B C 1
ATOM 3039 O O . GLY B 1 103 ? -8.766 34.156 18.219 1 94.69 103 GLY B O 1
ATOM 3040 N N . SER B 1 104 ? -7.25 33.156 19.516 1 96.06 104 SER B N 1
ATOM 3041 C CA . SER B 1 104 ? -6.477 32.562 18.438 1 96.06 104 SER B CA 1
ATOM 3042 C C . SER B 1 104 ? -6.969 31.141 18.109 1 96.06 104 SER B C 1
ATOM 3044 O O . SER B 1 104 ? -7.543 30.469 18.969 1 96.06 104 SER B O 1
ATOM 3046 N N . ARG B 1 105 ? -6.777 30.734 16.922 1 97.19 105 ARG B N 1
ATOM 3047 C CA . ARG B 1 105 ? -7.094 29.375 16.516 1 97.19 105 ARG B CA 1
ATOM 3048 C C . ARG B 1 105 ? -5.859 28.484 16.609 1 97.19 105 ARG B C 1
ATOM 3050 O O . ARG B 1 105 ? -4.789 28.844 16.125 1 97.19 105 ARG B O 1
ATOM 3057 N N . LEU B 1 106 ? -6.043 27.328 17.219 1 98.5 106 LEU B N 1
ATOM 3058 C CA . LEU B 1 106 ? -4.953 26.359 17.312 1 98.5 106 LEU B CA 1
ATOM 3059 C C . LEU B 1 106 ? -5.078 25.281 16.234 1 98.5 106 LEU B C 1
ATOM 3061 O O . LEU B 1 106 ? -6.152 24.719 16.047 1 98.5 106 LEU B O 1
ATOM 3065 N N . VAL B 1 107 ? -4.027 25.094 15.453 1 98.81 107 VAL B N 1
ATOM 3066 C CA . VAL B 1 107 ? -3.867 23.922 14.586 1 98.81 107 VAL B CA 1
ATOM 3067 C C . VAL B 1 107 ? -2.842 22.969 15.195 1 98.81 107 VAL B C 1
ATOM 3069 O O . VAL B 1 107 ? -1.638 23.234 15.156 1 98.81 107 VAL B O 1
ATOM 3072 N N . HIS B 1 108 ? -3.303 21.891 15.711 1 98.88 108 HIS B N 1
ATOM 3073 C CA . HIS B 1 108 ? -2.48 20.922 16.438 1 98.88 108 HIS B CA 1
ATOM 3074 C C . HIS B 1 108 ? -2.184 19.703 15.578 1 98.88 108 HIS B C 1
ATOM 3076 O O . HIS B 1 108 ? -3.102 19 15.156 1 98.88 108 HIS B O 1
ATOM 3082 N N . VAL B 1 109 ? -0.923 19.391 15.328 1 98.88 109 VAL B N 1
ATOM 3083 C CA . VAL B 1 109 ? -0.526 18.266 14.484 1 98.88 109 VAL B CA 1
ATOM 3084 C C . VAL B 1 109 ? -0.406 17.016 15.336 1 98.88 109 VAL B C 1
ATOM 3086 O O . VAL B 1 109 ? 0.276 17 16.359 1 98.88 109 VAL B O 1
ATOM 3089 N N . SER B 1 110 ? -1.086 16.016 14.93 1 98.81 110 SER B N 1
ATOM 3090 C CA . SER B 1 110 ? -1.062 14.719 15.602 1 98.81 110 SER B CA 1
ATOM 3091 C C . SER B 1 110 ? -0.609 13.609 14.664 1 98.81 110 SER B C 1
ATOM 3093 O O . SER B 1 110 ? 0.166 13.852 13.734 1 98.81 110 SER B O 1
ATOM 3095 N N . THR B 1 111 ? -0.938 12.344 14.977 1 98.75 111 THR B N 1
ATOM 3096 C CA . THR B 1 111 ? -0.253 11.227 14.336 1 98.75 111 THR B CA 1
ATOM 3097 C C . THR B 1 111 ? -1.225 10.086 14.055 1 98.75 111 THR B C 1
ATOM 3099 O O . THR B 1 111 ? -2.295 10.008 14.664 1 98.75 111 THR B O 1
ATOM 3102 N N . ASP B 1 112 ? -0.8 9.227 13.141 1 98.75 112 ASP B N 1
ATOM 3103 C CA . ASP B 1 112 ? -1.509 7.977 12.883 1 98.75 112 ASP B CA 1
ATOM 3104 C C . ASP B 1 112 ? -1.305 6.98 14.023 1 98.75 112 ASP B C 1
ATOM 3106 O O . ASP B 1 112 ? -2.057 6.012 14.148 1 98.75 112 ASP B O 1
ATOM 3110 N N . 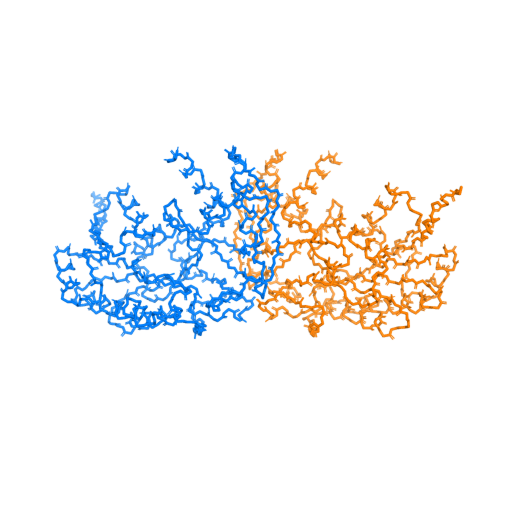TYR B 1 113 ? -0.407 7.223 14.922 1 98.69 113 TYR B N 1
ATOM 3111 C CA . TYR B 1 113 ? -0.076 6.312 16.016 1 98.69 113 TYR B CA 1
ATOM 3112 C C . TYR B 1 113 ? -1.147 6.352 17.094 1 98.69 113 TYR B C 1
ATOM 3114 O O . TYR B 1 113 ? -1.077 5.602 18.078 1 98.69 113 TYR B O 1
ATOM 3122 N N . VAL B 1 114 ? -2.152 7.164 16.906 1 98.88 114 VAL B N 1
ATOM 3123 C CA . VAL B 1 114 ? -3.262 7.16 17.859 1 98.88 114 VAL B CA 1
ATOM 3124 C C . VAL B 1 114 ? -4.141 5.934 17.609 1 98.88 114 VAL B C 1
ATOM 3126 O O . VAL B 1 114 ? -5.004 5.613 18.438 1 98.88 114 VAL B O 1
ATOM 3129 N N . PHE B 1 115 ? -3.986 5.23 16.5 1 98.81 115 PHE B N 1
ATOM 3130 C CA . PHE B 1 115 ? -4.738 4.027 16.156 1 98.81 115 PHE B CA 1
ATOM 3131 C C . PHE B 1 115 ? -3.918 2.777 16.453 1 98.81 115 PHE B C 1
ATOM 3133 O O . PHE B 1 115 ? -2.691 2.84 16.547 1 98.81 115 PHE B O 1
ATOM 3140 N N . ASP B 1 116 ? -4.629 1.665 16.516 1 98.44 116 ASP B N 1
ATOM 3141 C CA . ASP B 1 116 ? -3.945 0.419 16.844 1 98.44 116 ASP B CA 1
ATOM 3142 C C . ASP B 1 116 ? -3.525 -0.332 15.586 1 98.44 116 ASP B C 1
ATOM 3144 O O . ASP B 1 116 ? -2.803 -1.328 15.664 1 98.44 116 ASP B O 1
ATOM 3148 N N . GLY B 1 117 ? -4.016 0.116 14.461 1 98.44 117 GLY B N 1
ATOM 3149 C CA . GLY B 1 117 ? -3.588 -0.474 13.203 1 98.44 117 GLY B CA 1
ATOM 3150 C C . GLY B 1 117 ? -4.316 -1.762 12.867 1 98.44 117 GLY B C 1
ATOM 3151 O O . GLY B 1 117 ? -3.828 -2.572 12.078 1 98.44 117 GLY B O 1
ATOM 3152 N N . SER B 1 118 ? -5.512 -2.004 13.422 1 97.88 118 SER B N 1
ATOM 3153 C CA . SER B 1 118 ? -6.219 -3.268 13.234 1 97.88 118 SER B CA 1
ATOM 3154 C C . SER B 1 118 ? -7.312 -3.143 12.18 1 97.88 118 SER B C 1
ATOM 3156 O O . SER B 1 118 ? -8.078 -4.082 11.961 1 97.88 118 SER B O 1
ATOM 3158 N N . ALA B 1 119 ? -7.383 -1.938 11.539 1 97.81 119 ALA B N 1
ATOM 3159 C CA . ALA B 1 119 ? -8.375 -1.746 10.492 1 97.81 119 ALA B CA 1
ATOM 3160 C C . ALA B 1 119 ? -7.914 -2.373 9.18 1 97.81 119 ALA B C 1
ATOM 3162 O O . ALA B 1 119 ? -6.727 -2.668 9.008 1 97.81 119 ALA B O 1
ATOM 3163 N N . CYS B 1 120 ? -8.906 -2.617 8.289 1 97.19 120 CYS B N 1
ATOM 3164 C CA . CYS B 1 120 ? -8.609 -3.121 6.953 1 97.19 120 CYS B CA 1
ATOM 3165 C C . CYS B 1 120 ? -8.992 -2.1 5.891 1 97.19 120 CYS B C 1
ATOM 3167 O O . CYS B 1 120 ? -8.859 -2.363 4.695 1 97.19 120 CYS B O 1
ATOM 3169 N N . ARG B 1 121 ? -9.469 -0.985 6.277 1 97.5 121 ARG B N 1
ATOM 3170 C CA . ARG B 1 121 ? -9.797 0.189 5.477 1 97.5 121 ARG B CA 1
ATOM 3171 C C . ARG B 1 121 ? -9.234 1.458 6.105 1 97.5 121 ARG B C 1
ATOM 3173 O O . ARG B 1 121 ? -8.922 1.48 7.301 1 97.5 121 ARG B O 1
ATOM 3180 N N . PRO B 1 122 ? -9.055 2.461 5.289 1 98.69 122 PRO B N 1
ATOM 3181 C CA . PRO B 1 122 ? -8.523 3.705 5.852 1 98.69 122 PRO B CA 1
ATOM 3182 C C . PRO B 1 122 ? -9.336 4.211 7.039 1 98.69 122 PRO B C 1
ATOM 3184 O O . PRO B 1 122 ? -10.57 4.195 6.992 1 98.69 122 PRO B O 1
ATOM 3187 N N . TYR B 1 123 ? -8.688 4.629 8.125 1 98.75 123 TYR B N 1
ATOM 3188 C CA . TYR B 1 123 ? -9.344 5.148 9.32 1 98.75 123 TYR B CA 1
ATOM 3189 C C . TYR B 1 123 ? -10.07 6.453 9.016 1 98.75 123 TYR B C 1
ATOM 3191 O O . TYR B 1 123 ? -9.461 7.418 8.547 1 98.75 123 TYR B O 1
ATOM 3199 N N . PRO B 1 124 ? -11.344 6.5 9.227 1 98.12 124 PRO B N 1
ATOM 3200 C CA . PRO B 1 124 ? -12.008 7.801 9.156 1 98.12 124 PRO B CA 1
ATOM 3201 C C . PRO B 1 124 ? -11.688 8.695 10.352 1 98.12 124 PRO B C 1
ATOM 3203 O O . PRO B 1 124 ? -11.164 8.211 11.367 1 98.12 124 PRO B O 1
ATOM 3206 N N . GLU B 1 125 ? -11.906 9.953 10.258 1 97.81 125 GLU B N 1
ATOM 3207 C CA . GLU B 1 125 ? -11.531 10.914 11.289 1 97.81 125 GLU B CA 1
ATOM 3208 C C . GLU B 1 125 ? -12.266 10.641 12.594 1 97.81 125 GLU B C 1
ATOM 3210 O O . GLU B 1 125 ? -11.773 10.977 13.672 1 97.81 125 GLU B O 1
ATOM 3215 N N . ASP B 1 126 ? -13.414 9.992 12.5 1 97.31 126 ASP B N 1
ATOM 3216 C CA . ASP B 1 126 ? -14.203 9.742 13.703 1 97.31 126 ASP B CA 1
ATOM 3217 C C . ASP B 1 126 ? -13.953 8.344 14.25 1 97.31 126 ASP B C 1
ATOM 3219 O O . ASP B 1 126 ? -14.633 7.898 15.172 1 97.31 126 ASP B O 1
ATOM 3223 N N . ALA B 1 127 ? -13.031 7.578 13.695 1 98.31 127 ALA B N 1
ATOM 3224 C CA . ALA B 1 127 ? -12.703 6.25 14.211 1 98.31 127 ALA B CA 1
ATOM 3225 C C . ALA B 1 127 ? -12.211 6.332 15.656 1 98.31 127 ALA B C 1
ATOM 3227 O O . ALA B 1 127 ? -11.477 7.254 16.016 1 98.31 127 ALA B O 1
ATOM 3228 N N . PRO B 1 128 ? -12.586 5.371 16.484 1 98.12 128 PRO B N 1
ATOM 3229 C CA . PRO B 1 128 ? -12.055 5.359 17.844 1 98.12 128 PRO B CA 1
ATOM 3230 C C . PRO B 1 128 ? -10.531 5.191 17.875 1 98.12 128 PRO B C 1
ATOM 3232 O O . PRO B 1 128 ? -9.977 4.43 17.078 1 98.12 128 PRO B O 1
ATOM 3235 N N . THR B 1 129 ? -9.898 5.871 18.734 1 98.69 129 THR B N 1
ATOM 3236 C CA . THR B 1 129 ? -8.453 5.789 18.891 1 98.69 129 THR B CA 1
ATOM 3237 C C . THR B 1 129 ? -8.078 4.707 19.906 1 98.69 129 THR B C 1
ATOM 3239 O O . THR B 1 129 ? -8.812 4.465 20.859 1 98.69 129 THR B O 1
ATOM 3242 N N . GLN B 1 130 ? -7.039 3.986 19.672 1 98.5 130 GLN B N 1
ATOM 3243 C CA . GLN B 1 130 ? -6.5 2.945 20.547 1 98.5 130 GLN B CA 1
ATOM 3244 C C . GLN B 1 130 ? -4.988 2.816 20.375 1 98.5 130 GLN B C 1
ATOM 3246 O O . GLN B 1 130 ? -4.5 1.808 19.859 1 98.5 130 GLN B O 1
ATOM 3251 N N . PRO B 1 131 ? -4.25 3.795 20.906 1 98.56 131 PRO B N 1
ATOM 3252 C CA . PRO B 1 131 ? -2.797 3.785 20.703 1 98.56 131 PRO B CA 1
ATOM 3253 C C . PRO B 1 131 ? -2.129 2.547 21.297 1 98.56 131 PRO B C 1
ATOM 3255 O O . PRO B 1 131 ? -2.561 2.049 22.344 1 98.56 131 PRO B O 1
ATOM 3258 N N . LEU B 1 132 ? -0.994 2.1 20.719 1 98.31 132 LEU B N 1
ATOM 3259 C CA . LEU B 1 132 ? -0.321 0.868 21.109 1 98.31 132 LEU B CA 1
ATOM 3260 C C . LEU B 1 132 ? 0.818 1.159 22.078 1 98.31 132 LEU B C 1
ATOM 3262 O O . LEU B 1 132 ? 1.286 0.259 22.781 1 98.31 132 LEU B O 1
ATOM 3266 N N . GLY B 1 133 ? 1.31 2.377 22.109 1 97.94 133 GLY B N 1
ATOM 3267 C CA . GLY B 1 133 ? 2.479 2.727 22.891 1 97.94 133 GLY B CA 1
ATOM 3268 C C . GLY B 1 133 ? 2.395 4.113 23.5 1 97.94 133 GLY B C 1
ATOM 3269 O O . GLY B 1 133 ? 1.388 4.805 23.344 1 97.94 133 GLY B O 1
ATOM 3270 N N . ILE B 1 134 ? 3.465 4.473 24.188 1 98.62 134 ILE B N 1
ATOM 3271 C CA . ILE B 1 134 ? 3.49 5.703 24.969 1 98.62 134 ILE B CA 1
ATOM 3272 C C . ILE B 1 134 ? 3.43 6.91 24.047 1 98.62 134 ILE B C 1
ATOM 3274 O O . ILE B 1 134 ? 2.73 7.887 24.328 1 98.62 134 ILE B O 1
ATOM 3278 N N . TYR B 1 135 ? 4.133 6.891 22.969 1 98.62 135 TYR B N 1
ATOM 3279 C CA . TYR B 1 135 ? 4.09 7.984 22.016 1 98.62 135 TYR B CA 1
ATOM 3280 C C . TYR B 1 135 ? 2.668 8.242 21.531 1 98.62 135 TYR B C 1
ATOM 3282 O O . TYR B 1 135 ? 2.166 9.359 21.609 1 98.62 135 TYR B O 1
ATOM 3290 N N . GLY B 1 136 ? 2.039 7.137 21.031 1 98.75 136 GLY B N 1
ATOM 3291 C CA . GLY B 1 136 ? 0.668 7.262 20.547 1 98.75 136 GLY B CA 1
ATOM 3292 C C . GLY B 1 136 ? -0.289 7.742 21.625 1 98.75 136 GLY B C 1
ATOM 3293 O O . GLY B 1 136 ? -1.158 8.578 21.359 1 98.75 136 GLY B O 1
ATOM 3294 N N . GLN B 1 137 ? -0.153 7.27 22.766 1 98.69 137 GLN B N 1
ATOM 3295 C CA . GLN B 1 137 ? -0.993 7.66 23.891 1 98.69 137 GLN B CA 1
ATOM 3296 C C . GLN B 1 137 ? -0.812 9.141 24.219 1 98.69 137 GLN B C 1
ATOM 3298 O O . GLN B 1 137 ? -1.789 9.852 24.469 1 98.69 137 GLN B O 1
ATOM 3303 N N . SER B 1 138 ? 0.421 9.531 24.297 1 98.81 138 SER B N 1
ATOM 3304 C CA . SER B 1 138 ? 0.699 10.922 24.641 1 98.81 138 SER B CA 1
ATOM 3305 C C . SER B 1 138 ? 0.11 11.875 23.609 1 98.81 138 SER B C 1
ATOM 3307 O O . SER B 1 138 ? -0.438 12.922 23.953 1 98.81 138 SER B O 1
ATOM 3309 N N . LYS B 1 139 ? 0.228 11.508 22.359 1 98.94 139 LYS B N 1
ATOM 3310 C CA . LYS B 1 139 ? -0.342 12.32 21.281 1 98.94 139 LYS B CA 1
ATOM 3311 C C . LYS B 1 139 ? -1.866 12.328 21.359 1 98.94 139 LYS B C 1
ATOM 3313 O O . LYS B 1 139 ? -2.5 13.367 21.141 1 98.94 139 LYS B O 1
ATOM 3318 N N . ARG B 1 140 ? -2.434 11.172 21.578 1 98.88 140 ARG B N 1
ATOM 3319 C CA . ARG B 1 140 ? -3.883 11.07 21.734 1 98.88 140 ARG B CA 1
ATOM 3320 C C . ARG B 1 140 ? -4.383 11.945 22.875 1 98.88 140 ARG B C 1
ATOM 3322 O O . ARG B 1 140 ? -5.402 12.625 22.734 1 98.88 140 ARG B O 1
ATOM 3329 N N . ASP B 1 141 ? -3.75 11.883 23.953 1 98.81 141 ASP B N 1
ATOM 3330 C CA . ASP B 1 141 ? -4.129 12.711 25.094 1 98.81 141 ASP B CA 1
ATOM 3331 C C . ASP B 1 141 ? -4.055 14.195 24.734 1 98.81 141 ASP B C 1
ATOM 3333 O O . ASP B 1 141 ? -4.863 14.992 25.219 1 98.81 141 ASP B O 1
ATOM 3337 N N . GLY B 1 142 ? -3.068 14.547 23.984 1 98.81 142 GLY B N 1
ATOM 3338 C CA . GLY B 1 142 ? -2.994 15.906 23.469 1 98.81 142 GLY B CA 1
ATOM 3339 C C . GLY B 1 142 ? -4.184 16.281 22.609 1 98.81 142 GLY B C 1
ATOM 3340 O O . GLY B 1 142 ? -4.707 17.406 22.719 1 98.81 142 GLY B O 1
ATOM 3341 N N . GLU B 1 143 ? -4.625 15.375 21.766 1 98.75 143 GLU B N 1
ATOM 3342 C CA . GLU B 1 143 ? -5.824 15.617 20.969 1 98.75 143 GLU B CA 1
ATOM 3343 C C . GLU B 1 143 ? -7.023 15.922 21.844 1 98.75 143 GLU B C 1
ATOM 3345 O O . GLU B 1 143 ? -7.773 16.859 21.578 1 98.75 143 GLU B O 1
ATOM 3350 N N . VAL B 1 144 ? -7.215 15.094 22.812 1 98.38 144 VAL B N 1
ATOM 3351 C CA . VAL B 1 144 ? -8.359 15.211 23.703 1 98.38 144 VAL B CA 1
ATOM 3352 C C . VAL B 1 144 ? -8.336 16.578 24.391 1 98.38 144 VAL B C 1
ATOM 3354 O O . VAL B 1 144 ? -9.359 17.266 24.453 1 98.38 144 VAL B O 1
ATOM 3357 N N . ALA B 1 145 ? -7.207 16.938 24.875 1 98 145 ALA B N 1
ATOM 3358 C CA . ALA B 1 145 ? -7.059 18.219 25.547 1 98 145 ALA B CA 1
ATOM 3359 C C . ALA B 1 145 ? -7.43 19.375 24.625 1 98 145 ALA B C 1
ATOM 3361 O O . ALA B 1 145 ? -8.078 20.328 25.062 1 98 145 ALA B O 1
ATOM 3362 N N . VAL B 1 146 ? -7.012 19.297 23.422 1 98.56 146 VAL B N 1
ATOM 3363 C CA . VAL B 1 146 ? -7.273 20.359 22.438 1 98.56 146 VAL B CA 1
ATOM 3364 C C . VAL B 1 146 ? -8.766 20.391 22.109 1 98.56 146 VAL B C 1
ATOM 3366 O O . VAL B 1 146 ? -9.367 21.469 22.062 1 98.56 146 VAL B O 1
ATOM 3369 N N . LEU B 1 147 ? -9.344 19.203 21.875 1 97.38 147 LEU B N 1
ATOM 3370 C CA . LEU B 1 147 ? -10.727 19.094 21.422 1 97.38 147 LEU B CA 1
ATOM 3371 C C . LEU B 1 147 ? -11.695 19.453 22.547 1 97.38 147 LEU B C 1
ATOM 3373 O O . LEU B 1 147 ? -12.805 19.906 22.281 1 97.38 147 LEU B O 1
ATOM 3377 N N . GLU B 1 148 ? -11.305 19.234 23.719 1 94.19 148 GLU B N 1
ATOM 3378 C CA . GLU B 1 148 ? -12.164 19.516 24.859 1 94.19 148 GLU B CA 1
ATOM 3379 C C . GLU B 1 148 ? -12.078 20.984 25.266 1 94.19 148 GLU B C 1
ATOM 3381 O O . GLU B 1 148 ? -12.898 21.469 26.047 1 94.19 148 GLU B O 1
ATOM 3386 N N . GLY B 1 149 ? -11.008 21.578 24.828 1 87.88 149 GLY B N 1
ATOM 3387 C CA . GLY B 1 149 ? -10.859 23 25.125 1 87.88 149 GLY B CA 1
ATOM 3388 C C . GLY B 1 149 ? -11.914 23.859 24.453 1 87.88 149 GLY B C 1
ATOM 3389 O O . GLY B 1 149 ? -12.648 23.391 23.594 1 87.88 149 GLY B O 1
ATOM 3390 N N . ASP B 1 150 ? -11.852 25.078 24.938 1 86.88 150 ASP B N 1
ATOM 3391 C CA . ASP B 1 150 ? -12.766 26.047 24.359 1 86.88 150 ASP B CA 1
ATOM 3392 C C . ASP B 1 150 ? -12.25 26.578 23.016 1 86.88 150 ASP B C 1
ATOM 3394 O O . ASP B 1 150 ? -11.031 26.625 22.797 1 86.88 150 ASP B O 1
ATOM 3398 N N . GLY B 1 151 ? -13.016 26.688 22.031 1 86.62 151 GLY B N 1
ATOM 3399 C CA . GLY B 1 151 ? -12.617 27.266 20.766 1 86.62 151 GLY B CA 1
ATOM 3400 C C . GLY B 1 151 ? -12.781 26.312 19.594 1 86.62 151 GLY B C 1
ATOM 3401 O O . GLY B 1 151 ? -13.109 25.141 19.781 1 86.62 151 GLY B O 1
ATOM 3402 N N . GLU B 1 152 ? -12.586 26.844 18.406 1 91.12 152 GLU B N 1
ATOM 3403 C CA . GLU B 1 152 ? -12.711 26.078 17.172 1 91.12 152 GLU B CA 1
ATOM 3404 C C . GLU B 1 152 ? -11.344 25.641 16.656 1 91.12 152 GLU B C 1
ATOM 3406 O O . GLU B 1 152 ? -10.945 26 15.555 1 91.12 152 GLU B O 1
ATOM 3411 N N . HIS B 1 153 ? -10.672 24.781 17.422 1 97.5 153 HIS B N 1
ATOM 3412 C CA . HIS B 1 153 ? -9.328 24.312 17.109 1 97.5 153 HIS B CA 1
ATOM 3413 C C . HIS B 1 153 ? -9.359 23.156 16.125 1 97.5 153 HIS B C 1
ATOM 3415 O O . HIS B 1 153 ? -10.383 22.5 15.977 1 97.5 153 HIS B O 1
ATOM 3421 N N . LEU B 1 154 ? -8.258 23.016 15.375 1 98.44 154 LEU B N 1
ATOM 3422 C CA . LEU B 1 154 ? -8.07 21.906 14.453 1 98.44 154 LEU B CA 1
ATOM 3423 C C . LEU B 1 154 ? -7.055 20.906 15 1 98.44 154 LEU B C 1
ATOM 3425 O O . LEU B 1 154 ? -6.004 21.297 15.508 1 98.44 154 LEU B O 1
ATOM 3429 N N . VAL B 1 155 ? -7.41 19.688 15.023 1 98.88 155 VAL B N 1
ATOM 3430 C CA . VAL B 1 155 ? -6.457 18.594 15.195 1 98.88 155 VAL B CA 1
ATOM 3431 C C . VAL B 1 155 ? -6.203 17.906 13.852 1 98.88 155 VAL B C 1
ATOM 3433 O O . VAL B 1 155 ? -7.125 17.359 13.242 1 98.88 155 VAL B O 1
ATOM 3436 N N . VAL B 1 156 ? -4.961 17.938 13.414 1 98.94 156 VAL B N 1
ATOM 3437 C CA . VAL B 1 156 ? -4.625 17.359 12.117 1 98.94 156 VAL B CA 1
ATOM 3438 C C . VAL B 1 156 ? -3.727 16.141 12.312 1 98.94 156 VAL B C 1
ATOM 3440 O O . VAL B 1 156 ? -2.559 16.281 12.688 1 98.94 156 VAL B O 1
ATOM 3443 N N . ARG B 1 157 ? -4.281 14.977 12.055 1 98.94 157 ARG B N 1
ATOM 3444 C CA . ARG B 1 157 ? -3.496 13.742 12.086 1 98.94 157 ARG B CA 1
ATOM 3445 C C . ARG B 1 157 ? -2.787 13.523 10.75 1 98.94 157 ARG B C 1
ATOM 3447 O O . ARG B 1 157 ? -3.393 13.664 9.688 1 98.94 157 ARG B O 1
ATOM 3454 N N . THR B 1 158 ? -1.521 13.242 10.82 1 98.88 158 THR B N 1
ATOM 3455 C CA . THR B 1 158 ? -0.72 12.906 9.648 1 98.88 158 THR B CA 1
ATOM 3456 C C . THR B 1 158 ? 0.09 11.641 9.891 1 98.88 158 THR B C 1
ATOM 3458 O O . THR B 1 158 ? -0.087 10.969 10.914 1 98.88 158 THR B O 1
ATOM 3461 N N . ALA B 1 159 ? 0.869 11.219 8.859 1 98.69 159 ALA B N 1
ATOM 3462 C CA . ALA B 1 159 ? 1.579 9.945 8.969 1 98.69 159 ALA B CA 1
ATOM 3463 C C . ALA B 1 159 ? 2.873 9.969 8.156 1 98.69 159 ALA B C 1
ATOM 3465 O O . ALA B 1 159 ? 2.961 10.664 7.137 1 98.69 159 ALA B O 1
ATOM 3466 N N . TRP B 1 160 ? 3.873 9.242 8.625 1 98.44 160 TRP B N 1
ATOM 3467 C CA . TRP B 1 160 ? 5.113 8.945 7.914 1 98.44 160 TRP B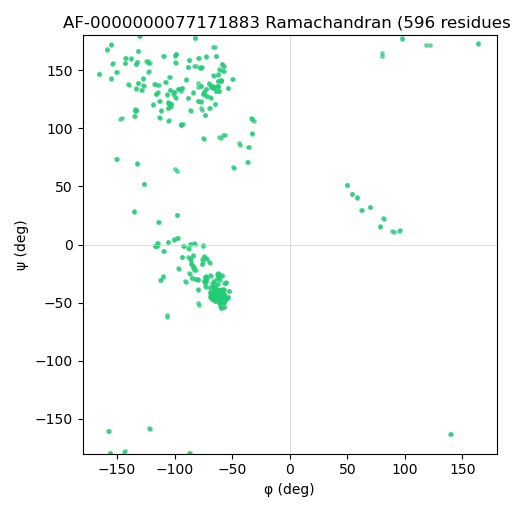 CA 1
ATOM 3468 C C . TRP B 1 160 ? 5.73 10.219 7.344 1 98.44 160 TRP B C 1
ATOM 3470 O O . TRP B 1 160 ? 6.062 10.273 6.156 1 98.44 160 TRP B O 1
ATOM 3480 N N . VAL B 1 161 ? 5.887 11.203 8.141 1 98.75 161 VAL B N 1
ATOM 3481 C CA . VAL B 1 161 ? 6.301 12.539 7.73 1 98.75 161 VAL B CA 1
ATOM 3482 C C . VAL B 1 161 ? 7.781 12.523 7.355 1 98.75 161 VAL B C 1
ATOM 3484 O O . VAL B 1 161 ? 8.602 11.938 8.062 1 98.75 161 VAL B O 1
ATOM 3487 N N . TYR B 1 162 ? 8.094 13.148 6.207 1 98.56 162 TYR B N 1
ATOM 3488 C CA . TYR B 1 162 ? 9.477 13.305 5.77 1 98.56 162 TYR B CA 1
ATOM 3489 C C . TYR B 1 162 ? 9.68 14.656 5.086 1 98.56 162 TYR B C 1
ATOM 3491 O O . TYR B 1 162 ? 8.719 15.273 4.625 1 98.56 162 TYR B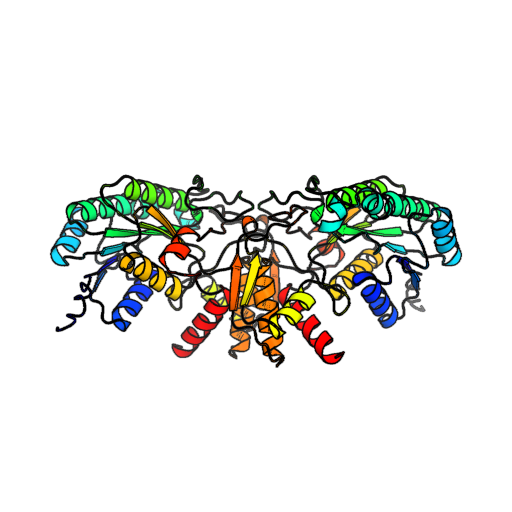 O 1
ATOM 3499 N N . GLY B 1 163 ? 10.836 15.164 5.051 1 97.19 163 GLY B N 1
ATOM 3500 C CA . GLY B 1 163 ? 11.195 16.422 4.414 1 97.19 163 GLY B CA 1
ATOM 3501 C C . GLY B 1 163 ? 12.664 16.5 4.035 1 97.19 163 GLY B C 1
ATOM 3502 O O . GLY B 1 163 ? 13.406 15.531 4.211 1 97.19 163 GLY B O 1
ATOM 3503 N N . VAL B 1 164 ? 13.047 17.625 3.475 1 93.88 164 VAL B N 1
ATOM 3504 C CA . VAL B 1 164 ? 14.406 17.844 2.986 1 93.88 164 VAL B CA 1
ATOM 3505 C C . VAL B 1 164 ? 15.375 17.891 4.164 1 93.88 164 VAL B C 1
ATOM 3507 O O . VAL B 1 164 ? 16.516 17.422 4.059 1 93.88 164 VAL B O 1
ATOM 3510 N N . GLY B 1 165 ? 14.812 18.406 5.211 1 88.81 165 GLY B N 1
ATOM 3511 C CA . GLY B 1 165 ? 15.664 18.516 6.383 1 88.81 165 GLY B CA 1
ATOM 3512 C C . GLY B 1 165 ? 15.289 17.562 7.496 1 88.81 165 GLY B C 1
ATOM 3513 O O . GLY B 1 165 ? 14.227 16.938 7.453 1 88.81 165 GLY B O 1
ATOM 3514 N N . GLY B 1 166 ? 16.312 17.359 8.484 1 89.75 166 GLY B N 1
ATOM 3515 C CA . GLY B 1 166 ? 16.047 16.562 9.672 1 89.75 166 GLY B CA 1
ATOM 3516 C C . GLY B 1 166 ? 16.125 15.07 9.414 1 89.75 166 GLY B C 1
ATOM 3517 O O . GLY B 1 166 ? 16.172 14.633 8.258 1 89.75 166 GLY B O 1
ATOM 3518 N N . PRO B 1 167 ? 16.203 14.344 10.477 1 93.62 167 PRO B N 1
ATOM 3519 C CA . PRO B 1 167 ? 16.203 12.883 10.344 1 93.62 167 PRO B CA 1
ATOM 3520 C C . PRO B 1 167 ? 14.836 12.32 9.969 1 93.62 167 PRO B C 1
ATOM 3522 O O . PRO B 1 167 ? 13.828 12.711 10.555 1 93.62 167 PRO B O 1
ATOM 3525 N N . ASN B 1 168 ? 14.766 11.547 8.969 1 97.12 168 ASN B N 1
ATOM 3526 C CA . ASN B 1 168 ? 13.555 10.852 8.539 1 97.12 168 ASN B CA 1
ATOM 3527 C C . ASN B 1 168 ? 13.883 9.594 7.738 1 97.12 168 ASN B C 1
ATOM 3529 O O . ASN B 1 168 ? 15.047 9.328 7.445 1 97.12 168 ASN B O 1
ATOM 3533 N N . PHE B 1 169 ? 12.953 8.828 7.438 1 98.25 169 PHE B N 1
ATOM 3534 C CA . PHE B 1 169 ? 13.117 7.527 6.801 1 98.25 169 PHE B CA 1
ATOM 3535 C C . PHE B 1 169 ? 13.789 7.672 5.441 1 98.25 169 PHE B C 1
ATOM 3537 O O . PHE B 1 169 ? 14.648 6.871 5.078 1 98.25 169 PHE B O 1
ATOM 3544 N N . VAL B 1 170 ? 13.398 8.688 4.641 1 98.56 170 VAL B N 1
ATOM 3545 C CA . VAL B 1 170 ? 13.953 8.898 3.309 1 98.56 170 VAL B CA 1
ATOM 3546 C C . VAL B 1 170 ? 15.461 9.125 3.408 1 98.56 170 VAL B C 1
ATOM 3548 O O . VAL B 1 170 ? 16.234 8.484 2.703 1 98.56 170 VAL B O 1
ATOM 3551 N N . ARG B 1 171 ? 15.812 9.992 4.293 1 97.38 171 ARG B N 1
ATOM 3552 C CA . ARG B 1 171 ? 17.234 10.305 4.473 1 97.38 171 ARG B CA 1
ATOM 3553 C C . ARG B 1 171 ? 18 9.086 4.973 1 97.38 171 ARG B C 1
ATOM 3555 O O . ARG B 1 171 ? 19.141 8.859 4.57 1 97.38 171 ARG B O 1
ATOM 3562 N N . THR B 1 172 ? 17.422 8.336 5.852 1 97.88 172 THR B N 1
ATOM 3563 C CA . THR B 1 172 ? 18.031 7.117 6.371 1 97.88 172 THR B CA 1
ATOM 3564 C C . THR B 1 172 ? 18.281 6.113 5.25 1 97.88 172 THR B C 1
ATOM 3566 O O . THR B 1 172 ? 19.375 5.559 5.137 1 97.88 172 THR B O 1
ATOM 3569 N N . ILE B 1 173 ? 17.297 5.871 4.438 1 98.56 173 ILE B N 1
ATOM 3570 C CA . ILE B 1 173 ? 17.406 4.918 3.34 1 98.56 173 ILE B CA 1
ATOM 3571 C C . ILE B 1 173 ? 18.484 5.387 2.361 1 98.56 173 ILE B C 1
ATOM 3573 O O . ILE B 1 173 ? 19.297 4.586 1.892 1 98.56 173 ILE B O 1
ATOM 3577 N N . LEU B 1 174 ? 18.484 6.695 2.041 1 97.5 174 LEU B N 1
ATOM 3578 C CA . LEU B 1 174 ? 19.5 7.23 1.134 1 97.5 174 LEU B CA 1
ATOM 3579 C C . LEU B 1 174 ? 20.906 6.996 1.684 1 97.5 174 LEU B C 1
ATOM 3581 O O . LEU B 1 174 ? 21.797 6.562 0.953 1 97.5 174 LEU B O 1
ATOM 3585 N N . ARG B 1 175 ? 21.094 7.301 2.947 1 97.25 175 ARG B N 1
ATOM 3586 C CA . ARG B 1 175 ? 22.391 7.105 3.584 1 97.25 175 ARG B CA 1
ATOM 3587 C C . ARG B 1 175 ? 22.797 5.637 3.553 1 97.25 175 ARG B C 1
ATOM 3589 O O . ARG B 1 175 ? 23.891 5.305 3.102 1 97.25 175 ARG B O 1
ATOM 3596 N N . LEU B 1 176 ? 21.922 4.742 3.969 1 98.06 176 LEU B N 1
ATOM 3597 C CA . LEU B 1 176 ? 22.219 3.318 4.055 1 98.06 176 LEU B CA 1
ATOM 3598 C C . LEU B 1 176 ? 22.469 2.732 2.668 1 98.06 176 LEU B C 1
ATOM 3600 O O . LEU B 1 176 ? 23.297 1.834 2.508 1 98.06 176 LEU B O 1
ATOM 3604 N N . ALA B 1 177 ? 21.703 3.205 1.707 1 97.62 177 ALA B N 1
ATOM 3605 C CA . ALA B 1 177 ? 21.859 2.725 0.337 1 97.62 177 ALA B CA 1
ATOM 3606 C C . ALA B 1 177 ? 23.25 3.062 -0.204 1 97.62 177 ALA B C 1
ATOM 3608 O O . ALA B 1 177 ? 23.75 2.391 -1.108 1 97.62 177 ALA B O 1
ATOM 3609 N N . GLY B 1 178 ? 23.828 4.133 0.273 1 96.94 178 GLY B N 1
ATOM 3610 C CA . GLY B 1 178 ? 25.188 4.496 -0.093 1 96.94 178 GLY B CA 1
ATOM 3611 C C . GLY B 1 178 ? 26.234 3.662 0.615 1 96.94 178 GLY B C 1
ATOM 3612 O O . GLY B 1 178 ? 27.375 3.58 0.162 1 96.94 178 GLY B O 1
ATOM 3613 N N . GLU B 1 179 ? 25.875 2.982 1.679 1 97.5 179 GLU B N 1
ATOM 3614 C CA . GLU B 1 179 ? 26.828 2.326 2.559 1 97.5 179 GLU B CA 1
ATOM 3615 C C . GLU B 1 179 ? 26.75 0.807 2.441 1 97.5 179 GLU B C 1
ATOM 3617 O O . GLU B 1 179 ? 27.719 0.101 2.697 1 97.5 179 GLU B O 1
ATOM 3622 N N . ARG B 1 180 ? 25.578 0.294 2.088 1 97.62 180 ARG B N 1
ATOM 3623 C CA . ARG B 1 180 ? 25.328 -1.142 2.154 1 97.62 180 ARG B CA 1
ATOM 3624 C C . ARG B 1 180 ? 24.938 -1.693 0.791 1 97.62 180 ARG B C 1
ATOM 3626 O O . ARG B 1 180 ? 24.391 -0.965 -0.045 1 97.62 180 ARG B O 1
ATOM 3633 N N . GLU B 1 181 ? 25.172 -2.98 0.624 1 97.69 181 GLU B N 1
ATOM 3634 C CA . GLU B 1 181 ? 24.781 -3.654 -0.611 1 97.69 181 GLU B CA 1
ATOM 3635 C C . GLU B 1 181 ? 23.344 -4.16 -0.535 1 97.69 181 GLU B C 1
ATOM 3637 O O . GLU B 1 181 ? 22.703 -4.379 -1.563 1 97.69 181 GLU B O 1
ATOM 3642 N N . GLN B 1 182 ? 22.906 -4.383 0.716 1 97.94 182 GLN B N 1
ATOM 3643 C CA . GLN B 1 182 ? 21.562 -4.91 0.921 1 97.94 182 GLN B CA 1
ATOM 3644 C C . GLN B 1 182 ? 20.891 -4.25 2.117 1 97.94 182 GLN B C 1
ATOM 3646 O O . GLN B 1 182 ? 21.531 -4.02 3.148 1 97.94 182 GLN B O 1
ATOM 3651 N N . LEU B 1 183 ? 19.656 -3.941 1.935 1 98.19 183 LEU B N 1
ATOM 3652 C CA . LEU B 1 183 ? 18.828 -3.455 3.025 1 98.19 183 LEU B CA 1
ATOM 3653 C C . LEU B 1 183 ? 17.656 -4.406 3.281 1 98.19 183 LEU B C 1
ATOM 3655 O O . LEU B 1 183 ? 17.094 -4.961 2.342 1 98.19 183 LEU B O 1
ATOM 3659 N N . ARG B 1 184 ? 17.312 -4.695 4.488 1 97.88 184 ARG B N 1
ATOM 3660 C CA . ARG B 1 184 ? 16.141 -5.449 4.91 1 97.88 184 ARG B CA 1
ATOM 3661 C C . ARG B 1 184 ? 15.086 -4.527 5.512 1 97.88 184 ARG B C 1
ATOM 3663 O O . ARG B 1 184 ? 15.336 -3.861 6.52 1 97.88 184 ARG B O 1
ATOM 3670 N N . VAL B 1 185 ? 13.93 -4.457 4.906 1 98.62 185 VAL B N 1
ATOM 3671 C CA . VAL B 1 185 ? 12.961 -3.441 5.297 1 98.62 185 VAL B CA 1
ATOM 3672 C C . VAL B 1 185 ? 11.586 -4.082 5.488 1 98.62 185 VAL B C 1
ATOM 3674 O O . VAL B 1 185 ? 11.188 -4.953 4.711 1 98.62 185 VAL B O 1
ATOM 3677 N N . VAL B 1 186 ? 10.852 -3.703 6.484 1 98.5 186 VAL B N 1
ATOM 3678 C CA . VAL B 1 186 ? 9.555 -4.242 6.879 1 98.5 186 VAL B CA 1
ATOM 3679 C C . VAL B 1 186 ? 8.547 -4.039 5.746 1 98.5 186 VAL B C 1
ATOM 3681 O O . VAL B 1 186 ? 8.398 -2.932 5.227 1 98.5 186 VAL B O 1
ATOM 3684 N N . ALA B 1 187 ? 7.816 -5.129 5.422 1 98.31 187 ALA B N 1
ATOM 3685 C CA . ALA B 1 187 ? 6.914 -5.09 4.273 1 98.31 187 ALA B CA 1
ATOM 3686 C C . ALA B 1 187 ? 5.465 -5.289 4.715 1 98.31 187 ALA B C 1
ATOM 3688 O O . ALA B 1 187 ? 4.547 -5.211 3.895 1 98.31 187 ALA B O 1
ATOM 3689 N N . ASP B 1 188 ? 5.234 -5.484 6.016 1 98.19 188 ASP B N 1
ATOM 3690 C CA . ASP B 1 188 ? 3.889 -5.84 6.461 1 98.19 188 ASP B CA 1
ATOM 3691 C C . ASP B 1 188 ? 3.285 -4.73 7.32 1 98.19 188 ASP B C 1
ATOM 3693 O O . ASP B 1 188 ? 2.422 -4.992 8.164 1 98.19 188 ASP B O 1
ATOM 3697 N N . GLN B 1 189 ? 3.787 -3.541 7.246 1 98.5 189 GLN B N 1
ATOM 3698 C CA . GLN B 1 189 ? 3.189 -2.312 7.758 1 98.5 189 GLN B CA 1
ATOM 3699 C C . GLN B 1 189 ? 2.797 -1.375 6.621 1 98.5 189 GLN B C 1
ATOM 3701 O O . GLN B 1 189 ? 3.631 -1.027 5.781 1 98.5 189 GLN B O 1
ATOM 3706 N N . VAL B 1 190 ? 1.522 -1.008 6.59 1 98.81 190 VAL B N 1
ATOM 3707 C CA . VAL B 1 190 ? 0.992 -0.253 5.461 1 98.81 190 VAL B CA 1
ATOM 3708 C C . VAL B 1 190 ? 0.53 1.125 5.93 1 98.81 190 VAL B C 1
ATOM 3710 O O . VAL B 1 190 ? -0.154 1.242 6.949 1 98.81 190 VAL B O 1
ATOM 3713 N N . GLY B 1 191 ? 0.94 2.137 5.293 1 98.56 191 GLY B N 1
ATOM 3714 C CA . GLY B 1 191 ? 0.583 3.518 5.578 1 98.56 191 GLY B CA 1
ATOM 3715 C C . GLY B 1 191 ? 0.75 4.438 4.383 1 98.56 191 GLY B C 1
ATOM 3716 O O . GLY B 1 191 ? 0.677 3.99 3.234 1 98.56 191 GLY B O 1
ATOM 3717 N N . SER B 1 192 ? 0.844 5.75 4.621 1 98.44 192 SER B N 1
ATOM 3718 C CA . SER B 1 192 ? 0.989 6.746 3.566 1 98.44 192 SER B CA 1
ATOM 3719 C C . SER B 1 192 ? 2.074 7.762 3.912 1 98.44 192 SER B C 1
ATOM 3721 O O . SER B 1 192 ? 1.925 8.539 4.855 1 98.44 192 SER B O 1
ATOM 3723 N N . PRO B 1 193 ? 3.139 7.816 3.141 1 98.75 193 PRO B N 1
ATOM 3724 C CA . PRO B 1 193 ? 4.164 8.836 3.371 1 98.75 193 PRO B CA 1
ATOM 3725 C C . PRO B 1 193 ? 3.654 10.258 3.107 1 98.75 193 PRO B C 1
ATOM 3727 O O . PRO B 1 193 ? 2.875 10.469 2.178 1 98.75 193 PRO B O 1
ATOM 3730 N N . THR B 1 194 ? 4.121 11.211 3.867 1 98.88 194 THR B N 1
ATOM 3731 C CA . THR B 1 194 ? 3.643 12.586 3.732 1 98.88 194 THR B CA 1
ATOM 3732 C C . THR B 1 194 ? 4.809 13.562 3.711 1 98.88 194 THR B C 1
ATOM 3734 O O . THR B 1 194 ? 5.551 13.68 4.688 1 98.88 194 THR B O 1
ATOM 3737 N N . TRP B 1 195 ? 4.969 14.242 2.59 1 98.88 195 TRP B N 1
ATOM 3738 C CA . TRP B 1 195 ? 6.004 15.258 2.449 1 98.88 195 TRP B CA 1
ATOM 3739 C C . TRP B 1 195 ? 5.629 16.531 3.203 1 98.88 195 TRP B C 1
ATOM 3741 O O . TRP B 1 195 ? 4.516 17.031 3.061 1 98.88 195 TRP B O 1
ATOM 3751 N N . THR B 1 196 ? 6.543 17.047 4 1 98.75 196 THR B N 1
ATOM 3752 C CA . THR B 1 196 ? 6.285 18.203 4.859 1 98.75 196 THR B CA 1
ATOM 3753 C C . THR B 1 196 ? 5.805 19.391 4.039 1 98.75 196 THR B C 1
ATOM 3755 O O . THR B 1 196 ? 5 20.203 4.516 1 98.75 196 THR B O 1
ATOM 3758 N N . PHE B 1 197 ? 6.281 19.531 2.828 1 98.5 197 PHE B N 1
ATOM 3759 C CA . PHE B 1 197 ? 5.84 20.641 1.979 1 98.5 197 PHE B CA 1
ATOM 3760 C C . PHE B 1 197 ? 4.34 20.547 1.717 1 98.5 197 PHE B C 1
ATOM 3762 O O . PHE B 1 197 ? 3.625 21.547 1.85 1 98.5 197 PHE B O 1
ATOM 3769 N N . ASP B 1 198 ? 3.902 19.359 1.322 1 98.75 198 ASP B N 1
ATOM 3770 C CA . ASP B 1 198 ? 2.48 19.156 1.064 1 98.75 198 ASP B CA 1
ATOM 3771 C C . ASP B 1 198 ? 1.659 19.344 2.338 1 98.75 198 ASP B C 1
ATOM 3773 O O . ASP B 1 198 ? 0.569 19.922 2.303 1 98.75 198 ASP B O 1
ATOM 3777 N N . LEU B 1 199 ? 2.168 18.844 3.418 1 98.81 199 LEU B N 1
ATOM 3778 C CA . LEU B 1 199 ? 1.489 18.938 4.707 1 98.81 199 LEU B CA 1
ATOM 3779 C C . LEU B 1 199 ? 1.352 20.391 5.141 1 98.81 199 LEU B C 1
ATOM 3781 O O . LEU B 1 199 ? 0.275 20.812 5.566 1 98.81 199 LEU B O 1
ATOM 3785 N N . ALA B 1 200 ? 2.465 21.156 5.039 1 98.75 200 ALA B N 1
ATOM 3786 C CA . ALA B 1 200 ? 2.447 22.562 5.398 1 98.75 200 ALA B CA 1
ATOM 3787 C C . ALA B 1 200 ? 1.419 23.328 4.57 1 98.75 200 ALA B C 1
ATOM 3789 O O . ALA B 1 200 ? 0.64 24.125 5.113 1 98.75 200 ALA B O 1
ATOM 3790 N N . ALA B 1 201 ? 1.428 23.094 3.316 1 98.56 201 ALA B N 1
ATOM 3791 C CA . ALA B 1 201 ? 0.475 23.75 2.426 1 98.56 201 ALA B CA 1
ATOM 3792 C C . ALA B 1 201 ? -0.962 23.406 2.816 1 98.56 201 ALA B C 1
ATOM 3794 O O . ALA B 1 201 ? -1.839 24.281 2.777 1 98.56 201 ALA B O 1
ATOM 3795 N N . ALA B 1 202 ? -1.2 22.188 3.15 1 98.75 202 ALA B N 1
ATOM 3796 C CA . ALA B 1 202 ? -2.539 21.766 3.545 1 98.75 202 ALA B CA 1
ATOM 3797 C C . ALA B 1 202 ? -2.969 22.438 4.848 1 98.75 202 ALA B C 1
ATOM 3799 O O . ALA B 1 202 ? -4.129 22.828 4.996 1 98.75 202 ALA B O 1
ATOM 3800 N N . LEU B 1 203 ? -2.064 22.531 5.82 1 98.62 203 LEU B N 1
ATOM 3801 C CA . LEU B 1 203 ? -2.375 23.188 7.086 1 98.62 203 LEU B CA 1
ATOM 3802 C C . LEU B 1 203 ? -2.783 24.641 6.867 1 98.62 203 LEU B C 1
ATOM 3804 O O . LEU B 1 203 ? -3.797 25.094 7.406 1 98.62 203 LEU B O 1
ATOM 3808 N N . VAL B 1 204 ? -2.012 25.344 6.102 1 98 204 VAL B N 1
ATOM 3809 C CA . VAL B 1 204 ? -2.32 26.734 5.793 1 98 204 VAL B CA 1
ATOM 3810 C C . VAL B 1 204 ? -3.641 26.812 5.027 1 98 204 VAL B C 1
ATOM 3812 O O . VAL B 1 204 ? -4.473 27.688 5.301 1 98 204 VAL B O 1
ATOM 3815 N N . GLY B 1 205 ? -3.824 25.875 4.09 1 97.75 205 GLY B N 1
ATOM 3816 C CA . GLY B 1 205 ? -5.051 25.844 3.312 1 97.75 205 GLY B CA 1
ATOM 3817 C C . GLY B 1 205 ? -6.293 25.656 4.16 1 97.75 205 GLY B C 1
ATOM 3818 O O . GLY B 1 205 ? -7.309 26.328 3.941 1 97.75 205 GLY B O 1
ATOM 3819 N N . LEU B 1 206 ? -6.258 24.766 5.129 1 98.06 206 LEU B N 1
ATOM 3820 C CA . LEU B 1 206 ? -7.383 24.516 6.027 1 98.06 206 LEU B CA 1
ATOM 3821 C C . LEU B 1 206 ? -7.734 25.781 6.805 1 98.06 206 LEU B C 1
ATOM 3823 O O . LEU B 1 206 ? -8.906 26.078 7.031 1 98.06 206 LEU B O 1
ATOM 3827 N N . THR B 1 207 ? -6.715 26.5 7.223 1 96.19 207 THR B N 1
ATOM 3828 C CA . THR B 1 207 ? -6.91 27.719 7.988 1 96.19 207 THR B CA 1
ATOM 3829 C C . THR B 1 207 ? -7.523 28.812 7.117 1 96.19 207 THR B C 1
ATOM 3831 O O . THR B 1 207 ? -8.453 29.516 7.539 1 96.19 207 THR B O 1
ATOM 3834 N N . LYS B 1 208 ? -7.008 28.953 5.961 1 95.62 208 LYS B N 1
ATOM 3835 C CA . LYS B 1 208 ? -7.492 29.984 5.043 1 95.62 208 LYS B CA 1
ATOM 3836 C C . LYS B 1 208 ? -8.93 29.703 4.621 1 95.62 208 LYS B C 1
ATOM 3838 O O . LYS B 1 208 ? -9.711 30.641 4.406 1 95.62 208 LYS B O 1
ATOM 3843 N N . ALA B 1 209 ? -9.258 28.453 4.559 1 96.69 209 ALA B N 1
ATOM 3844 C CA . ALA B 1 209 ? -10.609 28.062 4.172 1 96.69 209 ALA B CA 1
ATOM 3845 C C . ALA B 1 209 ? -11.562 28.125 5.363 1 96.69 209 ALA B C 1
ATOM 3847 O O . ALA B 1 209 ? -12.75 27.812 5.234 1 96.69 209 ALA B O 1
ATOM 3848 N N . GLN B 1 210 ? -11.023 28.531 6.504 1 95 210 GLN B N 1
ATOM 3849 C CA . GLN B 1 210 ? -11.812 28.625 7.73 1 95 210 GLN B CA 1
ATOM 3850 C C . GLN B 1 210 ? -12.5 27.297 8.031 1 95 210 GLN B C 1
ATOM 3852 O O . GLN B 1 210 ? -13.703 27.266 8.312 1 95 210 GLN B O 1
ATOM 3857 N N . ALA B 1 211 ? -11.734 26.203 7.871 1 97.44 211 ALA B N 1
ATOM 3858 C CA . ALA B 1 211 ? -12.258 24.875 8.164 1 97.44 211 ALA B CA 1
ATOM 3859 C C . ALA B 1 211 ? -12.914 24.828 9.539 1 97.44 211 ALA B C 1
ATOM 3861 O O . ALA B 1 211 ? -12.414 25.422 10.492 1 97.44 211 ALA B O 1
ATOM 3862 N N . GLU B 1 212 ? -14.016 24.094 9.672 1 97.12 212 GLU B N 1
ATOM 3863 C CA . GLU B 1 212 ? -14.664 23.906 10.969 1 97.12 212 GLU B CA 1
ATOM 3864 C C . GLU B 1 212 ? -13.742 23.188 11.945 1 97.12 212 GLU B C 1
ATOM 3866 O O . GLU B 1 212 ? -12.953 22.328 11.547 1 97.12 212 GLU B O 1
ATOM 3871 N N . GLY B 1 213 ? -13.891 23.594 13.234 1 97.56 213 GLY B N 1
ATOM 3872 C CA . GLY B 1 213 ? -13.102 22.906 14.25 1 97.56 213 GLY B CA 1
ATOM 3873 C C . GLY B 1 213 ? -13.336 21.406 14.281 1 97.56 213 GLY B C 1
ATOM 3874 O O . GLY B 1 213 ? -14.438 20.953 13.977 1 97.56 213 GLY B O 1
ATOM 3875 N N . GLY B 1 214 ? -12.352 20.656 14.641 1 97.81 214 GLY B N 1
ATOM 3876 C CA . GLY B 1 214 ? -12.453 19.219 14.711 1 97.81 214 GLY B CA 1
ATOM 3877 C C . GLY B 1 214 ? -11.219 18.5 14.211 1 97.81 214 GLY B C 1
ATOM 3878 O O . GLY B 1 214 ? -10.133 19.078 14.172 1 97.81 214 GLY B O 1
ATOM 3879 N N . ILE B 1 215 ? -11.359 17.25 13.922 1 98.69 215 ILE B N 1
ATOM 3880 C CA . ILE B 1 215 ? -10.25 16.406 13.516 1 98.69 215 ILE B CA 1
ATOM 3881 C C . ILE B 1 215 ? -10.195 16.297 12 1 98.69 215 ILE B C 1
ATOM 3883 O O . ILE B 1 215 ? -11.227 16.094 11.352 1 98.69 215 ILE B O 1
ATOM 3887 N N . TYR B 1 216 ? -9.031 16.453 11.461 1 98.81 216 TYR B N 1
ATOM 3888 C CA . TYR B 1 216 ? -8.758 16.234 10.047 1 98.81 216 TYR B CA 1
ATOM 3889 C C . TYR B 1 216 ? -7.582 15.281 9.859 1 98.81 216 TYR B C 1
ATOM 3891 O O . TYR B 1 216 ? -6.66 15.25 10.68 1 98.81 216 TYR B O 1
ATOM 3899 N N . HIS B 1 217 ? -7.664 14.438 8.867 1 98.88 217 HIS B N 1
ATOM 3900 C CA . HIS B 1 217 ? -6.527 13.656 8.406 1 98.88 217 HIS B CA 1
ATOM 3901 C C . HIS B 1 217 ? -5.902 14.273 7.156 1 98.88 217 HIS B C 1
ATOM 3903 O O . HIS B 1 217 ? -6.617 14.664 6.23 1 98.88 217 HIS B O 1
ATOM 3909 N N . VAL B 1 218 ? -4.578 14.414 7.191 1 98.81 218 VAL B N 1
ATOM 3910 C CA . VAL B 1 218 ? -3.869 14.969 6.039 1 98.81 218 VAL B CA 1
ATOM 3911 C C . VAL B 1 218 ? -2.627 14.133 5.746 1 98.81 218 VAL B C 1
ATOM 3913 O O . VAL B 1 218 ? -1.676 14.125 6.531 1 98.81 218 VAL B O 1
ATOM 3916 N N . THR B 1 219 ? -2.607 13.414 4.676 1 98.81 219 THR B N 1
ATOM 3917 C CA . THR B 1 219 ? -1.469 12.688 4.129 1 98.81 219 THR B CA 1
ATOM 3918 C C . THR B 1 219 ? -1.405 12.836 2.613 1 98.81 219 THR B C 1
ATOM 3920 O O . THR B 1 219 ? -2.375 13.266 1.985 1 98.81 219 THR B O 1
ATOM 3923 N N . ASN B 1 220 ? -0.225 12.578 2.039 1 98.75 220 ASN B N 1
ATOM 3924 C CA . ASN B 1 220 ? -0.227 12.352 0.598 1 98.75 220 ASN B CA 1
ATOM 3925 C C . ASN B 1 220 ? -1.119 11.172 0.218 1 98.75 220 ASN B C 1
ATOM 3927 O O . ASN B 1 220 ? -1.429 10.328 1.059 1 98.75 220 ASN B O 1
ATOM 3931 N N . SER B 1 221 ? -1.604 11.18 -1.027 1 98.31 221 SER B N 1
ATOM 3932 C CA . SER B 1 221 ? -2.545 10.156 -1.486 1 98.31 221 SER B CA 1
ATOM 3933 C C . SER B 1 221 ? -1.836 8.836 -1.771 1 98.31 221 SER B C 1
ATOM 3935 O O . SER B 1 221 ? -0.657 8.828 -2.127 1 98.31 221 SER B O 1
ATOM 3937 N N . GLY B 1 222 ? -2.605 7.734 -1.625 1 98.38 222 GLY B N 1
ATOM 3938 C CA . GLY B 1 222 ? -2.078 6.406 -1.902 1 98.38 222 GLY B CA 1
ATOM 3939 C C . GLY B 1 222 ? -1.605 5.68 -0.658 1 98.38 222 GLY B C 1
ATOM 3940 O O . GLY B 1 222 ? -1.75 6.188 0.457 1 98.38 222 GLY B O 1
ATOM 3941 N N . VAL B 1 223 ? -1.165 4.43 -0.837 1 98.69 223 VAL B N 1
ATOM 3942 C CA . VAL B 1 223 ? -0.677 3.58 0.245 1 98.69 223 VAL B CA 1
ATOM 3943 C C . VAL B 1 223 ? 0.628 2.908 -0.175 1 98.69 223 VAL B C 1
ATOM 3945 O O . VAL B 1 223 ? 0.935 2.824 -1.366 1 98.69 223 VAL B O 1
ATOM 3948 N N . THR B 1 224 ? 1.411 2.545 0.754 1 98.69 224 THR B N 1
ATOM 3949 C CA . THR B 1 224 ? 2.633 1.786 0.511 1 98.69 224 THR B CA 1
ATOM 3950 C C . THR B 1 224 ? 3.076 1.056 1.774 1 98.69 224 THR B C 1
ATOM 3952 O O . THR B 1 224 ? 2.455 1.197 2.83 1 98.69 224 THR B O 1
ATOM 3955 N N . SER B 1 225 ? 4.008 0.155 1.68 1 98.75 225 SER B N 1
ATOM 3956 C CA . SER B 1 225 ? 4.73 -0.39 2.824 1 98.75 225 SER B CA 1
ATOM 3957 C C . SER B 1 225 ? 6.086 0.286 2.996 1 98.75 225 SER B C 1
ATOM 3959 O O . SER B 1 225 ? 6.574 0.951 2.08 1 98.75 225 SER B O 1
ATOM 3961 N N . TRP B 1 226 ? 6.691 0.109 4.211 1 98.81 226 TRP B N 1
ATOM 3962 C CA . TRP B 1 226 ? 8.039 0.629 4.395 1 98.81 226 TRP B CA 1
ATOM 3963 C C . TRP B 1 226 ? 9 0.046 3.361 1 98.81 226 TRP B C 1
ATOM 3965 O O . TRP B 1 226 ? 9.867 0.75 2.844 1 98.81 226 TRP B O 1
ATOM 3975 N N . TYR B 1 227 ? 8.836 -1.216 3.035 1 98.81 227 TYR B N 1
ATOM 3976 C CA . TYR B 1 227 ? 9.617 -1.886 2 1 98.81 227 TYR B CA 1
ATOM 3977 C C . TYR B 1 227 ? 9.43 -1.208 0.649 1 98.81 227 TYR B C 1
ATOM 3979 O O . TYR B 1 227 ? 10.406 -0.837 -0.008 1 98.81 227 TYR B O 1
ATOM 3987 N N . ASP B 1 228 ? 8.195 -1.084 0.262 1 98.88 228 ASP B N 1
ATOM 3988 C CA . ASP B 1 228 ? 7.91 -0.455 -1.024 1 98.88 228 ASP B CA 1
ATOM 3989 C C . ASP B 1 228 ? 8.422 0.981 -1.061 1 98.88 228 ASP B C 1
ATOM 3991 O O . ASP B 1 228 ? 8.898 1.45 -2.098 1 98.88 228 ASP B O 1
ATOM 3995 N N . PHE B 1 229 ? 8.281 1.691 0.055 1 98.94 229 PHE B N 1
ATOM 3996 C CA . PHE B 1 229 ? 8.773 3.061 0.142 1 98.94 229 PHE B CA 1
ATOM 3997 C C . PHE B 1 229 ? 10.289 3.104 -0.029 1 98.94 229 PHE B C 1
ATOM 3999 O O . PHE B 1 229 ? 10.812 3.949 -0.757 1 98.94 229 PHE B O 1
ATOM 4006 N N . ALA B 1 230 ? 10.984 2.189 0.607 1 98.88 230 ALA B N 1
ATOM 4007 C CA . ALA B 1 230 ? 12.438 2.094 0.457 1 98.88 230 ALA B CA 1
ATOM 4008 C C . ALA B 1 230 ? 12.82 1.824 -0.996 1 98.88 230 ALA B C 1
ATOM 4010 O O . ALA B 1 230 ? 13.734 2.459 -1.53 1 98.88 230 ALA B O 1
ATOM 4011 N N . VAL B 1 231 ? 12.125 0.902 -1.638 1 98.75 231 VAL B N 1
ATOM 4012 C CA . VAL B 1 231 ? 12.367 0.595 -3.043 1 98.75 231 VAL B CA 1
ATOM 4013 C C . VAL B 1 231 ? 12.188 1.854 -3.887 1 98.75 231 VAL B C 1
ATOM 4015 O O . VAL B 1 231 ? 13.031 2.168 -4.73 1 98.75 231 VAL B O 1
ATOM 4018 N N . ALA B 1 232 ? 11.125 2.588 -3.611 1 98.81 232 ALA B N 1
ATOM 4019 C CA . ALA B 1 232 ? 10.836 3.811 -4.355 1 98.81 232 ALA B CA 1
ATOM 4020 C C . ALA B 1 232 ? 11.938 4.852 -4.152 1 98.81 232 ALA B C 1
ATOM 4022 O O . ALA B 1 232 ? 12.367 5.508 -5.102 1 98.81 232 ALA B O 1
ATOM 4023 N N . ILE B 1 233 ? 12.344 5.062 -2.875 1 98.69 233 ILE B N 1
ATOM 4024 C CA . ILE B 1 233 ? 13.383 6.031 -2.547 1 98.69 233 ILE B CA 1
ATOM 4025 C C . ILE B 1 233 ? 14.641 5.734 -3.355 1 98.69 233 ILE B C 1
ATOM 4027 O O . ILE B 1 233 ? 15.219 6.633 -3.973 1 98.69 233 ILE B O 1
ATOM 4031 N N . VAL B 1 234 ? 15.062 4.465 -3.426 1 98.38 234 VAL B N 1
ATOM 4032 C CA . VAL B 1 234 ? 16.281 4.035 -4.105 1 98.38 234 VAL B CA 1
ATOM 4033 C C . VAL B 1 234 ? 16.125 4.242 -5.613 1 98.38 234 VAL B C 1
ATOM 4035 O O . VAL B 1 234 ? 17.016 4.801 -6.258 1 98.38 234 VAL B O 1
ATOM 4038 N N . GLU B 1 235 ? 15.008 3.82 -6.129 1 98 235 GLU B N 1
ATOM 4039 C CA . GLU B 1 235 ? 14.781 3.936 -7.566 1 98 235 GLU B CA 1
ATOM 4040 C C . GLU B 1 235 ? 14.773 5.395 -8.008 1 98 235 GLU B C 1
ATOM 4042 O O . GLU B 1 235 ? 15.359 5.742 -9.031 1 98 235 GLU B O 1
ATOM 4047 N N . GLU B 1 236 ? 14.016 6.262 -7.242 1 98 236 GLU B N 1
ATOM 4048 C CA . GLU B 1 236 ? 13.945 7.68 -7.59 1 98 236 GLU B CA 1
ATOM 4049 C C . GLU B 1 236 ? 15.32 8.344 -7.469 1 98 236 GLU B C 1
ATOM 4051 O O . GLU B 1 236 ? 15.664 9.211 -8.273 1 98 236 GLU B O 1
ATOM 4056 N N . ALA B 1 237 ? 16.062 7.969 -6.461 1 97.62 237 ALA B N 1
ATOM 4057 C CA . ALA B 1 237 ? 17.406 8.5 -6.297 1 97.62 237 ALA B CA 1
ATOM 4058 C C . ALA B 1 237 ? 18.297 8.102 -7.469 1 97.62 237 ALA B C 1
ATOM 4060 O O . ALA B 1 237 ? 19.047 8.922 -7.996 1 97.62 237 ALA B O 1
ATOM 4061 N N . GLN B 1 238 ? 18.219 6.836 -7.898 1 96.69 238 GLN B N 1
ATOM 4062 C CA . GLN B 1 238 ? 19 6.352 -9.031 1 96.69 238 GLN B CA 1
ATOM 4063 C C . GLN B 1 238 ? 18.625 7.09 -10.312 1 96.69 238 GLN B C 1
ATOM 4065 O O . GLN B 1 238 ? 19.484 7.426 -11.125 1 96.69 238 GLN B O 1
ATOM 4070 N N . ALA B 1 239 ? 17.375 7.312 -10.469 1 95.38 239 ALA B N 1
ATOM 4071 C CA . ALA B 1 239 ? 16.891 8.023 -11.648 1 95.38 239 ALA B CA 1
ATOM 4072 C C . ALA B 1 239 ? 17.453 9.438 -11.711 1 95.38 239 ALA B C 1
ATOM 4074 O O . ALA B 1 239 ? 17.594 10.016 -12.797 1 95.38 239 ALA B O 1
ATOM 4075 N N . LEU B 1 240 ? 17.766 10.008 -10.555 1 95.94 240 LEU B N 1
ATOM 4076 C CA . LEU B 1 240 ? 18.344 11.352 -10.484 1 95.94 240 LEU B CA 1
ATOM 4077 C C . LEU B 1 240 ? 19.859 11.312 -10.633 1 95.94 240 LEU B C 1
ATOM 4079 O O . LEU B 1 240 ? 20.516 12.352 -10.539 1 95.94 240 LEU B O 1
ATOM 4083 N N . GLY B 1 241 ? 20.438 10.117 -10.812 1 94.62 241 GLY B N 1
ATOM 4084 C CA . GLY B 1 241 ? 21.859 9.984 -11.109 1 94.62 241 GLY B CA 1
ATOM 4085 C C . GLY B 1 241 ? 22.703 9.734 -9.875 1 94.62 241 GLY B C 1
ATOM 4086 O O . GLY B 1 241 ? 23.938 9.789 -9.93 1 94.62 241 GLY B O 1
ATOM 4087 N N . ARG B 1 242 ? 22.047 9.43 -8.781 1 93.75 242 ARG B N 1
ATOM 4088 C CA . ARG B 1 242 ? 22.812 9.156 -7.574 1 93.75 242 ARG B CA 1
ATOM 4089 C C . ARG B 1 242 ? 23.469 7.777 -7.637 1 93.75 242 ARG B C 1
ATOM 4091 O O . ARG B 1 242 ? 22.812 6.797 -8.008 1 93.75 242 ARG B O 1
ATOM 4098 N N . ALA B 1 243 ? 24.75 7.754 -7.359 1 92.25 243 ALA B N 1
ATOM 4099 C CA . ALA B 1 243 ? 25.438 6.469 -7.27 1 92.25 243 ALA B CA 1
ATOM 4100 C C . ALA B 1 243 ? 25.172 5.797 -5.926 1 92.25 243 ALA B C 1
ATOM 4102 O O . ALA B 1 243 ? 25.375 6.402 -4.871 1 92.25 243 ALA B O 1
ATOM 4103 N N . LEU B 1 244 ? 24.672 4.652 -6.008 1 95.25 244 LEU B N 1
ATOM 4104 C CA . LEU B 1 244 ? 24.375 3.906 -4.789 1 95.25 244 LEU B CA 1
ATOM 4105 C C . LEU B 1 244 ? 25.109 2.57 -4.773 1 95.25 244 LEU B C 1
ATOM 4107 O O . LEU B 1 244 ? 25.375 1.997 -5.832 1 95.25 244 LEU B O 1
ATOM 4111 N N . LYS B 1 245 ? 25.469 2.084 -3.59 1 96.81 245 LYS B N 1
ATOM 4112 C CA . LYS B 1 245 ? 26.094 0.781 -3.393 1 96.81 245 LYS B CA 1
ATOM 4113 C C . LYS B 1 245 ? 25.047 -0.33 -3.35 1 96.81 245 LYS B C 1
ATOM 4115 O O . LYS B 1 245 ? 25.344 -1.485 -3.656 1 96.81 245 LYS B O 1
ATOM 4120 N N . LEU B 1 246 ? 23.922 0.091 -3.061 1 96.62 246 LEU B N 1
ATOM 4121 C CA . LEU B 1 246 ? 22.844 -0.843 -2.795 1 96.62 246 LEU B CA 1
ATOM 4122 C C . LEU B 1 246 ? 22.531 -1.686 -4.027 1 96.62 246 LEU B C 1
ATOM 4124 O O . LEU B 1 246 ? 22.391 -1.151 -5.129 1 96.62 246 LEU B O 1
ATOM 4128 N N . GLN B 1 247 ? 22.344 -2.99 -3.777 1 94.56 247 GLN B N 1
ATOM 4129 C CA . GLN B 1 247 ? 22.047 -3.916 -4.863 1 94.56 247 GLN B CA 1
ATOM 4130 C C . GLN B 1 247 ? 20.625 -4.469 -4.734 1 94.56 247 GLN B C 1
ATOM 4132 O O . GLN B 1 247 ? 20 -4.836 -5.734 1 94.56 247 GLN B O 1
ATOM 4137 N N . SER B 1 248 ? 20.219 -4.543 -3.438 1 95.94 248 SER B N 1
ATOM 4138 C CA . SER B 1 248 ? 18.891 -5.133 -3.281 1 95.94 248 SER B CA 1
ATOM 4139 C C . SER B 1 248 ? 18.234 -4.676 -1.983 1 95.94 248 SER B C 1
ATOM 4141 O O . SER B 1 248 ? 18.922 -4.422 -0.99 1 95.94 248 SER B O 1
ATOM 4143 N N . VAL B 1 249 ? 16.953 -4.457 -2.014 1 97.88 249 VAL B N 1
ATOM 4144 C CA . VAL B 1 249 ? 16.109 -4.277 -0.839 1 97.88 249 VAL B CA 1
ATOM 4145 C C . VAL B 1 249 ? 15.281 -5.535 -0.606 1 97.88 249 VAL B C 1
ATOM 4147 O O . VAL B 1 249 ? 14.516 -5.949 -1.479 1 97.88 249 VAL B O 1
ATOM 4150 N N . VAL B 1 250 ? 15.383 -6.176 0.535 1 97.19 250 VAL B N 1
ATOM 4151 C CA . VAL B 1 250 ? 14.734 -7.441 0.846 1 97.19 250 VAL B CA 1
ATOM 4152 C C . VAL B 1 250 ? 13.555 -7.199 1.785 1 97.19 250 VAL B C 1
ATOM 4154 O O . VAL B 1 250 ? 13.711 -6.586 2.846 1 97.19 250 VAL B O 1
ATOM 4157 N N . PRO B 1 251 ? 12.344 -7.605 1.364 1 97.94 251 PRO B N 1
ATOM 4158 C CA . PRO B 1 251 ? 11.203 -7.469 2.275 1 97.94 251 PRO B CA 1
ATOM 4159 C C . PRO B 1 251 ? 11.305 -8.398 3.482 1 97.94 251 PRO B C 1
ATOM 4161 O O . PRO B 1 251 ? 11.672 -9.57 3.338 1 97.94 251 PRO B O 1
ATOM 4164 N N . ILE B 1 252 ? 11 -7.871 4.664 1 97.06 252 ILE B N 1
ATOM 4165 C CA . ILE B 1 252 ? 10.953 -8.688 5.871 1 97.06 252 ILE B CA 1
ATOM 4166 C C . ILE B 1 252 ? 9.664 -8.398 6.637 1 97.06 252 ILE B C 1
ATOM 4168 O O . ILE B 1 252 ? 8.953 -7.441 6.336 1 97.06 252 ILE B O 1
ATOM 4172 N N . THR B 1 253 ? 9.312 -9.227 7.613 1 96.62 253 THR B N 1
ATOM 4173 C CA . THR B 1 253 ? 8.148 -9.031 8.469 1 96.62 253 THR B CA 1
ATOM 4174 C C . THR B 1 253 ? 8.5 -8.156 9.672 1 96.62 253 THR B C 1
ATOM 4176 O O . THR B 1 253 ? 9.672 -8.016 10.016 1 96.62 253 THR B O 1
ATOM 4179 N N . THR B 1 254 ? 7.449 -7.578 10.242 1 97.31 254 THR B N 1
ATOM 4180 C CA . THR B 1 254 ? 7.605 -6.832 11.484 1 97.31 254 THR B CA 1
ATOM 4181 C C . THR B 1 254 ? 8.312 -7.68 12.539 1 97.31 254 THR B C 1
ATOM 4183 O O . THR B 1 254 ? 9.156 -7.18 13.281 1 97.31 254 THR B O 1
ATOM 4186 N N . ALA B 1 255 ? 7.988 -9.008 12.648 1 95.44 255 ALA B N 1
ATOM 4187 C CA . ALA B 1 255 ? 8.547 -9.914 13.641 1 95.44 255 ALA B CA 1
ATOM 4188 C C . ALA B 1 255 ? 10.055 -10.062 13.461 1 95.44 255 ALA B C 1
ATOM 4190 O O . ALA B 1 255 ? 10.781 -10.344 14.422 1 95.44 255 ALA B O 1
ATOM 4191 N N . GLU B 1 256 ? 10.547 -9.844 12.25 1 95.75 256 GLU B N 1
ATOM 4192 C CA . GLU B 1 256 ? 11.961 -9.992 11.938 1 95.75 256 GLU B CA 1
ATOM 4193 C C . GLU B 1 256 ? 12.742 -8.727 12.289 1 95.75 256 GLU B C 1
ATOM 4195 O O . GLU B 1 256 ? 13.969 -8.703 12.195 1 95.75 256 GLU B O 1
ATOM 4200 N N . TYR B 1 257 ? 12.078 -7.633 12.633 1 95.62 257 TYR B N 1
ATOM 4201 C CA . TYR B 1 257 ? 12.695 -6.367 13.008 1 95.62 257 TYR B CA 1
ATOM 4202 C C . TYR B 1 257 ? 12.062 -5.809 14.273 1 95.62 257 TYR B C 1
ATOM 4204 O O . TYR B 1 257 ? 11.414 -4.758 14.242 1 95.62 257 TYR B O 1
ATOM 4212 N N . PRO B 1 258 ? 12.273 -6.402 15.336 1 94.62 258 PRO B N 1
ATOM 4213 C CA . PRO B 1 258 ? 11.633 -5.961 16.578 1 94.62 258 PRO B CA 1
ATOM 4214 C C . PRO B 1 258 ? 12.125 -4.59 17.047 1 94.62 258 PRO B C 1
ATOM 4216 O O . PRO B 1 258 ? 13.312 -4.277 16.906 1 94.62 258 PRO B O 1
ATOM 4219 N N . THR B 1 259 ? 11.234 -3.748 17.438 1 95.69 259 THR B N 1
ATOM 4220 C CA . THR B 1 259 ? 11.5 -2.436 18.031 1 95.69 259 THR B CA 1
ATOM 4221 C C . THR B 1 259 ? 10.844 -2.309 19.391 1 95.69 259 THR B C 1
ATOM 4223 O O . THR B 1 259 ? 9.891 -3.033 19.703 1 95.69 259 THR B O 1
ATOM 4226 N N . PRO B 1 260 ? 11.359 -1.376 20.234 1 95.81 260 PRO B N 1
ATOM 4227 C CA . PRO B 1 260 ? 10.773 -1.197 21.562 1 95.81 260 PRO B CA 1
ATOM 4228 C C . PRO B 1 260 ? 9.281 -0.859 21.516 1 95.81 260 PRO B C 1
ATOM 4230 O O . PRO B 1 260 ? 8.492 -1.401 22.297 1 95.81 260 PRO B O 1
ATOM 4233 N N . ALA B 1 261 ? 8.883 -0.023 20.656 1 97.12 261 ALA B N 1
ATOM 4234 C CA . ALA B 1 261 ? 7.477 0.346 20.516 1 97.12 261 ALA B CA 1
ATOM 4235 C C . ALA B 1 261 ? 6.781 -0.507 19.453 1 97.12 261 ALA B C 1
ATOM 4237 O O . ALA B 1 261 ? 7.352 -0.778 18.391 1 97.12 261 ALA B O 1
ATOM 4238 N N . ALA B 1 262 ? 5.582 -0.987 19.781 1 96.69 262 ALA B N 1
ATOM 4239 C CA . ALA B 1 262 ? 4.754 -1.646 18.781 1 96.69 262 ALA B CA 1
ATOM 4240 C C . ALA B 1 262 ? 4.262 -0.647 17.734 1 96.69 262 ALA B C 1
ATOM 4242 O O . ALA B 1 262 ? 3.877 0.474 18.078 1 96.69 262 ALA B O 1
ATOM 4243 N N . ARG B 1 263 ? 4.34 -1.039 16.516 1 97.19 263 ARG B N 1
ATOM 4244 C CA . ARG B 1 263 ? 3.883 -0.197 15.406 1 97.19 263 ARG B CA 1
ATOM 4245 C C . ARG B 1 263 ? 2.586 -0.732 14.805 1 97.19 263 ARG B C 1
ATOM 4247 O O . ARG B 1 263 ? 2.404 -1.946 14.695 1 97.19 263 ARG B O 1
ATOM 4254 N N . PRO B 1 264 ? 1.686 0.189 14.469 1 98.19 264 PRO B N 1
ATOM 4255 C CA . PRO B 1 264 ? 0.465 -0.292 13.82 1 98.19 264 PRO B CA 1
ATOM 4256 C C . PRO B 1 264 ? 0.738 -0.963 12.477 1 98.19 264 PRO B C 1
ATOM 4258 O O . PRO B 1 264 ? 1.521 -0.45 11.672 1 98.19 264 PRO B O 1
ATOM 4261 N N . ALA B 1 265 ? 0.101 -2.094 12.195 1 98.5 265 ALA B N 1
ATOM 4262 C CA . ALA B 1 265 ? 0.291 -2.83 10.953 1 98.5 265 ALA B CA 1
ATOM 4263 C C . ALA B 1 265 ? -0.383 -2.113 9.781 1 98.5 265 ALA B C 1
ATOM 4265 O O . ALA B 1 265 ? 0.09 -2.186 8.648 1 98.5 265 ALA B O 1
ATOM 4266 N N . TYR B 1 266 ? -1.471 -1.474 10.094 1 98.69 266 TYR B N 1
ATOM 4267 C CA . TYR B 1 266 ? -2.244 -0.71 9.125 1 98.69 266 TYR B CA 1
ATOM 4268 C C . TYR B 1 266 ? -2.629 0.654 9.68 1 98.69 266 TYR B C 1
ATOM 4270 O O . TYR B 1 266 ? -3.416 0.745 10.625 1 98.69 266 TYR B O 1
ATOM 4278 N N . SER B 1 267 ? -2.092 1.729 9.055 1 98.31 267 SER B N 1
ATOM 4279 C CA . SER B 1 267 ? -2.369 3.051 9.609 1 98.31 267 SER B CA 1
ATOM 4280 C C . SER B 1 267 ? -2.74 4.043 8.516 1 98.31 267 SER B C 1
ATOM 4282 O O . SER B 1 267 ? -2.451 5.238 8.625 1 98.31 267 SER B O 1
ATOM 4284 N N . VAL B 1 268 ? -3.328 3.545 7.402 1 98.81 268 VAL B N 1
ATOM 4285 C CA . VAL B 1 268 ? -3.809 4.426 6.344 1 98.81 268 VAL B CA 1
ATOM 4286 C C . VAL B 1 268 ? -4.934 5.312 6.879 1 98.81 268 VAL B C 1
ATOM 4288 O O . VAL B 1 268 ? -5.836 4.832 7.562 1 98.81 268 VAL B O 1
ATOM 4291 N N . LEU B 1 269 ? -4.824 6.629 6.586 1 98.81 269 LEU B N 1
ATOM 4292 C CA . LEU B 1 269 ? -5.812 7.605 7.043 1 98.81 269 LEU B CA 1
ATOM 4293 C C . LEU B 1 269 ? -6.73 8.023 5.898 1 98.81 269 LEU B C 1
ATOM 4295 O O . LEU B 1 269 ? -6.266 8.273 4.785 1 98.81 269 LEU B O 1
ATOM 4299 N N . SER B 1 270 ? -8.023 8.039 6.16 1 98.31 270 SER B N 1
ATOM 4300 C CA . SER B 1 270 ? -8.961 8.641 5.215 1 98.31 270 SER B CA 1
ATOM 4301 C C . SER B 1 270 ? -8.93 10.164 5.309 1 98.31 270 SER B C 1
ATOM 4303 O O . SER B 1 270 ? -9.195 10.734 6.371 1 98.31 270 SER B O 1
ATOM 4305 N N . ASN B 1 271 ? -8.664 10.836 4.199 1 97.31 271 ASN B N 1
ATOM 4306 C CA . ASN B 1 271 ? -8.508 12.281 4.195 1 97.31 271 ASN B CA 1
ATOM 4307 C C . ASN B 1 271 ? -9.789 12.984 3.752 1 97.31 271 ASN B C 1
ATOM 4309 O O . ASN B 1 271 ? -9.742 14.117 3.266 1 97.31 271 ASN B O 1
ATOM 4313 N N . THR B 1 272 ? -10.875 12.367 3.922 1 94.69 272 THR B N 1
ATOM 4314 C CA . THR B 1 272 ? -12.141 12.797 3.34 1 94.69 272 THR B CA 1
ATOM 4315 C C . THR B 1 272 ? -12.477 14.227 3.773 1 94.69 272 THR B C 1
ATOM 4317 O O . THR B 1 272 ? -12.836 15.062 2.945 1 94.69 272 THR B O 1
ATOM 4320 N N . ARG B 1 273 ? -12.359 14.594 5.047 1 96.69 273 ARG B N 1
ATOM 4321 C CA . ARG B 1 273 ? -12.719 15.922 5.531 1 96.69 273 ARG B CA 1
ATOM 4322 C C . ARG B 1 273 ? -11.789 16.984 4.957 1 96.69 273 ARG B C 1
ATOM 4324 O O . ARG B 1 273 ? -12.242 18.047 4.539 1 96.69 273 ARG B O 1
ATOM 4331 N N . ALA B 1 274 ? -10.523 16.672 4.949 1 97.31 274 ALA B N 1
ATOM 4332 C CA . ALA B 1 274 ? -9.555 17.641 4.426 1 97.31 274 ALA B CA 1
ATOM 4333 C C . ALA B 1 274 ? -9.781 17.891 2.938 1 97.31 274 ALA B C 1
ATOM 4335 O O . ALA B 1 274 ? -9.703 19.031 2.475 1 97.31 274 ALA B O 1
ATOM 4336 N N . LEU B 1 275 ? -10.062 16.812 2.232 1 94.81 275 LEU B N 1
ATOM 4337 C CA . LEU B 1 275 ? -10.266 16.906 0.791 1 94.81 275 LEU B CA 1
ATOM 4338 C C . LEU B 1 275 ? -11.445 17.828 0.474 1 94.81 275 LEU B C 1
ATOM 4340 O O . LEU B 1 275 ? -11.406 18.578 -0.499 1 94.81 275 LEU B O 1
ATOM 4344 N N . ARG B 1 276 ? -12.445 17.719 1.228 1 95.31 276 ARG B N 1
ATOM 4345 C CA . ARG B 1 276 ? -13.633 18.531 1.023 1 95.31 276 ARG B CA 1
ATOM 4346 C C . ARG B 1 276 ? -13.312 20.016 1.201 1 95.31 276 ARG B C 1
ATOM 4348 O O . ARG B 1 276 ? -13.805 20.859 0.449 1 95.31 276 ARG B O 1
ATOM 4355 N N . VAL B 1 277 ? -12.484 20.344 2.146 1 97.44 277 VAL B N 1
ATOM 4356 C CA . VAL B 1 277 ? -12.156 21.719 2.477 1 97.44 277 VAL B CA 1
ATOM 4357 C C . VAL B 1 277 ? -11.133 22.266 1.479 1 97.44 277 VAL B C 1
ATOM 4359 O O . VAL B 1 277 ? -11.242 23.406 1.028 1 97.44 277 VAL B O 1
ATOM 4362 N N . LEU B 1 278 ? -10.172 21.422 1.085 1 97.69 278 LEU B N 1
ATOM 4363 C CA . LEU B 1 278 ? -9.039 21.859 0.276 1 97.69 278 LEU B CA 1
ATOM 4364 C C . LEU B 1 278 ? -9.383 21.828 -1.209 1 97.69 278 LEU B C 1
ATOM 4366 O O . LEU B 1 278 ? -8.664 22.391 -2.033 1 97.69 278 LEU B O 1
ATOM 4370 N N . GLY B 1 279 ? -10.445 21.125 -1.56 1 95.94 279 GLY B N 1
ATOM 4371 C CA . GLY B 1 279 ? -10.891 21.094 -2.943 1 95.94 279 GLY B CA 1
ATOM 4372 C C . GLY B 1 279 ? -10.266 19.953 -3.736 1 95.94 279 GLY B C 1
ATOM 4373 O O . GLY B 1 279 ? -10.375 19.922 -4.965 1 95.94 279 GLY B O 1
ATOM 4374 N N . GLY B 1 280 ? -9.586 19.016 -3.078 1 95.44 280 GLY B N 1
ATOM 4375 C CA . GLY B 1 280 ? -8.984 17.875 -3.764 1 95.44 280 GLY B CA 1
ATOM 4376 C C . GLY B 1 280 ? -7.945 17.156 -2.922 1 95.44 280 GLY B C 1
ATOM 4377 O O . GLY B 1 280 ? -7.609 17.609 -1.823 1 95.44 280 GLY B O 1
ATOM 4378 N N . PRO B 1 281 ? -7.496 16.047 -3.473 1 96 281 PRO B N 1
ATOM 4379 C CA . PRO B 1 281 ? -6.496 15.258 -2.736 1 96 281 PRO B CA 1
ATOM 4380 C C . PRO B 1 281 ? -5.094 15.859 -2.828 1 96 281 PRO B C 1
ATOM 4382 O O . PRO B 1 281 ? -4.801 16.609 -3.76 1 96 281 PRO B O 1
ATOM 4385 N N . LEU B 1 282 ? -4.266 15.602 -1.787 1 97.56 282 LEU B N 1
ATOM 4386 C CA . LEU B 1 282 ? -2.842 15.891 -1.932 1 97.56 282 LEU B CA 1
ATOM 4387 C C . LEU B 1 282 ? -2.217 15.008 -3.01 1 97.56 282 LEU B C 1
ATOM 4389 O O 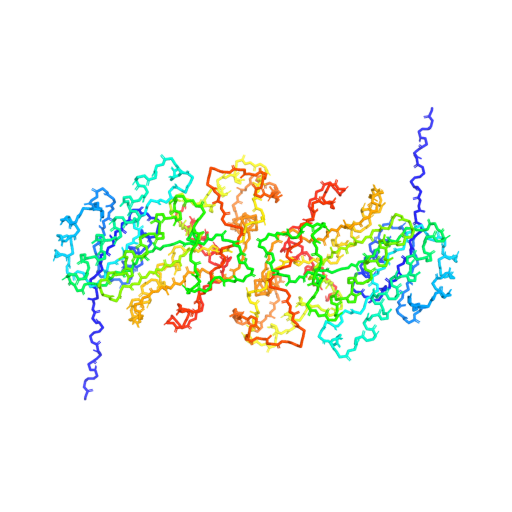. LEU B 1 282 ? -2.789 13.984 -3.389 1 97.56 282 LEU B O 1
ATOM 4393 N N . PRO B 1 283 ? -1.093 15.383 -3.49 1 97.88 283 PRO B N 1
ATOM 4394 C CA . PRO B 1 283 ? -0.435 14.594 -4.535 1 97.88 283 PRO B CA 1
ATOM 4395 C C . PRO B 1 283 ? -0.176 13.148 -4.109 1 97.88 283 PRO B C 1
ATOM 4397 O O . PRO B 1 283 ? -0.079 12.867 -2.914 1 97.88 283 PRO B O 1
ATOM 4400 N N . GLN B 1 284 ? -0.106 12.219 -5.129 1 98.62 284 GLN B N 1
ATOM 4401 C CA . GLN B 1 284 ? 0.281 10.836 -4.871 1 98.62 284 GLN B CA 1
ATOM 4402 C C . GLN B 1 284 ? 1.678 10.758 -4.262 1 98.62 284 GLN B C 1
ATOM 4404 O O . GLN B 1 284 ? 2.57 11.516 -4.645 1 98.62 284 GLN B O 1
ATOM 4409 N N . TRP B 1 285 ? 1.84 9.844 -3.297 1 98.75 285 TRP B N 1
ATOM 4410 C CA . TRP B 1 285 ? 2.99 9.867 -2.398 1 98.75 285 TRP B CA 1
ATOM 4411 C C . TRP B 1 285 ? 4.293 9.758 -3.18 1 98.75 285 TRP B C 1
ATOM 4413 O O . TRP B 1 285 ? 5.293 10.383 -2.828 1 98.75 285 TRP B O 1
ATOM 4423 N N . ARG B 1 286 ? 4.375 8.914 -4.215 1 98.69 286 ARG B N 1
ATOM 4424 C CA . ARG B 1 286 ? 5.645 8.75 -4.914 1 98.69 286 ARG B CA 1
ATOM 4425 C C . ARG B 1 286 ? 5.969 9.977 -5.766 1 98.69 286 ARG B C 1
ATOM 4427 O O . ARG B 1 286 ? 7.137 10.32 -5.945 1 98.69 286 ARG B O 1
ATOM 4434 N N . GLN B 1 287 ? 4.938 10.656 -6.289 1 98.38 287 GLN B N 1
ATOM 4435 C CA . GLN B 1 287 ? 5.145 11.914 -7 1 98.38 287 GLN B CA 1
ATOM 4436 C C . GLN B 1 287 ? 5.758 12.969 -6.082 1 98.38 287 GLN B C 1
ATOM 4438 O O . GLN B 1 287 ? 6.684 13.68 -6.477 1 98.38 287 GLN B O 1
ATOM 4443 N N . SER B 1 288 ? 5.203 13.047 -4.879 1 98.69 288 SER B N 1
ATOM 4444 C CA . SER B 1 288 ? 5.754 13.977 -3.896 1 98.69 288 SER B CA 1
ATOM 4445 C C . SER B 1 288 ? 7.184 13.602 -3.525 1 98.69 288 SER B C 1
ATOM 4447 O O . SER B 1 288 ? 8.039 14.477 -3.355 1 98.69 288 SER B O 1
ATOM 4449 N N . LEU B 1 289 ? 7.438 12.281 -3.383 1 98.75 289 LEU B N 1
ATOM 4450 C CA . LEU B 1 289 ? 8.789 11.82 -3.102 1 98.75 289 LEU B CA 1
ATOM 4451 C C . LEU B 1 289 ? 9.758 12.281 -4.188 1 98.75 289 LEU B C 1
ATOM 4453 O O . LEU B 1 289 ? 10.852 12.773 -3.883 1 98.75 289 LEU B O 1
ATOM 4457 N N . ARG B 1 290 ? 9.391 12.125 -5.434 1 98 290 ARG B N 1
ATOM 4458 C CA . ARG B 1 290 ? 10.219 12.531 -6.559 1 98 290 ARG B CA 1
ATOM 4459 C C . ARG B 1 290 ? 10.555 14.023 -6.48 1 98 290 ARG B C 1
ATOM 4461 O O . ARG B 1 290 ? 11.703 14.414 -6.66 1 98 290 ARG B O 1
ATOM 4468 N N . ARG B 1 291 ? 9.547 14.828 -6.211 1 97.88 291 ARG B N 1
ATOM 4469 C CA . ARG B 1 291 ? 9.742 16.266 -6.105 1 97.88 291 ARG B CA 1
ATOM 4470 C C . ARG B 1 291 ? 10.672 16.609 -4.945 1 97.88 291 ARG B C 1
ATOM 4472 O O . ARG B 1 291 ? 11.523 17.5 -5.062 1 97.88 291 ARG B O 1
ATOM 4479 N N . MET B 1 292 ? 10.445 15.969 -3.861 1 98.12 292 MET B N 1
ATOM 4480 C CA . MET B 1 292 ? 11.266 16.219 -2.686 1 98.12 292 MET B CA 1
ATOM 4481 C C . MET B 1 292 ? 12.734 15.891 -2.965 1 98.12 292 MET B C 1
ATOM 4483 O O . MET B 1 292 ? 13.625 16.641 -2.561 1 98.12 292 MET B O 1
ATOM 4487 N N . LEU B 1 293 ? 12.984 14.766 -3.619 1 97.94 293 LEU B N 1
ATOM 4488 C CA . LEU B 1 293 ? 14.344 14.344 -3.922 1 97.94 293 LEU B CA 1
ATOM 4489 C C . LEU B 1 293 ? 15.008 15.297 -4.906 1 97.94 293 LEU B C 1
ATOM 4491 O O . LEU B 1 293 ? 16.219 15.547 -4.824 1 97.94 293 LEU B O 1
ATOM 4495 N N . GLN B 1 294 ? 14.258 15.82 -5.848 1 97.31 294 GLN B N 1
ATOM 4496 C CA . GLN B 1 294 ? 14.781 16.844 -6.754 1 97.31 294 GLN B CA 1
ATOM 4497 C C . GLN B 1 294 ? 15.219 18.094 -5.984 1 97.31 294 GLN B C 1
ATOM 4499 O O . GLN B 1 294 ? 16.266 18.672 -6.277 1 97.31 294 GLN B O 1
ATOM 4504 N N . GLN B 1 295 ? 14.383 18.469 -5.012 1 95.75 295 GLN B N 1
ATOM 4505 C CA . GLN B 1 295 ? 14.727 19.609 -4.172 1 95.75 295 GLN B CA 1
ATOM 4506 C C . GLN B 1 295 ? 15.984 19.328 -3.354 1 95.75 295 GLN B C 1
ATOM 4508 O O . GLN B 1 295 ? 16.844 20.203 -3.217 1 95.75 295 GLN B O 1
ATOM 4513 N N . LEU B 1 296 ? 16.062 18.156 -2.799 1 93.38 296 LEU B N 1
ATOM 4514 C CA . LEU B 1 296 ? 17.203 17.75 -1.981 1 93.38 296 LEU B CA 1
ATOM 4515 C C . LEU B 1 296 ? 18.5 17.828 -2.783 1 93.38 296 LEU B C 1
ATOM 4517 O O . LEU B 1 296 ? 19.547 18.234 -2.256 1 93.38 296 LEU B O 1
ATOM 4521 N N . ASP B 1 297 ? 18.484 17.453 -4.004 1 90 297 ASP B N 1
ATOM 4522 C CA . ASP B 1 297 ? 19.672 17.438 -4.852 1 90 297 ASP B CA 1
ATOM 4523 C C . ASP B 1 297 ? 20.078 18.859 -5.238 1 90 297 ASP B C 1
ATOM 4525 O O . ASP B 1 297 ? 21.25 19.125 -5.52 1 90 297 ASP B O 1
ATOM 4529 N N . LYS B 1 298 ? 19.109 19.75 -5.305 1 84.88 298 LYS B N 1
ATOM 4530 C CA . LYS B 1 298 ? 19.422 21.156 -5.613 1 84.88 298 LYS B CA 1
ATOM 4531 C C . LYS B 1 298 ? 20.062 21.844 -4.418 1 84.88 298 LYS B C 1
ATOM 4533 O O . LYS B 1 298 ? 20.875 22.766 -4.586 1 84.88 298 LYS B O 1
ATOM 4538 N N . GLU B 1 299 ? 19.703 21.453 -3.254 1 76.81 299 GLU B N 1
ATOM 4539 C CA . GLU B 1 299 ? 20.219 22.094 -2.047 1 76.81 299 GLU B CA 1
ATOM 4540 C C . GLU B 1 299 ? 21.562 21.516 -1.642 1 76.81 299 GLU B C 1
ATOM 4542 O O . GLU B 1 299 ? 22.297 22.109 -0.858 1 76.81 299 GLU B O 1
ATOM 4547 N N . GLY B 1 300 ? 21.953 20.281 -2.148 1 61.94 300 GLY B N 1
ATOM 4548 C CA . GLY B 1 300 ? 23.25 19.719 -1.86 1 61.94 300 GLY B CA 1
ATOM 4549 C C . GLY B 1 300 ? 24.266 19.953 -2.977 1 61.94 300 GLY B C 1
ATOM 4550 O O . GLY B 1 300 ? 23.891 20.344 -4.082 1 61.94 300 GLY B O 1
#

Organism: Gloeobacter violaceus (strain ATCC 29082 / PCC 7421) (NCBI:txid251221)